Protein AF-0000000084565953 (afdb_homodimer)

Solvent-accessible surface area (backbone atoms only — not comparable to full-atom values): 33520 Å² total; per-residue (Å²): 132,64,92,81,77,61,64,42,55,24,24,31,27,34,35,23,51,33,10,48,59,34,42,50,44,39,52,55,41,39,55,62,68,66,58,49,69,40,73,46,79,38,51,26,22,64,57,8,29,72,72,69,71,29,42,66,27,66,69,36,53,50,42,35,66,72,38,28,27,32,44,33,36,16,58,68,64,60,70,74,53,83,72,78,43,56,66,60,49,51,28,62,75,51,48,20,38,34,32,43,37,50,38,50,44,76,56,90,62,97,42,72,81,45,61,36,35,36,37,19,32,52,69,34,26,60,77,62,42,55,61,48,62,43,60,48,92,93,34,66,64,32,28,17,31,32,32,22,35,31,37,32,65,62,29,32,51,39,37,46,52,52,53,50,48,25,65,77,68,71,46,53,37,39,35,40,42,30,44,23,63,77,39,43,38,36,33,25,43,38,53,53,26,32,53,58,51,46,61,78,38,61,94,66,42,47,74,54,71,42,43,48,28,60,46,44,12,37,53,64,66,49,47,78,81,47,44,26,39,40,27,46,25,61,60,24,51,31,49,52,35,28,51,19,19,52,37,72,22,43,52,56,16,25,27,33,32,36,28,92,72,31,37,39,22,22,30,65,34,75,26,57,66,91,47,36,88,67,48,48,54,63,41,51,8,42,42,49,9,49,28,52,48,31,42,72,74,69,35,48,67,61,20,49,50,50,54,50,29,53,45,40,30,47,67,74,66,60,52,30,28,51,91,72,76,33,78,33,34,32,63,56,44,38,51,48,35,38,56,52,59,74,103,132,64,92,79,80,62,64,42,56,25,23,31,26,34,37,22,52,32,11,48,60,34,40,51,44,40,52,53,40,38,55,63,67,66,59,50,68,41,73,45,78,37,52,26,22,65,57,8,29,74,71,68,71,27,41,64,27,67,69,36,53,51,42,35,66,71,39,28,27,32,43,32,35,14,59,67,65,61,70,74,52,83,71,78,42,54,67,58,49,50,28,62,74,52,48,19,38,33,31,42,37,52,38,50,43,75,57,90,60,97,42,71,81,46,60,35,36,37,37,18,31,52,68,34,26,61,79,62,41,57,62,46,61,44,61,48,91,92,34,69,63,32,27,16,31,31,30,22,35,32,38,31,67,62,29,31,52,40,38,48,51,52,53,52,48,25,65,76,68,71,45,55,36,39,35,39,42,29,44,22,62,76,40,43,38,37,31,26,43,38,52,52,27,31,51,59,51,45,61,78,38,62,96,67,44,48,76,53,70,43,43,48,29,60,46,44,14,37,55,64,66,47,48,80,80,48,44,28,39,39,25,46,25,59,60,23,51,31,50,49,36,26,50,19,19,53,38,73,22,42,52,55,16,26,26,35,32,35,28,92,73,32,37,38,23,22,31,65,33,73,25,57,67,91,49,36,87,67,49,48,56,65,40,51,7,42,41,49,10,49,28,51,49,30,43,72,74,69,36,47,67,62,20,49,50,50,54,49,29,53,46,40,30,48,66,74,67,60,51,30,29,51,90,72,77,33,78,33,34,32,63,54,44,38,51,48,35,38,56,51,58,73,102

Foldseek 3Di:
DPPLQAAQEEEEEQAFAQSVVLSVLLVLLCVLLVHRYDYDYDYAAPRCCVVPNHRQDPVSVVSQVVRLHYFGEAHDDDPPDDDDDPVLVVCQSQVLQWKKKWDAALDDDPAPGDTAIEIEGRNWDQSVKDKDADDDDPRRRPDIDIDTADDLVSLLVSLLVVLVVCQVVVFAEEEEEFACVVVVHRRVSSVVSSVVNVVVCPPRHHYHYDYLVVVLVCCVVPVVVHHYYYYYHVSRVVVSQVSCVSRQGQLQMWMWRHDPRHIYTYRPDHSPNVCGPVQQRRSNRSSLSVLVSCVVVPNVVSSVLLVVLLSCCCPVVVADGVSSVHPHGNVRSSVSSSVSSND/DPPLQAAQEEEEEQAFAQSVVLSVLLVLLCVLLVHRYDYDYDYAAPRCCVVPNHRQDPVSVVSQVVRLHYFGEAHDDDPPDDDDDPVLVSCQSQVLQWKKKWDAALDDDPAPGDTAIEIEGRNWFQSVKDKDAPDDDPRRRPDIDIDTADDLVSLLVSLLVVLVVCQVVVFAEEEEEFACVVVVHRRVSSVVSSVVNVVVCPPRHHYHYDYLVVVLVCCVVPVVVHHYYYYYHVSRVVVSQVSCVSRQGQLQMWMWRHDPRHIYTYRPDHSPNVCGPVQQRRSNRSSLSVLVSCVVVPNVVSSVLLVVLLSCCCPVVVADGVSSVHPHGNVRSSVSSSVSSND

pLDDT: mean 94.72, std 8.71, range [35.91, 98.94]

Organism: Dendroctonus ponderosae (NCBI:txid77166)

Radius of gyration: 26.43 Å; Cα contacts (8 Å, |Δi|>4): 1589; chains: 2; bounding box: 57×95×68 Å

Secondary structure (DSSP, 8-state):
--TTS--EEEEEE--STTHHHHHHHHHHHHHHHT--EEEEE---THHHHHHHSSSS-HHHHHHHHHH-EEEE------SSSSSPPHHHHHHHHTT--EEEEEEE--S--SS-S-EEEEEEE-SSEEEEEEEEEEEETTEEEEEEEEEEEEEHHHHHHHHHHHHHHHHHHT--EEEEEE-TTTSTTTTHHHHHHHHHHHHTTTTTSEEEEEEHHHHHHHHHH-GGG-SEEEE-HHHHHHHHHHHHHHTT-GGG-EEEEE-SS-EEEEE-S---GGGTTTT----HHHHHHHHHHHHHTT-HHHHHHHHHHHHHHHHTS----GGGT----HHHHHHHHHHHHH-/--TTS--EEEEEE--STTHHHHHHHHHHHHHHHT--EEEEE---THHHHHHHSSSS-HHHHHHHHHH-EEEE------SSSSSPPHHHHHHHHTT--EEEEEEE--S--SS-S-EEEEEEE-SSEEEEEEEEEEEETTEEEEEEEEEEEEEHHHHHHHHHHHHHHHHHHT--EEEEEE-TTTSTTTTHHHHHHHHHHHHTTTTTSEEEEEEHHHHHHHHHH-GGG-SEEEE-HHHHHHHHHHHHHHTT-GGG-EEEEE-SS-EEEEE-S---GGGTTTT----HHHHHHHHHHHHHTT-HHHHHHHHHHHHHHHHTS----GGGT----HHHHHHHHHHHHH-

Sequence (686 aa):
MTQQDKKIPATLIPGDGIGPEVVEATVKILDALGQPFEWDVQQAGVAGVEASGDPLPQATLDSIRKNRLALKGPLATPIGGGFRSSNVRLREEFELYANVRPARTLVPGRFEDIDLVLFRENLGGFYVSHEYYIPVGDDPKAVAVSTGMNTREGSKRIARYAFEYAIKNGRKKITIVHKANILKALTGIFLEAAREVAKEYEGRVEVDDMIVDACAMQLVLNPWRFDMLLCTNLFGDILSDQIAGLVGGLGMAPGANIGKDVAIFEAVHGTAPDIAGKGLANPISLLLAAAMMLDHVGLQDKATCLRTAIYDVLNEDNVRTGDLKGSASTKEFTDAIIKRLAVMTQQDKKIPATLIPGDGIGPEVVEATVKILDALGQPFEWDVQQAGVAGVEASGDPLPQATLDSIRKNRLALKGPLATPIGGGFRSSNVRLREEFELYANVRPARTLVPGRFEDIDLVLFRENLGGFYVSHEYYIPVGDDPKAVAVSTGMNTREGSKRIARYAFEYAIKNGRKKITIVHKANILKALTGIFLEAAREVAKEYEGRVEVDDMIVDACAMQLVLNPWRFDMLLCTNLFGDILSDQIAGLVGGLGMAPGANIGKDVAIFEAVHGTAPDIAGKGLANPISLLLAAAMMLDHVGLQDKATCLRTAIYDVLNEDNVRTGDLKGSASTKEFTDAIIKRLAV

Nearest PDB structures (foldseek):
  6m3s-assembly1_B  TM=9.605E-01  e=1.010E-43  Xanthomonas campestris
  2d1c-assembly1_B  TM=9.360E-01  e=2.508E-41  Thermus thermophilus HB8
  8grb-assembly3_K  TM=9.197E-01  e=4.936E-39  Homo sapiens
  8grb-assembly3_I  TM=9.224E-01  e=5.652E-38  Homo sapiens
  6l59-assembly1_A  TM=9.276E-01  e=1.804E-37  Homo sapiens

InterPro domains:
  IPR019818 Isocitrate/isopropylmalate dehydrogenase, conserved site [PS00470] (233-252)
  IPR024084 Isopropylmalate dehydrogenase-like domain [PF00180] (11-337)
  IPR024084 Isopropylmalate dehydrogenase-like domain [SM01329] (7-337)

Structure (mmCIF, N/CA/C/O backbone):
data_AF-0000000084565953-model_v1
#
loop_
_entity.id
_entity.type
_entity.pdbx_description
1 polymer 'isocitrate dehydrogenase (NAD(+))'
#
loop_
_atom_site.group_PDB
_atom_site.id
_atom_site.type_symbol
_atom_site.label_atom_id
_atom_site.label_alt_id
_atom_site.label_comp_id
_atom_site.label_asym_id
_atom_site.label_entity_id
_atom_site.label_seq_id
_atom_site.pdbx_PDB_ins_code
_atom_site.Cartn_x
_atom_site.Cartn_y
_atom_site.Cartn_z
_atom_site.occupancy
_atom_site.B_iso_or_equiv
_atom_site.auth_seq_id
_atom_site.auth_comp_id
_atom_site.auth_asym_id
_atom_site.auth_atom_id
_atom_site.pdbx_PDB_model_num
ATOM 1 N N . MET A 1 1 ? 2.916 47.375 22.797 1 35.91 1 MET A N 1
ATOM 2 C CA . MET A 1 1 ? 2.152 46.125 22.859 1 35.91 1 MET A CA 1
ATOM 3 C C . MET A 1 1 ? 2.973 44.938 22.312 1 35.91 1 MET A C 1
ATOM 5 O O . MET A 1 1 ? 3.33 44.938 21.141 1 35.91 1 MET A O 1
ATOM 9 N N . THR A 1 2 ? 3.85 44.25 22.953 1 39.66 2 THR A N 1
ATOM 10 C CA . THR A 1 2 ? 4.977 43.406 22.562 1 39.66 2 THR A CA 1
ATOM 11 C C . THR A 1 2 ? 4.516 42.312 21.609 1 39.66 2 THR A C 1
ATOM 13 O O . THR A 1 2 ? 3.346 41.938 21.609 1 39.66 2 THR A O 1
ATOM 16 N N . GLN A 1 3 ? 5.152 42.094 20.5 1 45.56 3 GLN A N 1
ATOM 17 C CA . GLN A 1 3 ? 4.863 41.188 19.406 1 45.56 3 GLN A CA 1
ATOM 18 C C . GLN A 1 3 ? 4.258 39.875 19.938 1 45.56 3 GLN A C 1
ATOM 20 O O . GLN A 1 3 ? 3.936 38.969 19.141 1 45.56 3 GLN A O 1
ATOM 25 N N . GLN A 1 4 ? 4.441 39.531 21.172 1 47.91 4 GLN A N 1
ATOM 26 C CA . GLN A 1 4 ? 4.09 38.406 22 1 47.91 4 GLN A CA 1
ATOM 27 C C . GLN A 1 4 ? 2.574 38.219 22.109 1 47.91 4 GLN A C 1
ATOM 29 O O . GLN A 1 4 ? 2.072 37.094 22.203 1 47.91 4 GLN A O 1
ATOM 34 N N . ASP A 1 5 ? 1.777 39.375 22.344 1 58.22 5 ASP A N 1
ATOM 35 C CA . ASP A 1 5 ? 0.41 39.281 22.859 1 58.22 5 ASP A CA 1
ATOM 36 C C . ASP A 1 5 ? -0.59 39.125 21.703 1 58.22 5 ASP A C 1
ATOM 38 O O . ASP A 1 5 ? -1.798 39.281 21.906 1 58.22 5 ASP A O 1
ATOM 42 N N . LYS A 1 6 ? -0.158 39.031 20.391 1 76.88 6 LYS A N 1
ATOM 43 C CA . LYS A 1 6 ? -1.14 39.031 19.312 1 76.88 6 LYS A CA 1
ATOM 44 C C . LYS A 1 6 ? -1.705 37.625 19.078 1 76.88 6 LYS A C 1
ATOM 46 O O . LYS A 1 6 ? -0.953 36.688 18.844 1 76.88 6 LYS A O 1
ATOM 51 N N . LYS A 1 7 ? -2.938 37.531 19.266 1 92.81 7 LYS A N 1
ATOM 52 C CA . LYS A 1 7 ? -3.662 36.281 19.031 1 92.81 7 LYS A CA 1
ATOM 53 C C . LYS A 1 7 ? -3.689 35.938 17.547 1 92.81 7 LYS A C 1
ATOM 55 O O . LYS A 1 7 ? -3.711 36.812 16.688 1 92.81 7 LYS A O 1
ATOM 60 N N . ILE A 1 8 ? -3.467 34.719 17.219 1 97.38 8 ILE A N 1
ATOM 61 C CA . ILE A 1 8 ? -3.533 34.188 15.852 1 97.38 8 ILE A CA 1
ATOM 62 C C . ILE A 1 8 ? -4.895 33.531 15.617 1 97.38 8 ILE A C 1
ATOM 64 O O . ILE A 1 8 ? -5.191 32.5 16.188 1 97.38 8 ILE A O 1
ATOM 68 N N . PRO A 1 9 ? -5.758 34.188 14.805 1 98.19 9 PRO A N 1
ATOM 69 C CA . PRO A 1 9 ? -7.055 33.562 14.531 1 98.19 9 PRO A CA 1
ATOM 70 C C . PRO A 1 9 ? -6.926 32.219 13.836 1 98.19 9 PRO A C 1
ATOM 72 O O . PRO A 1 9 ? -6.09 32.031 12.945 1 98.19 9 PRO A O 1
ATOM 75 N N . ALA A 1 10 ? -7.668 31.234 14.203 1 98.69 10 ALA A N 1
ATOM 76 C CA . ALA A 1 10 ? -7.656 29.891 13.641 1 98.69 10 ALA A CA 1
ATOM 77 C C . ALA A 1 10 ? -9.031 29.234 13.758 1 98.69 10 ALA A C 1
ATOM 79 O O . ALA A 1 10 ? -9.742 29.438 14.742 1 98.69 10 ALA A O 1
ATOM 80 N N . THR A 1 11 ? -9.398 28.5 12.758 1 98.81 11 THR A N 1
ATOM 81 C CA . THR A 1 11 ? -10.641 27.75 12.781 1 98.81 11 THR A CA 1
ATOM 82 C C . THR A 1 11 ? -10.438 26.406 13.477 1 98.81 11 THR A C 1
ATOM 84 O O . THR A 1 11 ? -9.453 25.703 13.219 1 98.81 11 THR A O 1
ATOM 87 N N . LEU A 1 12 ? -11.32 26.094 14.398 1 98.69 12 LEU A N 1
ATOM 88 C CA . LEU A 1 12 ? -11.297 24.812 15.109 1 98.69 12 LEU A CA 1
ATOM 89 C C . LEU A 1 12 ? -12.531 23.984 14.766 1 98.69 12 LEU A C 1
ATOM 91 O O . LEU A 1 12 ? -13.664 24.453 14.906 1 98.69 12 LEU A O 1
ATOM 95 N N . ILE A 1 13 ? -12.305 22.797 14.281 1 98.12 13 ILE A N 1
ATOM 96 C CA . ILE A 1 13 ? -13.391 21.891 13.93 1 98.12 13 ILE A CA 1
ATOM 97 C C . ILE A 1 13 ? -13.297 20.609 14.75 1 98.12 13 ILE A C 1
ATOM 99 O O . ILE A 1 13 ? -12.469 19.734 14.461 1 98.12 13 ILE A O 1
ATOM 103 N N . PRO A 1 14 ? -14.117 20.406 15.664 1 96.94 14 PRO A N 1
ATOM 104 C CA . PRO A 1 14 ? -14.031 19.234 16.531 1 96.94 14 PRO A CA 1
ATOM 105 C C . PRO A 1 14 ? -14.188 17.922 15.766 1 96.94 14 PRO A C 1
ATOM 107 O O . PRO A 1 14 ? -13.453 16.969 16.016 1 96.94 14 PRO A O 1
ATOM 110 N N . GLY A 1 15 ? -15.109 17.906 14.781 1 95.38 15 GLY A N 1
ATOM 111 C CA . GLY A 1 15 ? -15.297 16.719 13.961 1 95.38 15 GLY A CA 1
ATOM 112 C C . GLY A 1 15 ? -16.25 15.703 14.57 1 95.38 15 GLY A C 1
ATOM 113 O O . GLY A 1 15 ? -17.141 16.062 15.336 1 95.38 15 GLY A O 1
ATOM 114 N N . ASP A 1 16 ? -16.156 14.477 14.203 1 95.06 16 ASP A N 1
ATOM 115 C CA . ASP A 1 16 ? -17.125 13.422 14.516 1 95.06 16 ASP A CA 1
ATOM 116 C C . ASP A 1 16 ? -16.5 12.359 15.422 1 95.06 16 ASP A C 1
ATOM 118 O O . ASP A 1 16 ? -15.273 12.258 15.516 1 95.06 16 ASP A O 1
ATOM 122 N N . GLY A 1 17 ? -17.359 11.562 16.094 1 95.44 17 GLY A N 1
ATOM 123 C CA . GLY A 1 17 ? -16.891 10.469 16.922 1 95.44 17 GLY A CA 1
ATOM 124 C C . GLY A 1 17 ? -16.047 10.938 18.094 1 95.44 17 GLY A C 1
ATOM 125 O O . GLY A 1 17 ? -16.5 11.766 18.891 1 95.44 17 GLY A O 1
ATOM 126 N N . ILE A 1 18 ? -14.836 10.445 18.109 1 97.06 18 ILE A N 1
ATOM 127 C CA . ILE A 1 18 ? -13.961 10.812 19.219 1 97.06 18 ILE A CA 1
ATOM 128 C C . ILE A 1 18 ? -13.422 12.227 19 1 97.06 18 ILE A C 1
ATOM 130 O O . ILE A 1 18 ? -12.703 12.758 19.844 1 97.06 18 ILE A O 1
ATOM 134 N N . GLY A 1 19 ? -13.742 12.844 17.891 1 96.88 19 GLY A N 1
ATOM 135 C CA . GLY A 1 19 ? -13.242 14.156 17.516 1 96.88 19 GLY A CA 1
ATOM 136 C C . GLY A 1 19 ? -13.398 15.188 18.609 1 96.88 19 GLY A C 1
ATOM 137 O O . GLY A 1 19 ? -12.406 15.781 19.062 1 96.88 19 GLY A O 1
ATOM 138 N N . PRO A 1 20 ? -14.594 15.398 19.109 1 96.62 20 PRO A N 1
ATOM 139 C CA . PRO A 1 20 ? -14.828 16.375 20.172 1 96.62 20 PRO A CA 1
ATOM 140 C C . PRO A 1 20 ? -13.961 16.141 21.406 1 96.62 20 PRO A C 1
ATOM 142 O O . PRO A 1 20 ? -13.414 17.078 21.969 1 96.62 20 PRO A O 1
ATOM 145 N N . GLU A 1 21 ? -13.75 14.891 21.797 1 97.69 21 GLU A N 1
ATOM 146 C CA . GLU A 1 21 ? -12.961 14.57 22.969 1 97.69 21 GLU A CA 1
ATOM 147 C C . GLU A 1 21 ? -11.484 14.891 22.766 1 97.69 21 GLU A C 1
ATOM 149 O O . GLU A 1 21 ? -10.836 15.484 23.625 1 97.69 21 GLU A O 1
ATOM 154 N N . VAL A 1 22 ? -10.961 14.516 21.609 1 98 22 VAL A N 1
ATOM 155 C CA . VAL A 1 22 ? -9.539 14.719 21.391 1 98 22 VAL A CA 1
ATOM 156 C C . VAL A 1 22 ? -9.258 16.188 21.141 1 98 22 VAL A C 1
ATOM 158 O O . VAL A 1 22 ? -8.188 16.703 21.484 1 98 22 VAL A O 1
ATOM 161 N N . VAL A 1 23 ? -10.188 16.906 20.516 1 98.31 23 VAL A N 1
ATOM 162 C CA . VAL A 1 23 ? -10.023 18.344 20.297 1 98.31 23 VAL A CA 1
ATOM 163 C C . VAL A 1 23 ? -10.062 19.078 21.641 1 98.31 23 VAL A C 1
ATOM 165 O O . VAL A 1 23 ? -9.25 19.984 21.875 1 98.31 23 VAL A O 1
ATOM 168 N N . GLU A 1 24 ? -10.992 18.719 22.469 1 98.12 24 GLU A N 1
ATOM 169 C CA . GLU A 1 24 ? -11.047 19.328 23.797 1 98.12 24 GLU A CA 1
ATOM 170 C C . GLU A 1 24 ? -9.742 19.125 24.562 1 98.12 24 GLU A C 1
ATOM 172 O O . GLU A 1 24 ? -9.203 20.062 25.141 1 98.12 24 GLU A O 1
ATOM 177 N N . ALA A 1 25 ? -9.281 17.906 24.594 1 98.44 25 ALA A N 1
ATOM 178 C CA . ALA A 1 25 ? -8.008 17.594 25.234 1 98.44 25 ALA A CA 1
ATOM 179 C C . ALA A 1 25 ? -6.879 18.438 24.656 1 98.44 25 ALA A C 1
ATOM 181 O O . ALA A 1 25 ? -6.066 19 25.406 1 98.44 25 ALA A O 1
ATOM 182 N N . THR A 1 26 ? -6.824 18.531 23.344 1 98.69 26 THR A N 1
ATOM 183 C CA . THR A 1 26 ? -5.77 19.25 22.641 1 98.69 26 THR A CA 1
ATOM 184 C C . THR A 1 26 ? -5.809 20.734 23 1 98.69 26 THR A C 1
ATOM 186 O O . THR A 1 26 ? -4.773 21.344 23.281 1 98.69 26 THR A O 1
ATOM 189 N N . VAL A 1 27 ? -6.988 21.359 23.016 1 98.38 27 VAL A N 1
ATOM 190 C CA . VAL A 1 27 ? -7.137 22.781 23.312 1 98.38 27 VAL A CA 1
ATOM 191 C C . VAL A 1 27 ? -6.711 23.047 24.75 1 98.38 27 VAL A C 1
ATOM 193 O O . VAL A 1 27 ? -6.016 24.031 25.031 1 98.38 27 VAL A O 1
ATOM 196 N N . LYS A 1 28 ? -7.121 22.156 25.672 1 98.25 28 LYS A N 1
ATOM 197 C CA . LYS A 1 28 ? -6.738 22.312 27.078 1 98.25 28 LYS A CA 1
ATOM 198 C C . LYS A 1 28 ? -5.219 22.297 27.234 1 98.25 28 LYS A C 1
ATOM 200 O O . LYS A 1 28 ? -4.66 23.094 27.984 1 98.25 28 LYS A O 1
ATOM 205 N N . ILE A 1 29 ? -4.605 21.359 26.594 1 98.56 29 ILE A N 1
ATOM 206 C CA . ILE A 1 29 ? -3.154 21.234 26.672 1 98.56 29 ILE A CA 1
ATOM 207 C C . ILE A 1 29 ? -2.486 22.453 26.031 1 98.56 29 ILE A C 1
ATOM 209 O O . ILE A 1 29 ? -1.51 22.969 26.578 1 98.56 29 ILE A O 1
ATOM 213 N N . LEU A 1 30 ? -3.004 22.906 24.875 1 98.19 30 LEU A N 1
ATOM 214 C CA . LEU A 1 30 ? -2.461 24.094 24.219 1 98.19 30 LEU A CA 1
ATOM 215 C C . LEU A 1 30 ? -2.598 25.312 25.109 1 98.19 30 LEU A C 1
ATOM 217 O O . LEU A 1 30 ? -1.719 26.188 25.125 1 98.19 30 LEU A O 1
ATOM 221 N N . ASP A 1 31 ? -3.705 25.391 25.797 1 97.12 31 ASP A N 1
ATOM 222 C CA . ASP A 1 31 ? -3.891 26.5 26.734 1 97.12 31 ASP A CA 1
ATOM 223 C C . ASP A 1 31 ? -2.82 26.484 27.828 1 97.12 31 ASP A C 1
ATOM 225 O O . ASP A 1 31 ? -2.258 27.516 28.172 1 97.12 31 ASP A O 1
ATOM 229 N N . ALA A 1 32 ? -2.594 25.312 28.328 1 97.62 32 ALA A N 1
ATOM 230 C CA . ALA A 1 32 ? -1.561 25.156 29.359 1 97.62 32 ALA A CA 1
ATOM 231 C C . ALA A 1 32 ? -0.189 25.547 28.812 1 97.62 32 ALA A C 1
ATOM 233 O O . ALA A 1 32 ? 0.663 26.047 29.547 1 97.62 32 ALA A O 1
ATOM 234 N N . LEU A 1 33 ? 0.027 25.328 27.578 1 96.81 33 LEU A N 1
ATOM 235 C CA . LEU A 1 33 ? 1.28 25.641 26.891 1 96.81 33 LEU A CA 1
ATOM 236 C C . LEU A 1 33 ? 1.398 27.141 26.641 1 96.81 33 LEU A C 1
ATOM 238 O O . LEU A 1 33 ? 2.479 27.641 26.312 1 96.81 33 LEU A O 1
ATOM 242 N N . GLY A 1 34 ? 0.283 27.953 26.812 1 94 34 GLY A N 1
ATOM 243 C CA . GLY A 1 34 ? 0.264 29.375 26.531 1 94 34 GLY A CA 1
ATOM 244 C C . GLY A 1 34 ? 0.215 29.688 25.047 1 94 34 GLY A C 1
ATOM 245 O O . GLY A 1 34 ? 0.921 30.578 24.562 1 94 34 GLY A O 1
ATOM 246 N N . GLN A 1 35 ? -0.637 28.938 24.375 1 84.75 35 GLN A N 1
ATOM 247 C CA . GLN A 1 35 ? -0.724 29.109 22.922 1 84.75 35 GLN A CA 1
ATOM 248 C C . GLN A 1 35 ? -1.422 30.406 22.562 1 84.75 35 GLN A C 1
ATOM 250 O O . GLN A 1 35 ? -2.232 30.922 23.328 1 84.75 35 GLN A O 1
ATOM 255 N N . PRO A 1 36 ? -1.144 30.938 21.375 1 92.06 36 PRO A N 1
ATOM 256 C CA . PRO A 1 36 ? -1.688 32.25 20.969 1 92.06 36 PRO A CA 1
ATOM 257 C C . PRO A 1 36 ? -2.938 32.125 20.109 1 92.06 36 PRO A C 1
ATOM 259 O O . PRO A 1 36 ? -3.434 33.125 19.578 1 92.06 36 PRO A O 1
ATOM 262 N N . PHE A 1 37 ? -3.502 30.922 19.891 1 97.06 37 PHE A N 1
ATOM 263 C CA . PHE A 1 37 ? -4.57 30.75 18.906 1 97.06 37 PHE A CA 1
ATOM 264 C C . PHE A 1 37 ? -5.891 31.281 19.453 1 97.06 37 PHE A C 1
ATOM 266 O O . PHE A 1 37 ? -6.238 31.031 20.609 1 97.06 37 PHE A O 1
ATOM 273 N N . GLU A 1 38 ? -6.547 32.125 18.719 1 97.88 38 GLU A N 1
ATOM 274 C CA . GLU A 1 38 ? -7.945 32.5 18.922 1 97.88 38 GLU A CA 1
ATOM 275 C C . GLU A 1 38 ? -8.875 31.625 18.078 1 97.88 38 GLU A C 1
ATOM 277 O O . GLU A 1 38 ? -9.016 31.859 16.875 1 97.88 38 GLU A O 1
ATOM 282 N N . TRP A 1 39 ? -9.547 30.766 18.734 1 98.25 39 TRP A N 1
ATOM 283 C CA . TRP A 1 39 ? -10.281 29.719 18.031 1 98.25 39 TRP A CA 1
ATOM 284 C C . TRP A 1 39 ? -11.633 30.234 17.547 1 98.25 39 TRP A C 1
ATOM 286 O O . TRP A 1 39 ? -12.391 30.828 18.312 1 98.25 39 TRP A O 1
ATOM 296 N N . ASP A 1 40 ? -11.898 30.062 16.344 1 98.62 40 ASP A N 1
ATOM 297 C CA . ASP A 1 40 ? -13.242 30.141 15.781 1 98.62 40 ASP A CA 1
ATOM 298 C C . ASP A 1 40 ? -13.828 28.734 15.578 1 98.62 40 ASP A C 1
ATOM 300 O O . ASP A 1 40 ? -13.594 28.109 14.547 1 98.62 40 ASP A O 1
ATOM 304 N N . VAL A 1 41 ? -14.664 28.312 16.5 1 98.31 41 VAL A N 1
ATOM 305 C CA . VAL A 1 41 ? -15.148 26.938 16.5 1 98.31 41 VAL A CA 1
ATOM 306 C C . VAL A 1 41 ? -16.266 26.797 15.453 1 98.31 41 VAL A C 1
ATOM 308 O O . VAL A 1 41 ? -17.25 27.547 15.484 1 98.31 41 VAL A O 1
ATOM 311 N N . GLN A 1 42 ? -16.062 25.922 14.508 1 97.81 42 GLN A N 1
ATOM 312 C CA . GLN A 1 42 ? -17.047 25.641 13.469 1 97.81 42 GLN A CA 1
ATOM 313 C C . GLN A 1 42 ? -17.391 24.141 13.422 1 97.81 42 GLN A C 1
ATOM 315 O O . GLN A 1 42 ? -16.672 23.328 14.016 1 97.81 42 GLN A O 1
ATOM 320 N N . GLN A 1 43 ? -18.469 23.891 12.719 1 95.06 43 GLN A N 1
ATOM 321 C CA . GLN A 1 43 ? -18.953 22.516 12.641 1 95.06 43 GLN A CA 1
ATOM 322 C C . GLN A 1 43 ? -18.734 21.938 11.25 1 95.06 43 GLN A C 1
ATOM 324 O O . GLN A 1 43 ? -18.781 22.656 10.258 1 95.06 43 GLN A O 1
ATOM 329 N N . ALA A 1 44 ? -18.484 20.656 11.203 1 94.81 44 ALA A N 1
ATOM 330 C CA . ALA A 1 44 ? -18.406 19.875 9.977 1 94.81 44 ALA A CA 1
ATOM 331 C C . ALA A 1 44 ? -18.766 18.406 10.234 1 94.81 44 ALA A C 1
ATOM 333 O O . ALA A 1 44 ? -18.984 18.016 11.383 1 94.81 44 ALA A O 1
ATOM 334 N N . GLY A 1 45 ? -18.906 17.641 9.133 1 92.25 45 GLY A N 1
ATOM 335 C CA . GLY A 1 45 ? -19.297 16.25 9.281 1 92.25 45 GLY A CA 1
ATOM 336 C C . GLY A 1 45 ? -20.75 16.078 9.703 1 92.25 45 GLY A C 1
ATOM 337 O O . GLY A 1 45 ? -21.641 16.734 9.156 1 92.25 45 GLY A O 1
ATOM 338 N N . VAL A 1 46 ? -20.938 15.211 10.641 1 88.56 46 VAL A N 1
ATOM 339 C CA . VAL A 1 46 ? -22.281 14.914 11.133 1 88.56 46 VAL A CA 1
ATOM 340 C C . VAL A 1 46 ? -22.875 16.172 11.758 1 88.56 46 VAL A C 1
ATOM 342 O O . VAL A 1 46 ? -24.047 16.484 11.516 1 88.56 46 VAL A O 1
ATOM 345 N N . ALA A 1 47 ? -22.094 16.844 12.531 1 87.5 47 ALA A N 1
ATOM 346 C CA . ALA A 1 47 ? -22.562 18.062 13.172 1 87.5 47 ALA A CA 1
ATOM 347 C C . ALA A 1 47 ? -22.938 19.109 12.125 1 87.5 47 ALA A C 1
ATOM 349 O O . ALA A 1 47 ? -23.859 19.906 12.336 1 87.5 47 ALA A O 1
ATOM 350 N N . GLY A 1 48 ? -22.234 19.234 11 1 89.44 48 GLY A N 1
ATOM 351 C CA . GLY A 1 48 ? -22.578 20.125 9.914 1 89.44 48 GLY A CA 1
ATOM 352 C C . GLY A 1 48 ? -23.906 19.812 9.258 1 89.44 48 GLY A C 1
ATOM 353 O O . GLY A 1 48 ? -24.703 20.703 8.977 1 89.44 48 GLY A O 1
ATOM 354 N N . VAL A 1 49 ? -24.078 18.516 9.055 1 88.56 49 VAL A N 1
ATOM 355 C CA . VAL A 1 49 ? -25.344 18.078 8.469 1 88.56 49 VAL A CA 1
ATOM 356 C C . VAL A 1 49 ? -26.5 18.469 9.375 1 88.56 49 VAL A C 1
ATOM 358 O O . VAL A 1 49 ? -27.547 18.938 8.906 1 88.56 49 VAL A O 1
ATOM 361 N N . GLU A 1 50 ? -26.344 18.219 10.633 1 88.12 50 GLU A N 1
ATOM 362 C CA . GLU A 1 50 ? -27.391 18.531 11.594 1 88.12 50 GLU A CA 1
ATOM 363 C C . GLU A 1 50 ? -27.656 20.031 11.633 1 88.12 50 GLU A C 1
ATOM 365 O O . GLU A 1 50 ? -28.812 20.453 11.75 1 88.12 50 GLU A O 1
ATOM 370 N N . ALA A 1 51 ? -26.609 20.75 11.547 1 87.12 51 ALA A N 1
ATOM 371 C CA . ALA A 1 51 ? -26.719 22.188 11.703 1 87.12 51 ALA A CA 1
ATOM 372 C C . ALA A 1 51 ? -27.266 22.844 10.43 1 87.12 51 ALA A C 1
ATOM 374 O O . ALA A 1 51 ? -28.031 23.797 10.5 1 87.12 51 ALA A O 1
ATOM 375 N N . SER A 1 52 ? -26.875 22.359 9.25 1 90.56 52 SER A N 1
ATOM 376 C CA . SER A 1 52 ? -27.188 23.125 8.047 1 90.56 52 SER A CA 1
ATOM 377 C C . SER A 1 52 ? -27.547 22.203 6.887 1 90.56 52 SER A C 1
ATOM 379 O O . SER A 1 52 ? -27.781 22.656 5.77 1 90.56 52 SER A O 1
ATOM 381 N N . GLY A 1 53 ? -27.516 20.875 7.074 1 88.5 53 GLY A N 1
ATOM 382 C CA . GLY A 1 53 ? -27.812 19.922 6.008 1 88.5 53 GLY A CA 1
ATOM 383 C C . GLY A 1 53 ? -26.625 19.641 5.113 1 88.5 53 GLY A C 1
ATOM 384 O O . GLY A 1 53 ? -26.734 18.875 4.148 1 88.5 53 GLY A O 1
ATOM 385 N N . ASP A 1 54 ? -25.531 20.25 5.406 1 91.25 54 ASP A N 1
ATOM 386 C CA . ASP A 1 54 ? -24.297 20.094 4.648 1 91.25 54 ASP A CA 1
ATOM 387 C C . ASP A 1 54 ? -23.156 19.641 5.559 1 91.25 54 ASP A C 1
ATOM 389 O O . ASP A 1 54 ? -22.891 20.25 6.594 1 91.25 54 ASP A O 1
ATOM 393 N N . PRO A 1 55 ? -22.516 18.594 5.191 1 92.38 55 PRO A N 1
ATOM 394 C CA . PRO A 1 55 ? -21.391 18.125 6.016 1 92.38 55 PRO A CA 1
ATOM 395 C C . PRO A 1 55 ? -20.25 19.141 6.082 1 92.38 55 PRO A C 1
ATOM 397 O O . PRO A 1 55 ? -19.359 19.016 6.934 1 92.38 55 PRO A O 1
ATOM 400 N N . LEU A 1 56 ? -20.281 20.062 5.223 1 94.62 56 LEU A N 1
ATOM 401 C CA . LEU A 1 56 ? -19.312 21.156 5.219 1 94.62 56 LEU A CA 1
ATOM 402 C C . LEU A 1 56 ? -20.016 22.5 5.027 1 94.62 56 LEU A C 1
ATOM 404 O O . LEU A 1 56 ? -19.953 23.094 3.951 1 94.62 56 LEU A O 1
ATOM 408 N N . PRO A 1 57 ? -20.516 23.062 6.098 1 95.75 57 PRO A N 1
ATOM 409 C CA . PRO A 1 57 ? -21.312 24.297 6.02 1 95.75 57 PRO A CA 1
ATOM 410 C C . PRO A 1 57 ? -20.5 25.469 5.465 1 95.75 57 PRO A C 1
ATOM 412 O O . PRO A 1 57 ? -19.297 25.578 5.707 1 95.75 57 PRO A O 1
ATOM 415 N N . GLN A 1 58 ? -21.25 26.375 4.848 1 96.44 58 GLN A N 1
ATOM 416 C CA . GLN A 1 58 ? -20.625 27.578 4.297 1 96.44 58 GLN A CA 1
ATOM 417 C C . GLN A 1 58 ? -19.938 28.391 5.387 1 96.44 58 GLN A C 1
ATOM 419 O O . GLN A 1 58 ? -18.891 28.984 5.152 1 96.44 58 GLN A O 1
ATOM 424 N N . ALA A 1 59 ? -20.547 28.438 6.555 1 97.38 59 ALA A N 1
ATOM 425 C CA . ALA A 1 59 ? -19.953 29.156 7.676 1 97.38 59 ALA A CA 1
ATOM 426 C C . ALA A 1 59 ? -18.547 28.625 7.992 1 97.38 59 ALA A C 1
ATOM 428 O O . ALA A 1 59 ? -17.656 29.406 8.344 1 97.38 59 ALA A O 1
ATOM 429 N N . THR A 1 60 ? -18.422 27.312 7.965 1 97.94 60 THR A N 1
ATOM 430 C CA . THR A 1 60 ? -17.125 26.688 8.211 1 97.94 60 THR A CA 1
ATOM 431 C C . THR A 1 60 ? -16.125 27.078 7.129 1 97.94 60 THR A C 1
ATOM 433 O O . THR A 1 60 ? -14.977 27.438 7.434 1 97.94 60 THR A O 1
ATOM 436 N N . LEU A 1 61 ? -16.547 27.031 5.871 1 98 61 LEU A N 1
ATOM 437 C CA . LEU A 1 61 ? -15.695 27.422 4.758 1 98 61 LEU A CA 1
ATOM 438 C C . LEU A 1 61 ? -15.289 28.891 4.871 1 98 61 LEU A C 1
ATOM 440 O O . LEU A 1 61 ? -14.125 29.234 4.641 1 98 61 LEU A O 1
ATOM 444 N N . ASP A 1 62 ? -16.219 29.734 5.227 1 98.38 62 ASP A N 1
ATOM 445 C CA . ASP A 1 62 ? -15.945 31.156 5.391 1 98.38 62 ASP A CA 1
ATOM 446 C C . ASP A 1 62 ? -14.938 31.391 6.512 1 98.38 62 ASP A C 1
ATOM 448 O O . ASP A 1 62 ? -14.047 32.25 6.391 1 98.38 62 ASP A O 1
ATOM 452 N N . SER A 1 63 ? -15.109 30.672 7.562 1 98.62 63 SER A N 1
ATOM 453 C CA . SER A 1 63 ? -14.188 30.781 8.688 1 98.62 63 SER A CA 1
ATOM 454 C C . SER A 1 63 ? -12.766 30.422 8.273 1 98.62 63 SER A C 1
ATOM 456 O O . SER A 1 63 ? -11.82 31.156 8.594 1 98.62 63 SER A O 1
ATOM 458 N N . ILE A 1 64 ? -12.617 29.297 7.598 1 98.69 64 ILE A N 1
ATOM 459 C CA . ILE A 1 64 ? -11.297 28.844 7.172 1 98.69 64 ILE A CA 1
ATOM 460 C C . ILE A 1 64 ? -10.695 29.844 6.188 1 98.69 64 ILE A C 1
ATOM 462 O O . ILE A 1 64 ? -9.5 30.125 6.23 1 98.69 64 ILE A O 1
ATOM 466 N N . ARG A 1 65 ? -11.562 30.344 5.281 1 98.19 65 ARG A N 1
ATOM 467 C CA . ARG A 1 65 ? -11.102 31.328 4.312 1 98.19 65 ARG A CA 1
ATOM 468 C C . ARG A 1 65 ? -10.562 32.562 5.008 1 98.19 65 ARG A C 1
ATOM 470 O O . ARG A 1 65 ? -9.555 33.125 4.59 1 98.19 65 ARG A O 1
ATOM 477 N N . LYS A 1 66 ? -11.242 33 6.016 1 98.38 66 LYS A N 1
ATOM 478 C CA . LYS A 1 66 ? -10.883 34.188 6.758 1 98.38 66 LYS A CA 1
ATOM 479 C C . LYS A 1 66 ? -9.617 33.969 7.578 1 98.38 66 LYS A C 1
ATOM 481 O O . LYS A 1 66 ? -8.688 34.781 7.516 1 98.38 66 LYS A O 1
ATOM 486 N N . ASN A 1 67 ? -9.531 32.875 8.289 1 98.56 67 ASN A N 1
ATOM 487 C CA . ASN A 1 67 ? -8.469 32.656 9.273 1 98.56 67 ASN A CA 1
ATOM 488 C C . ASN A 1 67 ? -7.234 32.031 8.633 1 98.56 67 ASN A C 1
ATOM 490 O O . ASN A 1 67 ? -6.133 32.156 9.172 1 98.56 67 ASN A O 1
ATOM 494 N N . ARG A 1 68 ? -7.402 31.281 7.551 1 98.62 68 ARG A N 1
ATOM 495 C CA . ARG A 1 68 ? -6.363 30.672 6.727 1 98.62 68 ARG A CA 1
ATOM 496 C C . ARG A 1 68 ? -5.598 29.609 7.508 1 98.62 68 ARG A C 1
ATOM 498 O O . ARG A 1 68 ? -4.531 29.156 7.082 1 98.62 68 ARG A O 1
ATOM 505 N N . LEU A 1 69 ? -5.992 29.328 8.68 1 98.69 69 LEU A N 1
ATOM 506 C CA . LEU A 1 69 ? -5.406 28.359 9.594 1 98.69 69 LEU A CA 1
ATOM 507 C C . LEU A 1 69 ? -6.496 27.562 10.312 1 98.69 69 LEU A C 1
ATOM 509 O O . LEU A 1 69 ? -7.434 28.141 10.859 1 98.69 69 LEU A O 1
ATOM 513 N N . ALA A 1 70 ? -6.367 26.234 10.258 1 98.81 70 ALA A N 1
ATOM 514 C CA . ALA A 1 70 ? -7.402 25.422 10.906 1 98.81 70 ALA A CA 1
ATOM 515 C C . ALA A 1 70 ? -6.809 24.188 11.555 1 98.81 70 ALA A C 1
ATOM 517 O O . ALA A 1 70 ? -5.801 23.641 11.078 1 98.81 70 ALA A O 1
ATOM 518 N N . LEU A 1 71 ? -7.344 23.75 12.641 1 98.75 71 LEU A N 1
ATOM 519 C CA . LEU A 1 71 ? -7.141 22.469 13.312 1 98.75 71 LEU A CA 1
ATOM 520 C C . LEU A 1 71 ? -8.438 21.672 13.375 1 98.75 71 LEU A C 1
ATOM 522 O O . LEU A 1 71 ? -9.469 22.188 13.805 1 98.75 71 LEU A O 1
ATOM 526 N N . LYS A 1 72 ? -8.375 20.484 12.867 1 98 72 LYS A N 1
ATOM 527 C CA . LYS A 1 72 ? -9.656 19.781 12.82 1 98 72 LYS A CA 1
ATOM 528 C C . LYS A 1 72 ? -9.516 18.344 13.305 1 98 72 LYS A C 1
ATOM 530 O O . LYS A 1 72 ? -8.492 17.703 13.07 1 98 72 LYS A O 1
ATOM 535 N N . GLY A 1 73 ? -10.555 17.828 13.969 1 96.88 73 GLY A N 1
ATOM 536 C CA . GLY A 1 73 ? -10.719 16.406 14.281 1 96.88 73 GLY A CA 1
ATOM 537 C C . GLY A 1 73 ? -11.211 15.594 13.102 1 96.88 73 GLY A C 1
ATOM 538 O O . GLY A 1 73 ? -11.344 16.109 11.992 1 96.88 73 GLY A O 1
ATOM 539 N N . PRO A 1 74 ? -11.406 14.32 13.32 1 95.38 74 PRO A N 1
ATOM 540 C CA . PRO A 1 74 ? -11.812 13.438 12.227 1 95.38 74 PRO A CA 1
ATOM 541 C C . PRO A 1 74 ? -13.234 13.703 11.734 1 95.38 74 PRO A C 1
ATOM 543 O O . PRO A 1 74 ? -14.102 14.086 12.531 1 95.38 74 PRO A O 1
ATOM 546 N N . LEU A 1 75 ? -13.453 13.562 10.5 1 92.62 75 LEU A N 1
ATOM 547 C CA . LEU A 1 75 ? -14.766 13.664 9.883 1 92.62 75 LEU A CA 1
ATOM 548 C C . LEU A 1 75 ? -15.188 12.328 9.281 1 92.62 75 LEU A C 1
ATOM 550 O O . LEU A 1 75 ? -14.406 11.68 8.578 1 92.62 75 LEU A O 1
ATOM 554 N N . ALA A 1 76 ? -16.375 11.922 9.516 1 84.44 76 ALA A N 1
ATOM 555 C CA . ALA A 1 76 ? -16.875 10.656 8.992 1 84.44 76 ALA A CA 1
ATOM 556 C C . ALA A 1 76 ? -17.156 10.758 7.492 1 84.44 76 ALA A C 1
ATOM 558 O O . ALA A 1 76 ? -17.578 11.805 7 1 84.44 76 ALA A O 1
ATOM 559 N N . THR A 1 77 ? -16.781 9.688 6.758 1 75.5 77 THR A N 1
ATOM 560 C CA . THR A 1 77 ? -17.109 9.594 5.34 1 75.5 77 THR A CA 1
ATOM 561 C C . THR A 1 77 ? -18.016 8.391 5.066 1 75.5 77 THR A C 1
ATOM 563 O O . THR A 1 77 ? -17.719 7.277 5.52 1 75.5 77 THR A O 1
ATOM 566 N N . PRO A 1 78 ? -19.172 8.648 4.441 1 69.5 78 PRO A N 1
ATOM 567 C CA . PRO A 1 78 ? -20 7.488 4.117 1 69.5 78 PRO A CA 1
ATOM 568 C C . PRO A 1 78 ? -19.391 6.602 3.039 1 69.5 78 PRO A C 1
ATOM 570 O O . PRO A 1 78 ? -18.656 7.094 2.172 1 69.5 78 PRO A O 1
ATOM 573 N N . ILE A 1 79 ? -19.531 5.211 3.115 1 60.97 79 ILE A N 1
ATOM 574 C CA . ILE A 1 79 ? -19.047 4.234 2.143 1 60.97 79 ILE A CA 1
ATOM 575 C C . ILE A 1 79 ? -20.125 3.992 1.079 1 60.97 79 ILE A C 1
ATOM 577 O O . ILE A 1 79 ? -21.281 3.758 1.405 1 60.97 79 ILE A O 1
ATOM 581 N N . GLY A 1 80 ? -19.75 3.805 -0.274 1 55.69 80 GLY A N 1
ATOM 582 C CA . GLY A 1 80 ? -20.562 3.312 -1.369 1 55.69 80 GLY A CA 1
ATOM 583 C C . GLY A 1 80 ? -21.609 4.309 -1.827 1 55.69 80 GLY A C 1
ATOM 584 O O . GLY A 1 80 ? -22.25 4.121 -2.867 1 55.69 80 GLY A O 1
ATOM 585 N N . GLY A 1 81 ? -21.891 5.328 -1.061 1 57.41 81 GLY A N 1
ATOM 586 C CA . GLY A 1 81 ? -22.953 6.23 -1.499 1 57.41 81 GLY A CA 1
ATOM 587 C C . GLY A 1 81 ? -22.969 7.539 -0.727 1 57.41 81 GLY A C 1
ATOM 588 O O . GLY A 1 81 ? -22.125 7.77 0.137 1 57.41 81 GLY A O 1
ATOM 589 N N . GLY A 1 82 ? -23.5 8.578 -1.367 1 57.16 82 GLY A N 1
ATOM 590 C CA . GLY A 1 82 ? -23.812 9.836 -0.708 1 57.16 82 GLY A CA 1
ATOM 591 C C . GLY A 1 82 ? -22.922 10.977 -1.141 1 57.16 82 GLY A C 1
ATOM 592 O O . GLY A 1 82 ? -22.406 10.984 -2.262 1 57.16 82 GLY A O 1
ATOM 593 N N . PHE A 1 83 ? -22.594 11.883 -0.231 1 61.75 83 PHE A N 1
ATOM 594 C CA . PHE A 1 83 ? -21.906 13.133 -0.499 1 61.75 83 PHE A CA 1
ATOM 595 C C . PHE A 1 83 ? -20.391 12.906 -0.595 1 61.75 83 PHE A C 1
ATOM 597 O O . PHE A 1 83 ? -19.875 11.953 -0.018 1 61.75 83 PHE A O 1
ATOM 604 N N . ARG A 1 84 ? -19.797 13.648 -1.486 1 73.12 84 ARG A N 1
ATOM 605 C CA . ARG A 1 84 ? -18.344 13.727 -1.578 1 73.12 84 ARG A CA 1
ATOM 606 C C . ARG A 1 84 ? -17.719 13.961 -0.205 1 73.12 84 ARG A C 1
ATOM 608 O O . ARG A 1 84 ? -18.266 14.688 0.619 1 73.12 84 ARG A O 1
ATOM 615 N N . SER A 1 85 ? -16.672 13.281 0.035 1 84.94 85 SER A N 1
ATOM 616 C CA . SER A 1 85 ? -15.922 13.383 1.287 1 84.94 85 SER A CA 1
ATOM 617 C C . SER A 1 85 ? -15.648 14.844 1.644 1 84.94 85 SER A C 1
ATOM 619 O O . SER A 1 85 ? -15.219 15.625 0.793 1 84.94 85 SER A O 1
ATOM 621 N N . SER A 1 86 ? -15.984 15.234 2.889 1 89.44 86 SER A N 1
ATOM 622 C CA . SER A 1 86 ? -15.703 16.578 3.375 1 89.44 86 SER A CA 1
ATOM 623 C C . SER A 1 86 ? -14.219 16.891 3.293 1 89.44 86 SER A C 1
ATOM 625 O O . SER A 1 86 ? -13.836 18.031 3.01 1 89.44 86 SER A O 1
ATOM 627 N N . ASN A 1 87 ? -13.422 15.875 3.539 1 91.44 87 ASN A N 1
ATOM 628 C CA . ASN A 1 87 ? -11.977 16.078 3.467 1 91.44 87 ASN A CA 1
ATOM 629 C C . ASN A 1 87 ? -11.531 16.422 2.049 1 91.44 87 ASN A C 1
ATOM 631 O O . ASN A 1 87 ? -10.695 17.297 1.854 1 91.44 87 ASN A O 1
ATOM 635 N N . VAL A 1 88 ? -12.109 15.695 1.103 1 89.56 88 VAL A N 1
ATOM 636 C CA . VAL A 1 88 ? -11.766 15.945 -0.294 1 89.56 88 VAL A CA 1
ATOM 637 C C . VAL A 1 88 ? -12.227 17.344 -0.69 1 89.56 88 VAL A C 1
ATOM 639 O O . VAL A 1 88 ? -11.484 18.094 -1.347 1 89.56 88 VAL A O 1
ATOM 642 N N . ARG A 1 89 ? -13.375 17.781 -0.219 1 90.94 89 ARG A N 1
ATOM 643 C CA . ARG A 1 89 ? -13.93 19.094 -0.533 1 90.94 89 ARG A CA 1
ATOM 644 C C . ARG A 1 89 ? -13.047 20.219 0.035 1 90.94 89 ARG A C 1
ATOM 646 O O . ARG A 1 89 ? -12.836 21.234 -0.618 1 90.94 89 ARG A O 1
ATOM 653 N N . LEU A 1 90 ? -12.586 20.031 1.245 1 95.44 90 LEU A N 1
ATOM 654 C CA . LEU A 1 90 ? -11.711 21.016 1.872 1 95.44 90 LEU A CA 1
ATOM 655 C C . LEU A 1 90 ? -10.422 21.188 1.07 1 95.44 90 LEU A C 1
ATOM 657 O O . LEU A 1 90 ? -9.977 22.312 0.845 1 95.44 90 LEU A O 1
ATOM 661 N N . ARG A 1 91 ? -9.859 20.062 0.691 1 95.38 91 ARG A N 1
ATOM 662 C CA . ARG A 1 91 ? -8.617 20.094 -0.069 1 95.38 91 ARG A CA 1
ATOM 663 C C . ARG A 1 91 ? -8.797 20.828 -1.395 1 95.38 91 ARG A C 1
ATOM 665 O O . ARG A 1 91 ? -7.941 21.609 -1.801 1 95.38 91 ARG A O 1
ATOM 672 N N . GLU A 1 92 ? -9.906 20.531 -2.051 1 93.06 92 GLU A N 1
ATOM 673 C CA . GLU A 1 92 ? -10.195 21.172 -3.338 1 93.06 92 GLU A CA 1
ATOM 674 C C . GLU A 1 92 ? -10.508 22.656 -3.17 1 93.06 92 GLU A C 1
ATOM 676 O O . GLU A 1 92 ? -9.977 23.484 -3.9 1 93.06 92 GLU A O 1
ATOM 681 N N . GLU A 1 93 ? -11.383 22.969 -2.188 1 95.5 93 GLU A N 1
ATOM 682 C CA . GLU A 1 93 ? -11.836 24.328 -1.963 1 95.5 93 GLU A CA 1
ATOM 683 C C . GLU A 1 93 ? -10.656 25.266 -1.676 1 95.5 93 GLU A C 1
ATOM 685 O O . GLU A 1 93 ? -10.625 26.391 -2.164 1 95.5 93 GLU A O 1
ATOM 690 N N . PHE A 1 94 ? -9.719 24.781 -0.941 1 97.94 94 PHE A N 1
ATOM 691 C CA . PHE A 1 94 ? -8.648 25.672 -0.491 1 97.94 94 PHE A CA 1
ATOM 692 C C . PHE A 1 94 ? -7.336 25.312 -1.182 1 97.94 94 PHE A C 1
ATOM 694 O O . PHE A 1 94 ? -6.273 25.797 -0.789 1 97.94 94 PHE A O 1
ATOM 701 N N . GLU A 1 95 ? -7.379 24.391 -2.135 1 96.88 95 GLU A N 1
ATOM 702 C CA . GLU A 1 95 ? -6.23 23.984 -2.941 1 96.88 95 GLU A CA 1
ATOM 703 C C . GLU A 1 95 ? -5.062 23.562 -2.062 1 96.88 95 GLU A C 1
ATOM 705 O O . GLU A 1 95 ? -3.949 24.062 -2.205 1 96.88 95 GLU A O 1
ATOM 710 N N . LEU A 1 96 ? -5.398 22.719 -1.144 1 98.31 96 LEU A N 1
ATOM 711 C CA . LEU A 1 96 ? -4.387 22.172 -0.248 1 98.31 96 LEU A CA 1
ATOM 712 C C . LEU A 1 96 ? -3.582 21.078 -0.943 1 98.31 96 LEU A C 1
ATOM 714 O O . LEU A 1 96 ? -3.848 19.891 -0.751 1 98.31 96 LEU A O 1
ATOM 718 N N . TYR A 1 97 ? -2.518 21.406 -1.603 1 98.06 97 TYR A N 1
ATOM 719 C CA . TYR A 1 97 ? -1.868 20.531 -2.57 1 98.06 97 TYR A CA 1
ATOM 720 C C . TYR A 1 97 ? -0.899 19.578 -1.879 1 98.06 97 TYR A C 1
ATOM 722 O O . TYR A 1 97 ? -0.519 18.547 -2.445 1 98.06 97 TYR A O 1
ATOM 730 N N . ALA A 1 98 ? -0.437 19.891 -0.691 1 98.69 98 ALA A N 1
ATOM 731 C CA . ALA A 1 98 ? 0.571 19.078 -0.026 1 98.69 98 ALA A CA 1
ATOM 732 C C . ALA A 1 98 ? 0.03 18.484 1.273 1 98.69 98 ALA A C 1
ATOM 734 O O . ALA A 1 98 ? -0.337 19.219 2.191 1 98.69 98 ALA A O 1
ATOM 735 N N . ASN A 1 99 ? -0.13 17.25 1.314 1 98.62 99 ASN A N 1
ATOM 736 C CA . ASN A 1 99 ? -0.388 16.531 2.564 1 98.62 99 ASN A CA 1
ATOM 737 C C . ASN A 1 99 ? 0.904 16.031 3.197 1 98.62 99 ASN A C 1
ATOM 739 O O . ASN A 1 99 ? 1.626 15.234 2.592 1 98.62 99 ASN A O 1
ATOM 743 N N . VAL A 1 100 ? 1.265 16.547 4.375 1 98.81 100 VAL A N 1
ATOM 744 C CA . VAL A 1 100 ? 2.5 16.203 5.078 1 98.81 100 VAL A CA 1
ATOM 745 C C . VAL A 1 100 ? 2.199 15.242 6.219 1 98.81 100 VAL A C 1
ATOM 747 O O . VAL A 1 100 ? 1.428 15.562 7.129 1 98.81 100 VAL A O 1
ATOM 750 N N . ARG A 1 101 ? 2.82 14.062 6.164 1 98.69 101 ARG A N 1
ATOM 751 C CA . ARG A 1 101 ? 2.555 13 7.129 1 98.69 101 ARG A CA 1
ATOM 752 C C . ARG A 1 101 ? 3.844 12.523 7.793 1 98.69 101 ARG A C 1
ATOM 754 O O . ARG A 1 101 ? 4.43 11.523 7.383 1 98.69 101 ARG A O 1
ATOM 761 N N . PRO A 1 102 ? 4.266 13.188 8.852 1 98.25 102 PRO A N 1
ATOM 762 C CA . PRO A 1 102 ? 5.422 12.672 9.594 1 98.25 102 PRO A CA 1
ATOM 763 C C . PRO A 1 102 ? 5.082 11.453 10.445 1 98.25 102 PRO A C 1
ATOM 765 O O . PRO A 1 102 ? 3.959 11.336 10.938 1 98.25 102 PRO A O 1
ATOM 768 N N . ALA A 1 103 ? 5.965 10.547 10.57 1 97.25 103 ALA A N 1
ATOM 769 C CA . ALA A 1 103 ? 5.832 9.367 11.422 1 97.25 103 ALA A CA 1
ATOM 770 C C . ALA A 1 103 ? 7.113 9.125 12.219 1 97.25 103 ALA A C 1
ATOM 772 O O . ALA A 1 103 ? 8.195 8.992 11.633 1 97.25 103 ALA A O 1
ATOM 773 N N . ARG A 1 104 ? 6.961 9.125 13.438 1 96.44 104 ARG A N 1
ATOM 774 C CA . ARG A 1 104 ? 8.078 8.883 14.352 1 96.44 104 ARG A CA 1
ATOM 775 C C . ARG A 1 104 ? 7.684 7.906 15.453 1 96.44 104 ARG A C 1
ATOM 777 O O . ARG A 1 104 ? 6.574 7.977 15.984 1 96.44 104 ARG A O 1
ATOM 784 N N . THR A 1 105 ? 8.602 7.023 15.75 1 96.31 105 THR A N 1
ATOM 785 C CA . THR A 1 105 ? 8.383 6.121 16.875 1 96.31 105 THR A CA 1
ATOM 786 C C . THR A 1 105 ? 8.422 6.879 18.203 1 96.31 105 THR A C 1
ATOM 788 O O . THR A 1 105 ? 9.422 7.52 18.516 1 96.31 105 THR A O 1
ATOM 791 N N . LEU A 1 106 ? 7.355 6.844 18.922 1 96.19 106 LEU A N 1
ATOM 792 C CA . LEU A 1 106 ? 7.316 7.461 20.234 1 96.19 106 LEU A CA 1
ATOM 793 C C . LEU A 1 106 ? 7.332 6.398 21.328 1 96.19 106 LEU A C 1
ATOM 795 O O . LEU A 1 106 ? 7.828 6.645 22.438 1 96.19 106 LEU A O 1
ATOM 799 N N . VAL A 1 107 ? 6.727 5.297 21.031 1 94.25 107 VAL A N 1
ATOM 800 C CA . VAL A 1 107 ? 6.711 4.168 21.953 1 94.25 107 VAL A CA 1
ATOM 801 C C . VAL A 1 107 ? 7.312 2.939 21.281 1 94.25 107 VAL A C 1
ATOM 803 O O . VAL A 1 107 ? 7.059 2.688 20.094 1 94.25 107 VAL A O 1
ATOM 806 N N . PRO A 1 108 ? 8.117 2.234 22.031 1 87.25 108 PRO A N 1
ATOM 807 C CA . PRO A 1 108 ? 8.734 1.048 21.438 1 87.25 108 PRO A CA 1
ATOM 808 C C . PRO A 1 108 ? 7.703 0.082 20.844 1 87.25 108 PRO A C 1
ATOM 810 O O . PRO A 1 108 ? 6.621 -0.087 21.422 1 87.25 108 PRO A O 1
ATOM 813 N N . GLY A 1 109 ? 8.008 -0.539 19.75 1 89.5 109 GLY A N 1
ATOM 814 C CA . GLY A 1 109 ? 7.184 -1.54 19.094 1 89.5 109 GLY A CA 1
ATOM 815 C C . GLY A 1 109 ? 7.977 -2.482 18.203 1 89.5 109 GLY A C 1
ATOM 816 O O . GLY A 1 109 ? 9.141 -2.768 18.484 1 89.5 109 GLY A O 1
ATOM 817 N N . ARG A 1 110 ? 7.316 -3.07 17.25 1 92.31 110 ARG A N 1
ATOM 818 C CA . ARG A 1 110 ? 7.945 -4.012 16.328 1 92.31 110 ARG A CA 1
ATOM 819 C C . ARG A 1 110 ? 9.047 -3.338 15.523 1 92.31 110 ARG A C 1
ATOM 821 O O . ARG A 1 110 ? 10.047 -3.971 15.18 1 92.31 110 ARG A O 1
ATOM 828 N N . PHE A 1 111 ? 8.812 -2.033 15.242 1 94.56 111 PHE A N 1
ATOM 829 C CA . PHE A 1 111 ? 9.797 -1.223 14.539 1 94.56 111 PHE A CA 1
ATOM 830 C C . PHE A 1 111 ? 10.359 -0.141 15.453 1 94.56 111 PHE A C 1
ATOM 832 O O . PHE A 1 111 ? 9.609 0.602 16.078 1 94.56 111 PHE A O 1
ATOM 839 N N . GLU A 1 112 ? 11.633 -0.066 15.531 1 93.69 112 GLU A N 1
ATOM 840 C CA . GLU A 1 112 ? 12.281 0.939 16.359 1 93.69 112 GLU A CA 1
ATOM 841 C C . GLU A 1 112 ? 12.883 2.059 15.523 1 93.69 112 GLU A C 1
ATOM 843 O O . GLU A 1 112 ? 13.258 1.839 14.367 1 93.69 112 GLU A O 1
ATOM 848 N N . ASP A 1 113 ? 12.852 3.25 16.047 1 96 113 ASP A N 1
ATOM 849 C CA . ASP A 1 113 ? 13.594 4.395 15.531 1 96 113 ASP A CA 1
ATOM 850 C C . ASP A 1 113 ? 13.102 4.789 14.133 1 96 113 ASP A C 1
ATOM 852 O O . ASP A 1 113 ? 13.906 5.113 13.258 1 96 113 ASP A O 1
ATOM 856 N N . ILE A 1 114 ? 11.828 4.637 13.984 1 97.75 114 ILE A N 1
ATOM 857 C CA . ILE A 1 114 ? 11.25 5.148 12.742 1 97.75 114 ILE A CA 1
ATOM 858 C C . ILE A 1 114 ? 11.203 6.676 12.789 1 97.75 114 ILE A C 1
ATOM 860 O O . ILE A 1 114 ? 10.812 7.262 13.797 1 97.75 114 ILE A O 1
ATOM 864 N N . ASP A 1 115 ? 11.68 7.34 11.828 1 97.88 115 ASP A N 1
ATOM 865 C CA . ASP A 1 115 ? 11.594 8.781 11.609 1 97.88 115 ASP A CA 1
ATOM 866 C C . ASP A 1 115 ? 11.555 9.109 10.117 1 97.88 115 ASP A C 1
ATOM 868 O O . ASP A 1 115 ? 12.602 9.305 9.492 1 97.88 115 ASP A O 1
ATOM 872 N N . LEU A 1 116 ? 10.367 9.188 9.57 1 97.75 116 LEU A N 1
ATOM 873 C CA . LEU A 1 116 ? 10.242 9.523 8.156 1 97.75 116 LEU A CA 1
ATOM 874 C C . LEU A 1 116 ? 9.047 10.445 7.922 1 97.75 116 LEU A C 1
ATOM 876 O O . LEU A 1 116 ? 8.18 10.578 8.789 1 97.75 116 LEU A O 1
ATOM 880 N N . VAL A 1 117 ? 9.055 11.156 6.836 1 98.81 117 VAL A N 1
ATOM 881 C CA . VAL A 1 117 ? 7.98 12.07 6.461 1 98.81 117 VAL A CA 1
ATOM 882 C C . VAL A 1 117 ? 7.488 11.734 5.055 1 98.81 117 VAL A C 1
ATOM 884 O O . VAL A 1 117 ? 8.281 11.633 4.121 1 98.81 117 VAL A O 1
ATOM 887 N N . LEU A 1 118 ? 6.246 11.547 4.914 1 98.88 118 LEU A N 1
ATOM 888 C CA . LEU A 1 118 ? 5.664 11.312 3.598 1 98.88 118 LEU A CA 1
ATOM 889 C C . LEU A 1 118 ? 4.914 12.539 3.104 1 98.88 118 LEU A C 1
ATOM 891 O O . LEU A 1 118 ? 4.156 13.156 3.857 1 98.88 118 LEU A O 1
ATOM 895 N N . PHE A 1 119 ? 5.215 12.922 1.888 1 98.94 119 PHE A N 1
ATOM 896 C CA . PHE A 1 119 ? 4.5 13.977 1.182 1 98.94 119 PHE A CA 1
ATOM 897 C C . PHE A 1 119 ? 3.555 13.383 0.14 1 98.94 119 PHE A C 1
ATOM 899 O O . PHE A 1 119 ? 3.996 12.719 -0.8 1 98.94 119 PHE A O 1
ATOM 906 N N . ARG A 1 120 ? 2.316 13.617 0.275 1 98.62 120 ARG A N 1
ATOM 907 C CA . ARG A 1 120 ? 1.256 13.141 -0.605 1 98.62 120 ARG A CA 1
ATOM 908 C C . ARG A 1 120 ? 0.653 14.281 -1.41 1 98.62 120 ARG A C 1
ATOM 910 O O . ARG A 1 120 ? 0.161 15.258 -0.839 1 98.62 120 ARG A O 1
ATOM 917 N N . GLU A 1 121 ? 0.733 14.164 -2.762 1 98.38 121 GLU A N 1
ATOM 918 C CA . GLU A 1 121 ? 0.006 15.109 -3.604 1 98.38 121 GLU A CA 1
ATOM 919 C C . GLU A 1 121 ? -1.501 14.992 -3.391 1 98.38 121 GLU A C 1
ATOM 921 O O . GLU A 1 121 ? -2.043 13.883 -3.344 1 98.38 121 GLU A O 1
ATOM 926 N N . ASN A 1 122 ? -2.197 16.094 -3.289 1 96.19 122 ASN A N 1
ATOM 927 C CA . ASN A 1 122 ? -3.523 16.031 -2.684 1 96.19 122 ASN A CA 1
ATOM 928 C C . ASN A 1 122 ? -4.605 16.469 -3.66 1 96.19 122 ASN A C 1
ATOM 930 O O . ASN A 1 122 ? -5.793 16.438 -3.338 1 96.19 122 ASN A O 1
ATOM 934 N N . LEU A 1 123 ? -4.262 16.906 -4.852 1 95.94 123 LEU A N 1
ATOM 935 C C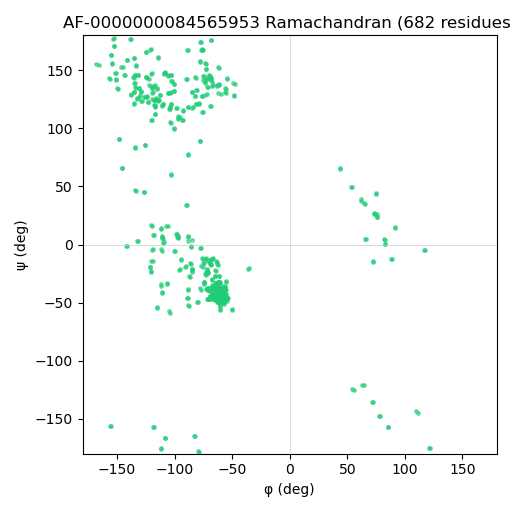A . LEU A 1 123 ? -5.258 17.547 -5.707 1 95.94 123 LEU A CA 1
ATOM 936 C C . LEU A 1 123 ? -5.418 16.781 -7.02 1 95.94 123 LEU A C 1
ATOM 938 O O . LEU A 1 123 ? -6.375 17.016 -7.762 1 95.94 123 LEU A O 1
ATOM 942 N N . GLY A 1 124 ? -4.484 15.891 -7.316 1 95.69 124 GLY A N 1
ATOM 943 C CA . GLY A 1 124 ? -4.512 15.156 -8.562 1 95.69 124 GLY A CA 1
ATOM 944 C C . GLY A 1 124 ? -4.617 13.656 -8.367 1 95.69 124 GLY A C 1
ATOM 945 O O . GLY A 1 124 ? -5.207 13.188 -7.391 1 95.69 124 GLY A O 1
ATOM 946 N N . GLY A 1 125 ? -4.191 12.969 -9.359 1 95.44 125 GLY A N 1
ATOM 947 C CA . GLY A 1 125 ? -4.184 11.516 -9.305 1 95.44 125 GLY A CA 1
ATOM 948 C C . GLY A 1 125 ? -5.551 10.898 -9.531 1 95.44 125 GLY A C 1
ATOM 949 O O . GLY A 1 125 ? -6.355 11.43 -10.305 1 95.44 125 GLY A O 1
ATOM 950 N N . PHE A 1 126 ? -5.77 9.82 -8.906 1 93.81 126 PHE A N 1
ATOM 951 C CA . PHE A 1 126 ? -6.996 9.055 -9.109 1 93.81 126 PHE A CA 1
ATOM 952 C C . PHE A 1 126 ? -8.109 9.57 -8.211 1 93.81 126 PHE A C 1
ATOM 954 O O . PHE A 1 126 ? -9.266 9.141 -8.328 1 93.81 126 PHE A O 1
ATOM 961 N N . TYR A 1 127 ? -7.852 10.57 -7.359 1 89.06 127 TYR A N 1
ATOM 962 C CA . TYR A 1 127 ? -8.875 11.07 -6.445 1 89.06 127 TYR A CA 1
ATOM 963 C C . TYR A 1 127 ? -9.672 12.203 -7.078 1 89.06 127 TYR A C 1
ATOM 965 O O . TYR A 1 127 ? -10.727 12.578 -6.574 1 89.06 127 TYR A O 1
ATOM 973 N N . VAL A 1 128 ? -9.18 12.836 -8.102 1 78.06 128 VAL A N 1
ATOM 974 C CA . VAL A 1 128 ? -9.961 13.812 -8.859 1 78.06 128 VAL A CA 1
ATOM 975 C C . VAL A 1 128 ? -10.703 13.109 -9.992 1 78.06 128 VAL A C 1
ATOM 977 O O . VAL A 1 128 ? -11.227 13.766 -10.898 1 78.06 128 VAL A O 1
ATOM 980 N N . SER A 1 129 ? -11.102 11.969 -9.781 1 68.75 129 SER A N 1
ATOM 981 C CA . SER A 1 129 ? -11.508 11.023 -10.812 1 68.75 129 SER A CA 1
ATOM 982 C C . SER A 1 129 ? -12.938 11.289 -11.266 1 68.75 129 SER A C 1
ATOM 984 O O . SER A 1 129 ? -13.758 11.789 -10.492 1 68.75 129 SER A O 1
ATOM 986 N N . HIS A 1 130 ? -13.078 11.297 -12.516 1 87.69 130 HIS A N 1
ATOM 987 C CA . HIS A 1 130 ? -14.391 11.156 -13.125 1 87.69 130 HIS A CA 1
ATOM 988 C C . HIS A 1 130 ? -14.75 9.695 -13.344 1 87.69 130 HIS A C 1
ATOM 990 O O . HIS A 1 130 ? -14.016 8.953 -14 1 87.69 130 HIS A O 1
ATOM 996 N N . GLU A 1 131 ? -15.797 9.32 -12.688 1 93.88 131 GLU A N 1
ATOM 997 C CA . GLU A 1 131 ? -16.203 7.922 -12.805 1 93.88 131 GLU A CA 1
ATOM 998 C C . GLU A 1 131 ? -17.609 7.801 -13.391 1 93.88 131 GLU A C 1
ATOM 1000 O O . GLU A 1 131 ? -18.438 8.695 -13.219 1 93.88 131 GLU A O 1
ATOM 1005 N N . TYR A 1 132 ? -17.859 6.789 -14.117 1 94.69 132 TYR A N 1
ATOM 1006 C CA . TYR A 1 132 ? -19.188 6.484 -14.633 1 94.69 132 TYR A CA 1
ATOM 1007 C C . TYR A 1 132 ? -19.328 4.996 -14.922 1 94.69 132 TYR A C 1
ATOM 1009 O O . TYR A 1 132 ? -18.344 4.254 -14.898 1 94.69 132 TYR A O 1
ATOM 1017 N N . TYR A 1 133 ? -20.547 4.617 -15.047 1 96.25 133 TYR A N 1
ATOM 1018 C CA . TYR A 1 133 ? -20.859 3.24 -15.406 1 96.25 133 TYR A CA 1
ATOM 1019 C C . TYR A 1 133 ? -21.266 3.137 -16.875 1 96.25 133 TYR A C 1
ATOM 1021 O O . TYR A 1 133 ? -21.844 4.078 -17.438 1 96.25 133 TYR A O 1
ATOM 1029 N N . ILE A 1 134 ? -20.922 2.062 -17.484 1 96.25 134 ILE A N 1
ATOM 1030 C CA . ILE A 1 134 ? -21.406 1.728 -18.828 1 96.25 134 ILE A CA 1
ATOM 1031 C C . ILE A 1 134 ? -22.359 0.535 -18.75 1 96.25 134 ILE A C 1
ATOM 1033 O O . ILE A 1 134 ? -21.969 -0.549 -18.297 1 96.25 134 ILE A O 1
ATOM 1037 N N . PRO A 1 135 ? -23.578 0.746 -19.156 1 95.75 135 PRO A N 1
ATOM 1038 C CA . PRO A 1 135 ? -24.531 -0.373 -19.156 1 95.75 135 PRO A CA 1
ATOM 1039 C C . PRO A 1 135 ? -24.266 -1.366 -20.281 1 95.75 135 PRO A C 1
ATOM 1041 O O . PRO A 1 135 ? -23.844 -0.969 -21.375 1 95.75 135 PRO A O 1
ATOM 1044 N N . VAL A 1 136 ? -24.406 -2.527 -20.031 1 95.06 136 VAL A N 1
ATOM 1045 C CA . VAL A 1 136 ? -24.375 -3.592 -21.031 1 95.06 136 VAL A CA 1
ATOM 1046 C C . VAL A 1 136 ? -25.547 -4.535 -20.828 1 95.06 136 VAL A C 1
ATOM 1048 O O . VAL A 1 136 ? -25.734 -5.086 -19.734 1 95.06 136 VAL A O 1
ATOM 1051 N N . GLY A 1 137 ? -26.328 -4.727 -21.891 1 95.25 137 GLY A N 1
ATOM 1052 C CA . GLY A 1 137 ? -27.547 -5.504 -21.719 1 95.25 137 GLY A CA 1
ATOM 1053 C C . GLY A 1 137 ? -28.469 -4.961 -20.641 1 95.25 137 GLY A C 1
ATOM 1054 O O . GLY A 1 137 ? -28.797 -3.771 -20.641 1 95.25 137 GLY A O 1
ATOM 1055 N N . ASP A 1 138 ? -28.828 -5.816 -19.672 1 94.31 138 ASP A N 1
ATOM 1056 C CA . ASP A 1 138 ? -29.781 -5.426 -18.641 1 94.31 138 ASP A CA 1
ATOM 1057 C C . ASP A 1 138 ? -29.062 -4.977 -17.375 1 94.31 138 ASP A C 1
ATOM 1059 O O . ASP A 1 138 ? -29.719 -4.645 -16.375 1 94.31 138 ASP A O 1
ATOM 1063 N N . ASP A 1 139 ? -27.734 -4.863 -17.438 1 95.12 139 ASP A N 1
ATOM 1064 C CA . ASP A 1 139 ? -26.984 -4.445 -16.25 1 95.12 139 ASP A CA 1
ATOM 1065 C C . ASP A 1 139 ? -26.547 -2.986 -16.375 1 95.12 139 ASP A C 1
ATOM 1067 O O . ASP A 1 139 ? -25.609 -2.674 -17.109 1 95.12 139 ASP A O 1
ATOM 1071 N N . PRO A 1 140 ? -27.172 -2.137 -15.68 1 95.25 140 PRO A N 1
ATOM 1072 C CA . PRO A 1 140 ? -26.844 -0.713 -15.781 1 95.25 140 PRO A CA 1
ATOM 1073 C C . PRO A 1 140 ? -25.469 -0.387 -15.219 1 95.25 140 PRO A C 1
ATOM 1075 O O . PRO A 1 140 ? -24.938 0.702 -15.453 1 95.25 140 PRO A O 1
ATOM 1078 N N . LYS A 1 141 ? -24.812 -1.271 -14.5 1 96.56 141 LYS A N 1
ATOM 1079 C CA . LYS A 1 141 ? -23.5 -1.103 -13.891 1 96.56 141 LYS A CA 1
ATOM 1080 C C . LYS A 1 141 ? -22.562 -2.24 -14.289 1 96.56 141 LYS A C 1
ATOM 1082 O O . LYS A 1 141 ? -21.906 -2.838 -13.43 1 96.56 141 LYS A O 1
ATOM 1087 N N . ALA A 1 142 ? -22.609 -2.527 -15.625 1 97.69 142 ALA A N 1
ATOM 1088 C CA . ALA A 1 142 ? -21.828 -3.654 -16.125 1 97.69 142 ALA A CA 1
ATOM 1089 C C . ALA A 1 142 ? -20.328 -3.344 -16.094 1 97.69 142 ALA A C 1
ATOM 1091 O O . ALA A 1 142 ? -19.516 -4.23 -15.836 1 97.69 142 ALA A O 1
ATOM 1092 N N . VAL A 1 143 ? -20 -2.143 -16.406 1 97.56 143 VAL A N 1
ATOM 1093 C CA . VAL A 1 143 ? -18.609 -1.69 -16.469 1 97.56 143 VAL A CA 1
ATOM 1094 C C . VAL A 1 143 ? -18.453 -0.385 -15.688 1 97.56 143 VAL A C 1
ATOM 1096 O O . VAL A 1 143 ? -19.281 0.527 -15.828 1 97.56 143 VAL A O 1
ATOM 1099 N N . ALA A 1 144 ? -17.531 -0.33 -14.789 1 97.38 144 ALA A N 1
ATOM 1100 C CA . ALA A 1 144 ? -17.172 0.913 -14.117 1 97.38 144 ALA A CA 1
ATOM 1101 C C . ALA A 1 144 ? -15.867 1.485 -14.68 1 97.38 144 ALA A C 1
ATOM 1103 O O . ALA A 1 144 ? -14.883 0.763 -14.844 1 97.38 144 ALA A O 1
ATOM 1104 N N . VAL A 1 145 ? -15.859 2.729 -15.008 1 96.62 145 VAL A N 1
ATOM 1105 C CA . VAL A 1 145 ? -14.711 3.426 -15.578 1 96.62 145 VAL A CA 1
ATOM 1106 C C . VAL A 1 145 ? -14.305 4.574 -14.656 1 96.62 145 VAL A C 1
ATOM 1108 O O . VAL A 1 145 ? -15.156 5.258 -14.086 1 96.62 145 VAL A O 1
ATOM 1111 N N . SER A 1 146 ? -13.078 4.703 -14.414 1 96.06 146 SER A N 1
ATOM 1112 C CA . SER A 1 146 ? -12.539 5.812 -13.641 1 96.06 146 SER A CA 1
ATOM 1113 C C . SER A 1 146 ? -11.359 6.465 -14.344 1 96.06 146 SER A C 1
ATOM 1115 O O . SER A 1 146 ? -10.5 5.773 -14.906 1 96.06 146 SER A O 1
ATOM 1117 N N . THR A 1 147 ? -11.32 7.73 -14.391 1 95.88 147 THR A N 1
ATOM 1118 C CA . THR A 1 147 ? -10.242 8.5 -15 1 95.88 147 THR A CA 1
ATOM 1119 C C . THR A 1 147 ? -9.578 9.406 -13.969 1 95.88 147 THR A C 1
ATOM 1121 O O . THR A 1 147 ? -10.258 10.07 -13.188 1 95.88 147 THR A O 1
ATOM 1124 N N . GLY A 1 148 ? -8.297 9.344 -13.922 1 95.12 148 GLY A N 1
ATOM 1125 C CA . GLY A 1 148 ? -7.504 10.242 -13.094 1 95.12 148 GLY A CA 1
ATOM 1126 C C . GLY A 1 148 ? -6.516 11.078 -13.891 1 95.12 148 GLY A C 1
ATOM 1127 O O . GLY A 1 148 ? -6.312 10.836 -15.078 1 95.12 148 GLY A O 1
ATOM 1128 N N . MET A 1 149 ? -5.949 12.062 -13.242 1 96.5 149 MET A N 1
ATOM 1129 C CA . MET A 1 149 ? -5 12.914 -13.953 1 96.5 149 MET A CA 1
ATOM 1130 C C . MET A 1 149 ? -3.965 13.492 -13 1 96.5 149 MET A C 1
ATOM 1132 O O . MET A 1 149 ? -4.238 13.664 -11.812 1 96.5 149 MET A O 1
ATOM 1136 N N . ASN A 1 150 ? -2.822 13.68 -13.469 1 97.69 150 ASN A N 1
ATOM 1137 C CA . ASN A 1 150 ? -1.778 14.492 -12.852 1 97.69 150 ASN A CA 1
ATOM 1138 C C . ASN A 1 150 ? -1.274 15.57 -13.805 1 97.69 150 ASN A C 1
ATOM 1140 O O . ASN A 1 150 ? -1.222 15.367 -15.016 1 97.69 150 ASN A O 1
ATOM 1144 N N . THR A 1 151 ? -0.944 16.703 -13.305 1 97.69 151 THR A N 1
ATOM 1145 C CA . THR A 1 151 ? -0.355 17.766 -14.109 1 97.69 151 THR A CA 1
ATOM 1146 C C . THR A 1 151 ? 1.12 17.953 -13.773 1 97.69 151 THR A C 1
ATOM 1148 O O . THR A 1 151 ? 1.532 17.734 -12.633 1 97.69 151 THR A O 1
ATOM 1151 N N . ARG A 1 152 ? 1.845 18.328 -14.797 1 98.19 152 ARG A N 1
ATOM 1152 C CA . ARG A 1 152 ? 3.248 18.656 -14.562 1 98.19 152 ARG A CA 1
ATOM 1153 C C . ARG A 1 152 ? 3.389 19.75 -13.516 1 98.19 152 ARG A C 1
ATOM 1155 O O . ARG A 1 152 ? 4.23 19.656 -12.617 1 98.19 152 ARG A O 1
ATOM 1162 N N . GLU A 1 153 ? 2.59 20.766 -13.609 1 97.5 153 GLU A N 1
ATOM 1163 C CA . GLU A 1 153 ? 2.625 21.891 -12.68 1 97.5 153 GLU A CA 1
ATOM 1164 C C . GLU A 1 153 ? 2.344 21.438 -11.25 1 97.5 153 GLU A C 1
ATOM 1166 O O . GLU A 1 153 ? 3.064 21.828 -10.32 1 97.5 153 GLU A O 1
ATOM 1171 N N . GLY A 1 154 ? 1.238 20.719 -11.062 1 97.56 154 GLY A N 1
ATOM 1172 C CA . GLY A 1 154 ? 0.919 20.203 -9.742 1 97.56 154 GLY A CA 1
ATOM 1173 C C . GLY A 1 154 ? 2.002 19.312 -9.164 1 97.56 154 GLY A C 1
ATOM 1174 O O . GLY A 1 154 ? 2.301 19.391 -7.969 1 97.56 154 GLY A O 1
ATOM 1175 N N . SER A 1 155 ? 2.633 18.469 -9.992 1 98.62 155 SER A N 1
ATOM 1176 C CA . SER A 1 155 ? 3.715 17.578 -9.578 1 98.62 155 SER A CA 1
ATOM 1177 C C . SER A 1 155 ? 4.949 18.359 -9.164 1 98.62 155 SER A C 1
ATOM 1179 O O . SER A 1 155 ? 5.586 18.047 -8.156 1 98.62 155 SER A O 1
ATOM 1181 N N . LYS A 1 156 ? 5.273 19.406 -9.914 1 98.62 156 LYS A N 1
ATOM 1182 C CA . LYS A 1 156 ? 6.418 20.25 -9.57 1 98.62 156 LYS A CA 1
ATOM 1183 C C . LYS A 1 156 ? 6.18 21 -8.258 1 98.62 156 LYS A C 1
ATOM 1185 O O . LYS A 1 156 ? 7.098 21.156 -7.453 1 98.62 156 LYS A O 1
ATOM 1190 N N . ARG A 1 157 ? 4.973 21.469 -8.117 1 98.25 157 ARG A N 1
ATOM 1191 C CA . ARG A 1 157 ? 4.621 22.25 -6.934 1 98.25 157 ARG A CA 1
ATOM 1192 C C . ARG A 1 157 ? 4.859 21.453 -5.66 1 98.25 157 ARG A C 1
ATOM 1194 O O . ARG A 1 157 ? 5.5 21.938 -4.723 1 98.25 157 ARG A O 1
ATOM 1201 N N . ILE A 1 158 ? 4.363 20.234 -5.566 1 98.62 158 ILE A N 1
ATOM 1202 C CA . ILE A 1 158 ? 4.523 19.438 -4.355 1 98.62 158 ILE A CA 1
ATOM 1203 C C . ILE A 1 158 ? 5.98 19.016 -4.207 1 98.62 158 ILE A C 1
ATOM 1205 O O . ILE A 1 158 ? 6.484 18.875 -3.092 1 98.62 158 ILE A O 1
ATOM 1209 N N . ALA A 1 159 ? 6.637 18.703 -5.316 1 98.88 159 ALA A N 1
ATOM 1210 C CA . ALA A 1 159 ? 8.055 18.375 -5.246 1 98.88 159 ALA A CA 1
ATOM 1211 C C . ALA A 1 159 ? 8.852 19.516 -4.621 1 98.88 159 ALA A C 1
ATOM 1213 O O . ALA A 1 159 ? 9.664 19.297 -3.715 1 98.88 159 ALA A O 1
ATOM 1214 N N . ARG A 1 160 ? 8.602 20.703 -5.094 1 98.69 160 ARG A N 1
ATOM 1215 C CA . ARG A 1 160 ? 9.312 21.859 -4.562 1 98.69 160 ARG A CA 1
ATOM 1216 C C . ARG A 1 160 ? 9.039 22.031 -3.072 1 98.69 160 ARG A C 1
ATOM 1218 O O . ARG A 1 160 ? 9.945 22.344 -2.301 1 98.69 160 ARG A O 1
ATOM 1225 N N . TYR A 1 161 ? 7.82 21.906 -2.709 1 98.62 161 TYR A N 1
ATOM 12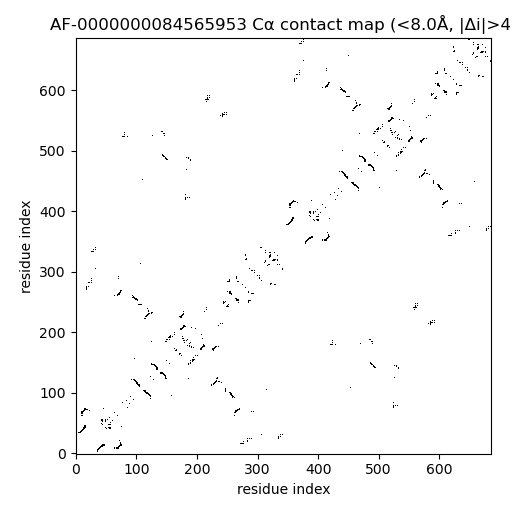26 C CA . TYR A 1 161 ? 7.473 21.984 -1.295 1 98.62 161 TYR A CA 1
ATOM 1227 C C . TYR A 1 161 ? 8.273 20.984 -0.477 1 98.62 161 TYR A C 1
ATOM 1229 O O . TYR A 1 161 ? 8.797 21.312 0.589 1 98.62 161 TYR A O 1
ATOM 1237 N N . ALA A 1 162 ? 8.336 19.688 -0.919 1 98.81 162 ALA A N 1
ATOM 1238 C CA . ALA A 1 162 ? 9.047 18.641 -0.204 1 98.81 162 ALA A CA 1
ATOM 1239 C C . ALA A 1 162 ? 10.539 18.969 -0.09 1 98.81 162 ALA A C 1
ATOM 1241 O O . ALA A 1 162 ? 11.148 18.75 0.961 1 98.81 162 ALA A O 1
ATOM 1242 N N . PHE A 1 163 ? 11.133 19.453 -1.16 1 98.75 163 PHE A N 1
ATOM 1243 C CA . PHE A 1 163 ? 12.555 19.781 -1.14 1 98.75 163 PHE A CA 1
ATOM 1244 C C . PHE A 1 163 ? 12.828 20.953 -0.209 1 98.75 163 PHE A C 1
ATOM 1246 O O . PHE A 1 163 ? 13.828 20.969 0.514 1 98.75 163 PHE A O 1
ATOM 1253 N N . GLU A 1 164 ? 11.969 21.953 -0.259 1 98.31 164 GLU A N 1
ATOM 1254 C CA . GLU A 1 164 ? 12.117 23.078 0.673 1 98.31 164 GLU A CA 1
ATOM 1255 C C . GLU A 1 164 ? 11.984 22.609 2.119 1 98.31 164 GLU A C 1
ATOM 1257 O O . GLU A 1 164 ? 12.711 23.078 3 1 98.31 164 GLU A O 1
ATOM 1262 N N . TYR A 1 165 ? 11.031 21.766 2.357 1 98.12 165 TYR A N 1
ATOM 1263 C CA . TYR A 1 165 ? 10.883 21.172 3.678 1 98.12 165 TYR A CA 1
ATOM 1264 C C . TYR A 1 165 ? 12.164 20.469 4.109 1 98.12 165 TYR A C 1
ATOM 1266 O O . TYR A 1 165 ? 12.578 20.562 5.27 1 98.12 165 TYR A O 1
ATOM 1274 N N . ALA A 1 166 ? 12.773 19.672 3.172 1 98.56 166 ALA A N 1
ATOM 1275 C CA . ALA A 1 166 ? 14.008 18.953 3.467 1 98.56 166 ALA A CA 1
ATOM 1276 C C . ALA A 1 166 ? 15.094 19.906 3.955 1 98.56 166 ALA A C 1
ATOM 1278 O O . ALA A 1 166 ? 15.75 19.641 4.969 1 98.56 166 ALA A O 1
ATOM 1279 N N . ILE A 1 167 ? 15.25 21.016 3.273 1 97.88 167 ILE A N 1
ATOM 1280 C CA . ILE A 1 167 ? 16.266 22 3.617 1 97.88 167 ILE A CA 1
ATOM 1281 C C . ILE A 1 167 ? 15.961 22.609 4.977 1 97.88 167 ILE A C 1
ATOM 1283 O O . ILE A 1 167 ? 16.828 22.688 5.848 1 97.88 167 ILE A O 1
ATOM 1287 N N . LYS A 1 168 ? 14.734 23 5.172 1 96.38 168 LYS A N 1
ATOM 1288 C CA . LYS A 1 168 ? 14.32 23.688 6.387 1 96.38 168 LYS A CA 1
ATOM 1289 C C . LYS A 1 168 ? 14.461 22.797 7.613 1 96.38 168 LYS A C 1
ATOM 1291 O O . LYS A 1 168 ? 14.766 23.266 8.703 1 96.38 168 LYS A O 1
ATOM 1296 N N . ASN A 1 169 ? 14.258 21.516 7.414 1 96.38 169 ASN A N 1
ATOM 1297 C CA . ASN A 1 169 ? 14.18 20.609 8.562 1 96.38 169 ASN A CA 1
ATOM 1298 C C . ASN A 1 169 ? 15.383 19.688 8.633 1 96.38 169 ASN A C 1
ATOM 1300 O O . ASN A 1 169 ? 15.406 18.75 9.43 1 96.38 169 ASN A O 1
ATOM 1304 N N . GLY A 1 170 ? 16.344 19.844 7.797 1 97 170 GLY A N 1
ATOM 1305 C CA . GLY A 1 170 ? 17.594 19.094 7.836 1 97 170 GLY A CA 1
ATOM 1306 C C . GLY A 1 170 ? 17.438 17.641 7.387 1 97 170 GLY A C 1
ATOM 1307 O O . GLY A 1 170 ? 18.125 16.75 7.895 1 97 170 GLY A O 1
ATOM 1308 N N . ARG A 1 171 ? 16.438 17.359 6.543 1 98.31 171 ARG A N 1
ATOM 1309 C CA . ARG A 1 171 ? 16.281 16.047 5.938 1 98.31 171 ARG A CA 1
ATOM 1310 C C . ARG A 1 171 ? 17.25 15.852 4.781 1 98.31 171 ARG A C 1
ATOM 1312 O O . ARG A 1 171 ? 17.672 16.828 4.145 1 98.31 171 ARG A O 1
ATOM 1319 N N . LYS A 1 172 ? 17.547 14.578 4.438 1 97.94 172 LYS A N 1
ATOM 1320 C CA . LYS A 1 172 ? 18.719 14.375 3.582 1 97.94 172 LYS A CA 1
ATOM 1321 C C . LYS A 1 172 ? 18.328 13.664 2.289 1 97.94 172 LYS A C 1
ATOM 1323 O O . LYS A 1 172 ? 19.094 13.688 1.313 1 97.94 172 LYS A O 1
ATOM 1328 N N . LYS A 1 173 ? 17.25 13.039 2.242 1 98.75 173 LYS A N 1
ATOM 1329 C CA . LYS A 1 173 ? 16.969 12.188 1.094 1 98.75 173 LYS A CA 1
ATOM 1330 C C . LYS A 1 173 ? 15.469 12.117 0.816 1 98.75 173 LYS A C 1
ATOM 1332 O O . LYS A 1 173 ? 14.664 12.016 1.744 1 98.75 173 LYS A O 1
ATOM 1337 N N . ILE A 1 174 ? 15.102 12.258 -0.463 1 98.88 174 ILE A N 1
ATOM 1338 C CA . ILE A 1 174 ? 13.727 12.062 -0.912 1 98.88 174 ILE A CA 1
ATOM 1339 C C . ILE A 1 174 ? 13.656 10.875 -1.871 1 98.88 174 ILE A C 1
ATOM 1341 O O . ILE A 1 174 ? 14.43 10.797 -2.826 1 98.88 174 ILE A O 1
ATOM 1345 N N . THR A 1 175 ? 12.844 9.938 -1.628 1 98.94 175 THR A N 1
ATOM 1346 C CA . THR A 1 175 ? 12.508 8.875 -2.568 1 98.94 175 THR A CA 1
ATOM 1347 C C . THR A 1 175 ? 11.188 9.188 -3.277 1 98.94 175 THR A C 1
ATOM 1349 O O . THR A 1 175 ? 10.141 9.281 -2.639 1 98.94 175 THR A O 1
ATOM 1352 N N . ILE A 1 176 ? 11.203 9.352 -4.598 1 98.88 176 ILE A N 1
ATOM 1353 C CA . ILE A 1 176 ? 10.008 9.57 -5.402 1 98.88 176 ILE A CA 1
ATOM 1354 C C . ILE A 1 176 ? 9.32 8.234 -5.691 1 98.88 176 ILE A C 1
ATOM 1356 O O . ILE A 1 176 ? 9.914 7.352 -6.312 1 98.88 176 ILE A O 1
ATOM 1360 N N . VAL A 1 177 ? 8.109 8.102 -5.285 1 98.88 177 VAL A N 1
ATOM 1361 C CA . VAL A 1 177 ? 7.391 6.836 -5.426 1 98.88 177 VAL A CA 1
ATOM 1362 C C . VAL A 1 177 ? 6.449 6.91 -6.625 1 98.88 177 VAL A C 1
ATOM 1364 O O . VAL A 1 177 ? 5.688 7.871 -6.77 1 98.88 177 VAL A O 1
ATOM 1367 N N . HIS A 1 178 ? 6.473 5.895 -7.473 1 97.75 178 HIS A N 1
ATOM 1368 C CA . HIS A 1 178 ? 5.707 5.914 -8.719 1 97.75 178 HIS A CA 1
ATOM 1369 C C . HIS A 1 178 ? 5.352 4.504 -9.164 1 97.75 178 HIS A C 1
ATOM 1371 O O . HIS A 1 178 ? 5.598 3.535 -8.445 1 97.75 178 HIS A O 1
ATOM 1377 N N . LYS A 1 179 ? 4.633 4.371 -10.219 1 96.31 179 LYS A N 1
ATOM 1378 C CA . LYS A 1 179 ? 4.371 3.131 -10.945 1 96.31 179 LYS A CA 1
ATOM 1379 C C . LYS A 1 179 ? 4.527 3.336 -12.453 1 96.31 179 LYS A C 1
ATOM 1381 O O . LYS A 1 179 ? 3.697 2.873 -13.234 1 96.31 179 LYS A O 1
ATOM 1386 N N . ALA A 1 180 ? 5.551 3.953 -12.852 1 94.2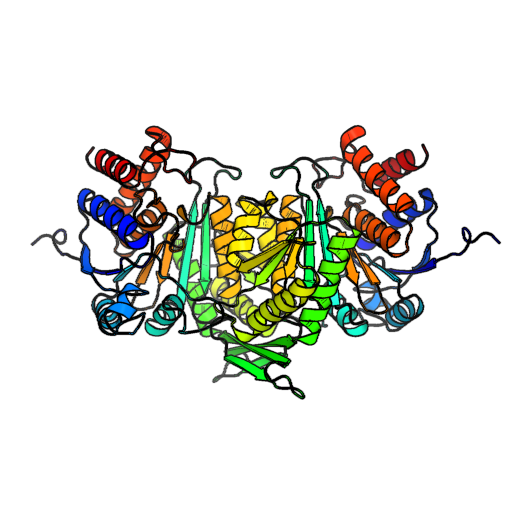5 180 ALA A N 1
ATOM 1387 C CA . ALA A 1 180 ? 5.73 4.414 -14.227 1 94.25 180 ALA A CA 1
ATOM 1388 C C . ALA A 1 180 ? 6.023 3.242 -15.164 1 94.25 180 ALA A C 1
ATOM 1390 O O . ALA A 1 180 ? 5.953 3.385 -16.391 1 94.25 180 ALA A O 1
ATOM 1391 N N . ASN A 1 181 ? 6.328 2.049 -14.633 1 89.06 181 ASN A N 1
ATOM 1392 C CA . ASN A 1 181 ? 6.508 0.88 -15.492 1 89.06 181 ASN A CA 1
ATOM 1393 C C . ASN A 1 181 ? 5.18 0.385 -16.047 1 89.06 181 ASN A C 1
ATOM 1395 O O . ASN A 1 181 ? 5.152 -0.295 -17.078 1 89.06 181 ASN A O 1
ATOM 1399 N N . ILE A 1 182 ? 4.09 0.697 -15.359 1 91.19 182 ILE A N 1
ATOM 1400 C CA . ILE A 1 182 ? 2.764 0.292 -15.82 1 91.19 182 ILE A CA 1
ATOM 1401 C C . ILE A 1 182 ? 1.937 1.528 -16.156 1 91.19 182 ILE A C 1
ATOM 1403 O O . ILE A 1 182 ? 1.366 1.618 -17.25 1 91.19 182 ILE A O 1
ATOM 1407 N N . LEU A 1 183 ? 1.831 2.443 -15.203 1 93.94 183 LEU A N 1
ATOM 1408 C CA . LEU A 1 183 ? 1.159 3.723 -15.414 1 93.94 183 LEU A CA 1
ATOM 1409 C C . LEU A 1 183 ? 2.129 4.766 -15.953 1 93.94 183 LEU A C 1
ATOM 1411 O O . LEU A 1 183 ? 2.486 5.715 -15.258 1 93.94 183 LEU A O 1
ATOM 1415 N N . LYS A 1 184 ? 2.42 4.695 -17.172 1 93.12 184 LYS A N 1
ATOM 1416 C CA . LYS A 1 184 ? 3.545 5.371 -17.812 1 93.12 184 LYS A CA 1
ATOM 1417 C C . LYS A 1 184 ? 3.316 6.879 -17.875 1 93.12 184 LYS A C 1
ATOM 1419 O O . LYS A 1 184 ? 4.25 7.664 -17.672 1 93.12 184 LYS A O 1
ATOM 1424 N N . ALA A 1 185 ? 2.066 7.242 -18.156 1 95.25 185 ALA A N 1
ATOM 1425 C CA . ALA A 1 185 ? 1.788 8.672 -18.266 1 95.25 185 ALA A CA 1
ATOM 1426 C C . ALA A 1 185 ? 1.425 9.273 -16.906 1 95.25 185 ALA A C 1
ATOM 1428 O O . ALA A 1 185 ? 2.082 10.203 -16.438 1 95.25 185 ALA A O 1
ATOM 1429 N N . LEU A 1 186 ? 0.494 8.695 -16.25 1 95.62 186 LEU A N 1
ATOM 1430 C CA . LEU A 1 186 ? -0.081 9.289 -15.047 1 95.62 186 LEU A CA 1
ATOM 1431 C C . LEU A 1 186 ? 0.977 9.445 -13.961 1 95.62 186 LEU A C 1
ATOM 1433 O O . LEU A 1 186 ? 1.083 10.508 -13.344 1 95.62 186 LEU A O 1
ATOM 1437 N N . THR A 1 187 ? 1.688 8.414 -13.711 1 96.69 187 THR A N 1
ATOM 1438 C CA . THR A 1 187 ? 2.703 8.516 -12.672 1 96.69 187 THR A CA 1
ATOM 1439 C C . THR A 1 187 ? 4.066 8.852 -13.273 1 96.69 187 THR A C 1
ATOM 1441 O O . THR A 1 187 ? 4.961 9.32 -12.57 1 96.69 187 THR A O 1
ATOM 1444 N N . GLY A 1 188 ? 4.23 8.562 -14.594 1 96.56 188 GLY A N 1
ATOM 1445 C CA . GLY A 1 188 ? 5.445 8.984 -15.273 1 96.56 188 GLY A CA 1
ATOM 1446 C C . GLY A 1 188 ? 5.664 10.484 -15.227 1 96.56 188 GLY A C 1
ATOM 1447 O O . GLY A 1 188 ? 6.781 10.945 -15 1 96.56 188 GLY A O 1
ATOM 1448 N N . ILE A 1 189 ? 4.621 11.242 -15.43 1 97.88 189 ILE A N 1
ATOM 1449 C CA . ILE A 1 189 ? 4.719 12.695 -15.414 1 97.88 189 ILE A CA 1
ATOM 1450 C C . ILE A 1 189 ? 5.141 13.172 -14.016 1 97.88 189 ILE A C 1
ATOM 1452 O O . ILE A 1 189 ? 5.867 14.156 -13.883 1 97.88 189 ILE A O 1
ATOM 1456 N N . PHE A 1 190 ? 4.637 12.531 -13.008 1 98.5 190 PHE A N 1
ATOM 1457 C CA . PHE A 1 190 ? 4.977 12.852 -11.625 1 98.5 190 PHE A CA 1
ATOM 1458 C C . PHE A 1 190 ? 6.457 12.617 -11.359 1 98.5 190 PHE A C 1
ATOM 1460 O O . PHE A 1 190 ? 7.137 13.469 -10.789 1 98.5 190 PHE A O 1
ATOM 1467 N N . LEU A 1 191 ? 6.945 11.453 -11.75 1 98.44 191 LEU A N 1
ATOM 1468 C CA . LEU A 1 191 ? 8.359 11.094 -11.625 1 98.44 191 LEU A CA 1
ATOM 1469 C C . LEU A 1 191 ? 9.242 12.094 -12.367 1 98.44 191 LEU A C 1
ATOM 1471 O O . LEU A 1 191 ? 10.219 12.602 -11.812 1 98.44 191 LEU A O 1
ATOM 1475 N N . GLU A 1 192 ? 8.898 12.391 -13.609 1 97.88 192 GLU A N 1
ATOM 1476 C CA . GLU A 1 192 ? 9.68 13.297 -14.445 1 97.88 192 GLU A CA 1
ATOM 1477 C C . GLU A 1 192 ? 9.734 14.695 -13.836 1 97.88 192 GLU A C 1
ATOM 1479 O O . GLU A 1 192 ? 10.797 15.305 -13.75 1 97.88 192 GLU A O 1
ATOM 1484 N N . ALA A 1 193 ? 8.586 15.188 -13.461 1 98.44 193 ALA A N 1
ATOM 1485 C CA . ALA A 1 193 ? 8.492 16.531 -12.875 1 98.44 193 ALA A CA 1
ATOM 1486 C C . ALA A 1 193 ? 9.305 16.625 -11.594 1 98.44 193 ALA A C 1
ATOM 1488 O O . ALA A 1 193 ? 10.016 17.609 -11.375 1 98.44 193 ALA A O 1
ATOM 1489 N N . ALA A 1 194 ? 9.172 15.641 -10.695 1 98.69 194 ALA A N 1
ATOM 1490 C CA . ALA A 1 194 ? 9.906 15.641 -9.43 1 98.69 194 ALA A CA 1
ATOM 1491 C C . ALA A 1 194 ? 11.414 15.609 -9.68 1 98.69 194 ALA A C 1
ATOM 1493 O O . ALA A 1 194 ? 12.172 16.281 -8.969 1 98.69 194 ALA A O 1
ATOM 1494 N N . ARG A 1 195 ? 11.836 14.82 -10.648 1 98.38 195 ARG A N 1
ATOM 1495 C CA . ARG A 1 195 ? 13.25 14.75 -11 1 98.38 195 ARG A CA 1
ATOM 1496 C C . ARG A 1 195 ? 13.758 16.109 -11.5 1 98.38 195 ARG A C 1
ATOM 1498 O O . ARG A 1 195 ? 14.891 16.484 -11.219 1 98.38 195 ARG A O 1
ATOM 1505 N N . GLU A 1 196 ? 12.938 16.719 -12.305 1 98.25 196 GLU A N 1
ATOM 1506 C CA . GLU A 1 196 ? 13.297 18.062 -12.789 1 98.25 196 GLU A CA 1
ATOM 1507 C C . GLU A 1 196 ? 13.516 19.016 -11.625 1 98.25 196 GLU A C 1
ATOM 1509 O O . GLU A 1 196 ? 14.5 19.766 -11.602 1 98.25 196 GLU A O 1
ATOM 1514 N N . VAL A 1 197 ? 12.656 19.016 -10.672 1 98.69 197 VAL A N 1
ATOM 1515 C CA . VAL A 1 197 ? 12.773 19.891 -9.508 1 98.69 197 VAL A CA 1
ATOM 1516 C C . VAL A 1 197 ? 14.008 19.5 -8.703 1 98.69 197 VAL A C 1
ATOM 1518 O O . VAL A 1 197 ? 14.711 20.359 -8.164 1 98.69 197 VAL A O 1
ATOM 1521 N N . ALA A 1 198 ? 14.266 18.203 -8.586 1 98.56 198 ALA A N 1
ATOM 1522 C CA . ALA A 1 198 ? 15.391 17.688 -7.816 1 98.56 198 ALA A CA 1
ATOM 1523 C C . ALA A 1 198 ? 16.703 18.297 -8.281 1 98.56 198 ALA A C 1
ATOM 1525 O O . ALA A 1 198 ? 17.625 18.516 -7.477 1 98.56 198 ALA A O 1
ATOM 1526 N N . LYS A 1 199 ? 16.844 18.625 -9.523 1 98.25 199 LYS A N 1
ATOM 1527 C CA . LYS A 1 199 ? 18.047 19.203 -10.08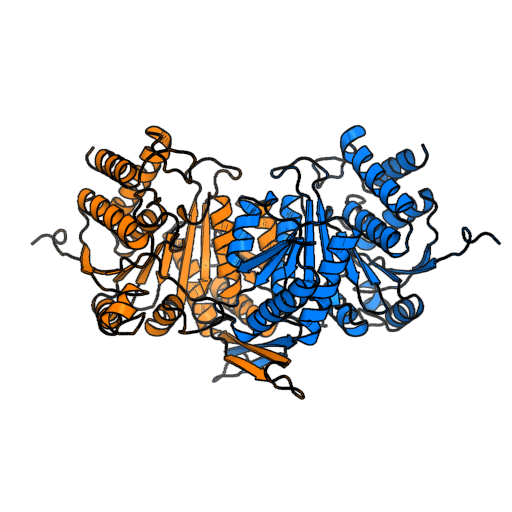6 1 98.25 199 LYS A CA 1
ATOM 1528 C C . LYS A 1 199 ? 18.391 20.531 -9.422 1 98.25 199 LYS A C 1
ATOM 1530 O O . LYS A 1 199 ? 19.562 20.891 -9.281 1 98.25 199 LYS A O 1
ATOM 1535 N N . GLU A 1 200 ? 17.391 21.219 -9.039 1 97.56 200 GLU A N 1
ATOM 1536 C CA . GLU A 1 200 ? 17.578 22.516 -8.398 1 97.56 200 GLU A CA 1
ATOM 1537 C C . GLU A 1 200 ? 18.156 22.359 -6.992 1 97.56 200 GLU A C 1
ATOM 1539 O O . GLU A 1 200 ? 18.656 23.312 -6.41 1 97.56 200 GLU A O 1
ATOM 1544 N N . TYR A 1 201 ? 18.141 21.219 -6.496 1 97.81 201 TYR A N 1
ATOM 1545 C CA . TYR A 1 201 ? 18.562 20.984 -5.125 1 97.81 201 TYR A CA 1
ATOM 1546 C C . TYR A 1 201 ? 19.734 20 -5.082 1 97.81 201 TYR A C 1
ATOM 1548 O O . TYR A 1 201 ? 20.031 19.438 -4.027 1 97.81 201 TYR A O 1
ATOM 1556 N N . GLU A 1 202 ? 20.375 19.797 -6.195 1 96.88 202 GLU A N 1
ATOM 1557 C CA . GLU A 1 202 ? 21.5 18.859 -6.297 1 96.88 202 GLU A CA 1
ATOM 1558 C C . GLU A 1 202 ? 22.594 19.203 -5.289 1 96.88 202 GLU A C 1
ATOM 1560 O O . GLU A 1 202 ? 22.922 20.391 -5.098 1 96.88 202 GLU A O 1
ATOM 1565 N N . GLY A 1 203 ? 23.109 18.188 -4.602 1 97 203 GLY A N 1
ATOM 1566 C CA . GLY A 1 203 ? 24.172 18.391 -3.623 1 97 203 GLY A CA 1
ATOM 1567 C C . GLY A 1 203 ? 23.656 18.688 -2.232 1 97 203 GLY A C 1
ATOM 1568 O O . GLY A 1 203 ? 24.391 18.641 -1.254 1 97 203 GLY A O 1
ATOM 1569 N N . ARG A 1 204 ? 22.406 18.969 -2.121 1 97.44 204 ARG A N 1
ATOM 1570 C CA . ARG A 1 204 ? 21.844 19.328 -0.825 1 97.44 204 ARG A CA 1
ATOM 1571 C C . ARG A 1 204 ? 20.906 18.25 -0.317 1 97.44 204 ARG A C 1
ATOM 1573 O O . ARG A 1 204 ? 20.844 17.984 0.885 1 97.44 204 ARG A O 1
ATOM 1580 N N . VAL A 1 205 ? 20.109 17.688 -1.185 1 98.31 205 VAL A N 1
ATOM 1581 C CA . VAL A 1 205 ? 19.172 16.609 -0.871 1 98.31 205 VAL A CA 1
ATOM 1582 C C . VAL A 1 205 ? 19.359 15.461 -1.859 1 98.31 205 VAL A C 1
ATOM 1584 O O . VAL A 1 205 ? 19.328 15.664 -3.074 1 98.31 205 VAL A O 1
ATOM 1587 N N . GLU A 1 206 ? 19.625 14.312 -1.355 1 98.5 206 GLU A N 1
ATOM 1588 C CA . GLU A 1 206 ? 19.719 13.125 -2.199 1 98.5 206 GLU A CA 1
ATOM 1589 C C . GLU A 1 206 ? 18.344 12.719 -2.727 1 98.5 206 GLU A C 1
ATOM 1591 O O . GLU A 1 206 ? 17.328 12.891 -2.043 1 98.5 206 GLU A O 1
ATOM 1596 N N . VAL A 1 207 ? 18.344 12.18 -3.99 1 98.5 207 VAL A N 1
ATOM 1597 C CA . VAL A 1 207 ? 17.062 11.781 -4.582 1 98.5 207 VAL A CA 1
ATOM 1598 C C . VAL A 1 207 ? 17.203 10.398 -5.211 1 98.5 207 VAL A C 1
ATOM 1600 O O . VAL A 1 207 ? 18.219 10.094 -5.844 1 98.5 207 VAL A O 1
ATOM 1603 N N . ASP A 1 208 ? 16.297 9.516 -5.02 1 98.19 208 ASP A N 1
ATOM 1604 C CA . ASP A 1 208 ? 16.094 8.289 -5.777 1 98.19 208 ASP A CA 1
ATOM 1605 C C . ASP A 1 208 ? 14.617 8.039 -6.043 1 98.19 208 ASP A C 1
ATOM 1607 O O . ASP A 1 208 ? 13.789 8.93 -5.84 1 98.19 208 ASP A O 1
ATOM 1611 N N . ASP A 1 209 ? 14.289 7.016 -6.758 1 98.25 209 ASP A N 1
ATOM 1612 C CA . ASP A 1 209 ? 12.891 6.68 -7.031 1 98.25 209 ASP A CA 1
ATOM 1613 C C . ASP A 1 209 ? 12.641 5.184 -6.852 1 98.25 209 ASP A C 1
ATOM 1615 O O . ASP A 1 209 ? 13.586 4.395 -6.805 1 98.25 209 ASP A O 1
ATOM 1619 N N . MET A 1 210 ? 11.383 4.863 -6.688 1 97.94 210 MET A N 1
ATOM 1620 C CA . MET A 1 210 ? 10.992 3.48 -6.426 1 97.94 210 MET A CA 1
ATOM 1621 C C . MET A 1 210 ? 9.547 3.236 -6.836 1 97.94 210 MET A C 1
ATOM 1623 O O . MET A 1 210 ? 8.688 4.102 -6.645 1 97.94 210 MET A O 1
ATOM 1627 N N . ILE A 1 211 ? 9.258 2.084 -7.367 1 96.5 211 ILE A N 1
ATOM 1628 C CA . ILE A 1 211 ? 7.867 1.764 -7.68 1 96.5 211 ILE A CA 1
ATOM 1629 C C . ILE A 1 211 ? 7.102 1.486 -6.387 1 96.5 211 ILE A C 1
ATOM 1631 O O . ILE A 1 211 ? 7.66 0.95 -5.43 1 96.5 211 ILE A O 1
ATOM 1635 N N . VAL A 1 212 ? 5.859 1.753 -6.379 1 98.5 212 VAL A N 1
ATOM 1636 C CA . VAL A 1 212 ? 5.051 1.83 -5.168 1 98.5 212 VAL A CA 1
ATOM 1637 C C . VAL A 1 212 ? 4.992 0.461 -4.496 1 98.5 212 VAL A C 1
ATOM 1639 O O . VAL A 1 212 ? 5.031 0.363 -3.266 1 98.5 212 VAL A O 1
ATOM 1642 N N . ASP A 1 213 ? 4.848 -0.652 -5.277 1 97.5 213 ASP A N 1
ATOM 1643 C CA . ASP A 1 213 ? 4.773 -1.981 -4.68 1 97.5 213 ASP A CA 1
ATOM 1644 C C . ASP A 1 213 ? 6.082 -2.344 -3.982 1 97.5 213 ASP A C 1
ATOM 1646 O O . ASP A 1 213 ? 6.074 -2.908 -2.887 1 97.5 213 ASP A O 1
ATOM 1650 N N . ALA A 1 214 ? 7.199 -2.014 -4.621 1 97 214 ALA A N 1
ATOM 1651 C CA . ALA A 1 214 ? 8.492 -2.225 -3.982 1 97 214 ALA A CA 1
ATOM 1652 C C . ALA A 1 214 ? 8.633 -1.375 -2.723 1 97 214 ALA A C 1
ATOM 1654 O O . ALA A 1 214 ? 9.219 -1.813 -1.731 1 97 214 ALA A O 1
ATOM 1655 N N . CYS A 1 215 ? 8.164 -0.162 -2.783 1 98.69 215 CYS A N 1
ATOM 1656 C CA . CYS A 1 215 ? 8.211 0.717 -1.62 1 98.69 215 CYS A CA 1
ATOM 1657 C C . CYS A 1 215 ? 7.418 0.128 -0.459 1 98.69 215 CYS A C 1
ATOM 1659 O O . CYS A 1 215 ? 7.883 0.134 0.682 1 98.69 215 CYS A O 1
ATOM 1661 N N . ALA A 1 216 ? 6.215 -0.36 -0.783 1 98.81 216 ALA A N 1
ATOM 1662 C CA . ALA A 1 216 ? 5.387 -0.978 0.252 1 98.81 216 ALA A CA 1
ATOM 1663 C C . ALA A 1 216 ? 6.117 -2.143 0.914 1 98.81 216 ALA A C 1
ATOM 1665 O O . ALA A 1 216 ? 6.039 -2.32 2.133 1 98.81 216 ALA A O 1
ATOM 1666 N N . MET A 1 217 ? 6.793 -2.924 0.184 1 98.12 217 MET A N 1
ATOM 1667 C CA . MET A 1 217 ? 7.57 -4.047 0.704 1 98.12 217 MET A CA 1
ATOM 1668 C C . MET A 1 217 ? 8.727 -3.553 1.566 1 98.12 217 MET A C 1
ATOM 1670 O O . MET A 1 217 ? 8.938 -4.051 2.674 1 98.12 217 MET A O 1
ATOM 1674 N N . GLN A 1 218 ? 9.492 -2.562 1.092 1 98.19 218 GLN A N 1
ATOM 1675 C CA . GLN A 1 218 ? 10.688 -2.08 1.777 1 98.19 218 GLN A CA 1
ATOM 1676 C C . GLN A 1 218 ? 10.328 -1.388 3.09 1 98.19 218 GLN A C 1
ATOM 1678 O O . GLN A 1 218 ? 11.094 -1.425 4.051 1 98.19 218 GLN A O 1
ATOM 1683 N N . LEU A 1 219 ? 9.156 -0.792 3.123 1 98.62 219 LEU A N 1
ATOM 1684 C CA . LEU A 1 219 ? 8.711 -0.156 4.355 1 98.62 219 LEU A CA 1
ATOM 1685 C C . LEU A 1 219 ? 8.586 -1.179 5.48 1 98.62 219 LEU A C 1
ATOM 1687 O O . LEU A 1 219 ? 8.719 -0.835 6.656 1 98.62 219 LEU A O 1
ATOM 1691 N N . VAL A 1 220 ? 8.336 -2.426 5.121 1 97.5 220 VAL A N 1
ATOM 1692 C CA . VAL A 1 220 ? 8.227 -3.488 6.113 1 97.5 220 VAL A CA 1
ATOM 1693 C C . VAL A 1 220 ? 9.609 -4.086 6.383 1 97.5 220 VAL A C 1
ATOM 1695 O O . VAL A 1 220 ? 9.953 -4.383 7.531 1 97.5 220 VAL A O 1
ATOM 1698 N N . LEU A 1 221 ? 10.414 -4.234 5.371 1 96.06 221 LEU A N 1
ATOM 1699 C CA . LEU A 1 221 ? 11.703 -4.914 5.48 1 96.06 221 LEU A CA 1
ATOM 1700 C C . LEU A 1 221 ? 12.758 -3.986 6.074 1 96.06 221 LEU A C 1
ATOM 1702 O O . LEU A 1 221 ? 13.508 -4.383 6.973 1 96.06 221 LEU A O 1
ATOM 1706 N N . ASN A 1 222 ? 12.82 -2.793 5.496 1 96.69 222 ASN A N 1
ATOM 1707 C CA . ASN A 1 222 ? 13.883 -1.858 5.844 1 96.69 222 ASN A CA 1
ATOM 1708 C C . ASN A 1 222 ? 13.391 -0.413 5.805 1 96.69 222 ASN A C 1
ATOM 1710 O O . ASN A 1 222 ? 13.922 0.407 5.055 1 96.69 222 ASN A O 1
ATOM 1714 N N . PRO A 1 223 ? 12.461 -0.097 6.727 1 97.88 223 PRO A N 1
ATOM 1715 C CA . PRO A 1 223 ? 11.914 1.26 6.699 1 97.88 223 PRO A CA 1
ATOM 1716 C C . PRO A 1 223 ? 12.969 2.332 6.957 1 97.88 223 PRO A C 1
ATOM 1718 O O . PRO A 1 223 ? 12.781 3.49 6.578 1 97.88 223 PRO A O 1
ATOM 1721 N N . TRP A 1 224 ? 14.133 2.045 7.504 1 97.88 224 TRP A N 1
ATOM 1722 C CA . TRP A 1 224 ? 15.172 2.986 7.898 1 97.88 224 TRP A CA 1
ATOM 1723 C C . TRP A 1 224 ? 15.906 3.527 6.68 1 97.88 224 TRP A C 1
ATOM 1725 O O . TRP A 1 224 ? 16.625 4.531 6.773 1 97.88 224 TRP A O 1
ATOM 1735 N N . ARG A 1 225 ? 15.734 2.855 5.586 1 97.69 225 ARG A N 1
ATOM 1736 C CA . ARG A 1 225 ? 16.391 3.334 4.367 1 97.69 225 ARG A CA 1
ATOM 1737 C C . ARG A 1 225 ? 15.75 4.633 3.885 1 97.69 225 ARG A C 1
ATOM 1739 O O . ARG A 1 225 ? 16.312 5.336 3.045 1 97.69 225 ARG A O 1
ATOM 1746 N N . PHE A 1 226 ? 14.578 4.941 4.391 1 98.69 226 PHE A N 1
ATOM 1747 C CA . PHE A 1 226 ? 13.836 6.102 3.908 1 98.69 226 PHE A CA 1
ATOM 1748 C C . PHE A 1 226 ? 13.984 7.277 4.859 1 98.69 226 PHE A C 1
ATOM 1750 O O . PHE A 1 226 ? 13.992 7.102 6.082 1 98.69 226 PHE A O 1
ATOM 1757 N N . ASP A 1 227 ? 14.164 8.445 4.336 1 98.75 227 ASP A N 1
ATOM 1758 C CA . ASP A 1 227 ? 14.109 9.711 5.059 1 98.75 227 ASP A CA 1
ATOM 1759 C C . ASP A 1 227 ? 12.812 10.461 4.758 1 98.75 227 ASP A C 1
ATOM 1761 O O . ASP A 1 227 ? 11.961 10.609 5.633 1 98.75 227 ASP A O 1
ATOM 1765 N N . MET A 1 228 ? 12.555 10.75 3.484 1 98.88 228 MET A N 1
ATOM 1766 C CA . MET A 1 228 ? 11.305 11.328 3.012 1 98.88 228 MET A CA 1
ATOM 1767 C C . MET A 1 228 ? 10.773 10.555 1.805 1 98.88 228 MET A C 1
ATOM 1769 O O . MET A 1 228 ? 11.547 10.07 0.983 1 98.88 228 MET A O 1
ATOM 1773 N N . LEU A 1 229 ? 9.484 10.461 1.701 1 98.94 229 LEU A N 1
ATOM 1774 C CA . LEU A 1 229 ? 8.805 9.891 0.538 1 98.94 229 LEU A CA 1
ATOM 1775 C C . LEU A 1 229 ? 7.93 10.938 -0.144 1 98.94 229 LEU A C 1
ATOM 1777 O O . LEU A 1 229 ? 7.273 11.734 0.527 1 98.94 229 LEU A O 1
ATOM 1781 N N . LEU A 1 230 ? 7.957 10.992 -1.434 1 98.94 230 LEU A N 1
ATOM 1782 C CA . LEU A 1 230 ? 7.113 11.859 -2.25 1 98.94 230 LEU A CA 1
ATOM 1783 C C . LEU A 1 230 ? 6.199 11.039 -3.152 1 98.94 230 LEU A C 1
ATOM 1785 O O . LEU A 1 230 ? 6.676 10.258 -3.979 1 98.94 230 LEU A O 1
ATOM 1789 N N . CYS A 1 231 ? 4.887 11.25 -2.959 1 98.81 231 CYS A N 1
ATOM 1790 C CA . CYS A 1 231 ? 3.934 10.336 -3.576 1 98.81 231 CYS A CA 1
ATOM 1791 C C . CYS A 1 231 ? 2.803 11.094 -4.258 1 98.81 231 CYS A C 1
ATOM 1793 O O . CYS A 1 231 ? 2.471 12.211 -3.855 1 98.81 231 CYS A O 1
ATOM 1795 N N . THR A 1 232 ? 2.201 10.43 -5.289 1 98.44 232 THR A N 1
ATOM 1796 C CA . THR A 1 232 ? 0.91 10.875 -5.805 1 98.44 232 THR A CA 1
ATOM 1797 C C . THR A 1 232 ? -0.193 10.641 -4.777 1 98.44 232 THR A C 1
ATOM 1799 O O . THR A 1 232 ? 0.047 10.047 -3.725 1 98.44 232 THR A O 1
ATOM 1802 N N . ASN A 1 233 ? -1.355 11.07 -5.086 1 97.62 233 ASN A N 1
ATOM 1803 C CA . ASN A 1 233 ? -2.457 11.094 -4.129 1 97.62 233 ASN A CA 1
ATOM 1804 C C . ASN A 1 233 ? -2.783 9.695 -3.619 1 97.62 233 ASN A C 1
ATOM 1806 O O . ASN A 1 233 ? -2.688 9.43 -2.42 1 97.62 233 ASN A O 1
ATOM 1810 N N . LEU A 1 234 ? -3.076 8.773 -4.488 1 97.69 234 LEU A N 1
ATOM 1811 C CA . LEU A 1 234 ? -3.486 7.426 -4.094 1 97.69 234 LEU A CA 1
ATOM 1812 C C . LEU A 1 234 ? -2.348 6.691 -3.395 1 97.69 234 LEU A C 1
ATOM 1814 O O . LEU A 1 234 ? -2.557 6.059 -2.357 1 97.69 234 LEU A O 1
ATOM 1818 N N . PHE A 1 235 ? -1.136 6.77 -3.979 1 98.69 235 PHE A N 1
ATOM 1819 C CA . PHE A 1 235 ? 0.01 6.062 -3.418 1 98.69 235 PHE A CA 1
ATOM 1820 C C . PHE A 1 235 ? 0.351 6.594 -2.033 1 98.69 235 PHE A C 1
ATOM 1822 O O . PHE A 1 235 ? 0.628 5.82 -1.114 1 98.69 235 PHE A O 1
ATOM 1829 N N . GLY A 1 236 ? 0.253 7.902 -1.905 1 98.62 236 GLY A N 1
ATOM 1830 C CA . GLY A 1 236 ? 0.503 8.5 -0.603 1 98.62 236 GLY A CA 1
ATOM 1831 C C . GLY A 1 236 ? -0.525 8.109 0.441 1 98.62 236 GLY A C 1
ATOM 1832 O O . GLY A 1 236 ? -0.193 7.949 1.618 1 98.62 236 GLY A O 1
ATOM 1833 N N . ASP A 1 237 ? -1.746 8.016 0.001 1 97.44 237 ASP A N 1
ATOM 1834 C CA . ASP A 1 237 ? -2.822 7.594 0.894 1 97.44 237 ASP A CA 1
ATOM 1835 C C . ASP A 1 237 ? -2.551 6.203 1.462 1 97.44 237 ASP A C 1
ATOM 1837 O O . ASP A 1 237 ? -2.621 5.996 2.676 1 97.44 237 ASP A O 1
ATOM 1841 N N . ILE A 1 238 ? -2.166 5.293 0.639 1 98.69 238 ILE A N 1
ATOM 1842 C CA . ILE A 1 238 ? -1.949 3.9 1.023 1 98.69 238 ILE A CA 1
ATOM 1843 C C . ILE A 1 238 ? -0.693 3.793 1.885 1 98.69 238 ILE A C 1
ATOM 1845 O O . ILE A 1 238 ? -0.728 3.219 2.975 1 98.69 238 ILE A O 1
ATOM 1849 N N . LEU A 1 239 ? 0.4 4.422 1.459 1 98.88 239 LEU A N 1
ATOM 1850 C CA . LEU A 1 239 ? 1.688 4.25 2.123 1 98.88 239 LEU A CA 1
ATOM 1851 C C . LEU A 1 239 ? 1.723 5.004 3.447 1 98.88 239 LEU A C 1
ATOM 1853 O O . LEU A 1 239 ? 2.367 4.566 4.402 1 98.88 239 LEU A O 1
ATOM 1857 N N . SER A 1 240 ? 1.028 6.164 3.504 1 98.56 240 SER A N 1
ATOM 1858 C CA . SER A 1 240 ? 1.033 6.898 4.766 1 98.56 240 SER A CA 1
ATOM 1859 C C . SER A 1 240 ? 0.339 6.105 5.867 1 98.56 240 SER A C 1
ATOM 1861 O O . SER A 1 240 ? 0.77 6.129 7.023 1 98.56 240 SER A O 1
ATOM 1863 N N . ASP A 1 241 ? -0.772 5.414 5.57 1 98.12 241 ASP A N 1
ATOM 1864 C CA . ASP A 1 241 ? -1.419 4.562 6.562 1 98.12 241 ASP A CA 1
ATOM 1865 C C . ASP A 1 241 ? -0.542 3.363 6.914 1 98.12 241 ASP A C 1
ATOM 1867 O O . ASP A 1 241 ? -0.498 2.936 8.07 1 98.12 241 ASP A O 1
ATOM 1871 N N . GLN A 1 242 ? 0.115 2.779 5.883 1 98.75 242 GLN A N 1
ATOM 1872 C CA . GLN A 1 242 ? 1.082 1.726 6.172 1 98.75 242 GLN A CA 1
ATOM 1873 C C . GLN A 1 242 ? 2.148 2.209 7.148 1 98.75 242 GLN A C 1
ATOM 1875 O O . GLN A 1 242 ? 2.461 1.521 8.125 1 98.75 242 GLN A O 1
ATOM 1880 N N . ILE A 1 243 ? 2.715 3.398 6.938 1 98.56 243 ILE A N 1
ATOM 1881 C CA . ILE A 1 243 ? 3.771 3.975 7.758 1 98.56 243 ILE A CA 1
ATOM 1882 C C . ILE A 1 243 ? 3.248 4.227 9.172 1 98.56 243 ILE A C 1
ATOM 1884 O O . ILE A 1 243 ? 3.961 4.008 10.156 1 98.56 243 ILE A O 1
ATOM 1888 N N . ALA A 1 244 ? 1.993 4.711 9.242 1 97.38 244 ALA A N 1
ATOM 1889 C CA . ALA A 1 244 ? 1.383 4.879 10.555 1 97.38 244 ALA A CA 1
ATOM 1890 C C . ALA A 1 244 ? 1.379 3.564 11.328 1 97.38 244 ALA A C 1
ATOM 1892 O O . ALA A 1 244 ? 1.582 3.553 12.547 1 97.38 244 ALA A O 1
ATOM 1893 N N . GLY A 1 245 ? 1.162 2.451 10.641 1 96.81 245 GLY A N 1
ATOM 1894 C CA . GLY A 1 245 ? 1.205 1.141 11.273 1 96.81 245 GLY A CA 1
ATOM 1895 C C . GLY A 1 245 ? 2.562 0.804 11.859 1 96.81 245 GLY A C 1
ATOM 1896 O O . GLY A 1 245 ? 2.654 0.088 12.852 1 96.81 245 GLY A O 1
ATOM 1897 N N . LEU A 1 246 ? 3.641 1.299 11.234 1 97.38 246 LEU A N 1
ATOM 1898 C CA . LEU A 1 246 ? 4.996 1.021 11.695 1 97.38 246 LEU A CA 1
ATOM 1899 C C . LEU A 1 246 ? 5.234 1.635 13.07 1 97.38 246 LEU A C 1
ATOM 1901 O O . LEU A 1 246 ? 6.066 1.143 13.836 1 97.38 246 LEU A O 1
ATOM 1905 N N . VAL A 1 247 ? 4.484 2.746 13.391 1 95.88 247 VAL A N 1
ATOM 1906 C CA . VAL A 1 247 ? 4.809 3.479 14.609 1 95.88 247 VAL A CA 1
ATOM 1907 C C . VAL A 1 247 ? 3.678 3.322 15.625 1 95.88 247 VAL A C 1
ATOM 1909 O O . VAL A 1 247 ? 3.543 4.137 16.547 1 95.88 247 VAL A O 1
ATOM 1912 N N . GLY A 1 248 ? 2.826 2.418 15.398 1 92.31 248 GLY A N 1
ATOM 1913 C CA . GLY A 1 248 ? 1.841 2.109 16.422 1 92.31 248 GLY A CA 1
ATOM 1914 C C . GLY A 1 248 ? 0.417 2.396 15.984 1 92.31 248 GLY A C 1
ATOM 1915 O O . GLY A 1 248 ? -0.524 2.213 16.766 1 92.31 248 GLY A O 1
ATOM 1916 N N . GLY A 1 249 ? 0.249 2.955 14.828 1 92.25 249 GLY A N 1
ATOM 1917 C CA . GLY A 1 249 ? -1.088 3.15 14.289 1 92.25 249 GLY A CA 1
ATOM 1918 C C . GLY A 1 249 ? -1.406 4.605 13.992 1 92.25 249 GLY A C 1
ATOM 1919 O O . GLY A 1 249 ? -0.562 5.48 14.188 1 92.25 249 GLY A O 1
ATOM 1920 N N . LEU A 1 250 ? -2.697 4.812 13.586 1 87.94 250 LEU A N 1
ATOM 1921 C CA . LEU A 1 250 ? -3.129 6.137 13.156 1 87.94 250 LEU A CA 1
ATOM 1922 C C . LEU A 1 250 ? -3.242 7.082 14.344 1 87.94 250 LEU A C 1
ATOM 1924 O O . LEU A 1 250 ? -3.205 8.305 14.18 1 87.94 250 LEU A O 1
ATOM 1928 N N . GLY A 1 251 ? -3.373 6.574 15.523 1 93.12 251 GLY A N 1
ATOM 1929 C CA . GLY A 1 251 ? -3.439 7.395 16.719 1 93.12 251 GLY A CA 1
ATOM 1930 C C . GLY A 1 251 ? -2.137 8.109 17.016 1 93.12 251 GLY A C 1
ATOM 1931 O O . GLY A 1 251 ? -2.111 9.055 17.812 1 93.12 251 GLY A O 1
ATOM 1932 N N . MET A 1 252 ? -1.134 7.699 16.344 1 94.31 252 MET A N 1
ATOM 1933 C CA . MET A 1 252 ? 0.187 8.266 16.594 1 94.31 252 MET A CA 1
ATOM 1934 C C . MET A 1 252 ? 0.643 9.141 15.438 1 94.31 252 MET A C 1
ATOM 1936 O O . MET A 1 252 ? 1.766 9.648 15.445 1 94.31 252 MET A O 1
ATOM 1940 N N . ALA A 1 253 ? -0.163 9.297 14.484 1 94.88 253 ALA A N 1
ATOM 1941 C CA . ALA A 1 253 ? 0.277 9.922 13.234 1 94.88 253 ALA A CA 1
ATOM 1942 C C . ALA A 1 253 ? -0.473 11.227 12.984 1 94.88 253 ALA A C 1
ATOM 1944 O O . ALA A 1 253 ? -1.699 11.227 12.859 1 94.88 253 ALA A O 1
ATOM 1945 N N . PRO A 1 254 ? 0.241 12.344 12.914 1 97.75 254 PRO A N 1
ATOM 1946 C CA . PRO A 1 254 ? -0.381 13.625 12.57 1 97.75 254 PRO A CA 1
ATOM 1947 C C . PRO A 1 254 ? -0.396 13.891 11.062 1 97.75 254 PRO A C 1
ATOM 1949 O O . PRO A 1 254 ? 0.223 13.141 10.297 1 97.75 254 PRO A O 1
ATOM 1952 N N . GLY A 1 255 ? -1.15 14.867 10.648 1 98.06 255 GLY A N 1
ATOM 1953 C CA . GLY A 1 255 ? -1.168 15.297 9.258 1 98.06 255 GLY A CA 1
ATOM 1954 C C . GLY A 1 255 ? -1.367 16.797 9.094 1 98.06 255 GLY A C 1
ATOM 1955 O O . GLY A 1 255 ? -1.894 17.453 9.984 1 98.06 255 GLY A O 1
ATOM 1956 N N . ALA A 1 256 ? -0.902 17.328 8.062 1 98.69 256 ALA A N 1
ATOM 1957 C CA . ALA A 1 256 ? -1.107 18.719 7.656 1 98.69 256 ALA A CA 1
ATOM 1958 C C . ALA A 1 256 ? -1.442 18.812 6.172 1 98.69 256 ALA A C 1
ATOM 1960 O O . ALA A 1 256 ? -0.847 18.109 5.348 1 98.69 256 ALA A O 1
ATOM 1961 N N . ASN A 1 257 ? -2.445 19.516 5.84 1 98.69 257 ASN A N 1
ATOM 1962 C CA . ASN A 1 257 ? -2.773 19.891 4.469 1 98.69 257 ASN A CA 1
ATOM 1963 C C . ASN A 1 257 ? -2.422 21.344 4.184 1 98.69 257 ASN A C 1
ATOM 1965 O O . ASN A 1 257 ? -3.016 22.266 4.762 1 98.69 257 ASN A O 1
ATOM 1969 N N . ILE A 1 258 ? -1.506 21.516 3.281 1 98.69 258 ILE A N 1
ATOM 1970 C CA . ILE A 1 258 ? -0.916 22.828 3.061 1 98.69 258 ILE A CA 1
ATOM 1971 C C . ILE A 1 258 ? -1.281 23.328 1.665 1 98.69 258 ILE A C 1
ATOM 1973 O O . ILE A 1 258 ? -1.106 22.609 0.676 1 98.69 258 ILE A O 1
ATOM 1977 N N . GLY A 1 259 ? -1.878 24.484 1.588 1 98 259 GLY A N 1
ATOM 1978 C CA . GLY A 1 259 ? -2.09 25.219 0.353 1 98 259 GLY A CA 1
ATOM 1979 C C . GLY A 1 259 ? -1.272 26.484 0.275 1 98 259 GLY A C 1
ATOM 1980 O O . GLY A 1 259 ? -0.367 26.703 1.084 1 98 259 GLY A O 1
ATOM 1981 N N . LYS A 1 260 ? -1.496 27.25 -0.783 1 95.5 260 LYS A N 1
ATOM 1982 C CA . LYS A 1 260 ? -0.793 28.516 -0.94 1 95.5 260 LYS A CA 1
ATOM 1983 C C . LYS A 1 260 ? -1.168 29.484 0.171 1 95.5 260 LYS A C 1
ATOM 1985 O O . LYS A 1 260 ? -0.307 30.203 0.7 1 95.5 260 LYS A O 1
ATOM 1990 N N . ASP A 1 261 ? -2.455 29.453 0.543 1 96.12 261 ASP A N 1
ATOM 1991 C CA . ASP A 1 261 ? -2.945 30.5 1.44 1 96.12 261 ASP A CA 1
ATOM 1992 C C . ASP A 1 261 ? -3.488 29.891 2.734 1 96.12 261 ASP A C 1
ATOM 1994 O O . ASP A 1 261 ? -3.643 30.594 3.734 1 96.12 261 ASP A O 1
ATOM 1998 N N . VAL A 1 262 ? -3.855 28.672 2.672 1 98.44 262 VAL A N 1
ATOM 1999 C CA . VAL A 1 262 ? -4.543 28.047 3.795 1 98.44 262 VAL A CA 1
ATOM 2000 C C . VAL A 1 262 ? -3.771 26.797 4.242 1 98.44 262 VAL A C 1
ATOM 2002 O O . VAL A 1 262 ? -3.172 26.109 3.418 1 98.44 262 VAL A O 1
ATOM 2005 N N . ALA A 1 263 ? -3.715 26.531 5.512 1 98.81 263 ALA A N 1
ATOM 2006 C CA . ALA A 1 263 ? -3.164 25.312 6.098 1 98.81 263 ALA A CA 1
ATOM 2007 C C . ALA A 1 263 ? -4.145 24.688 7.082 1 98.81 263 ALA A C 1
ATOM 2009 O O . ALA A 1 263 ? -4.734 25.391 7.91 1 98.81 263 ALA A O 1
ATOM 2010 N N . ILE A 1 264 ? -4.352 23.422 6.93 1 98.81 264 ILE A N 1
ATOM 2011 C CA . ILE A 1 264 ? -5.238 22.688 7.828 1 98.81 264 ILE A CA 1
ATOM 2012 C C . ILE A 1 264 ? -4.484 21.516 8.469 1 98.81 264 ILE A C 1
ATOM 2014 O O . ILE A 1 264 ? -3.926 20.672 7.762 1 98.81 264 ILE A O 1
ATOM 2018 N N . PHE A 1 265 ? -4.457 21.5 9.75 1 98.81 265 PHE A N 1
ATOM 2019 C CA . PHE A 1 265 ? -3.822 20.453 10.523 1 98.81 265 PHE A CA 1
ATOM 2020 C C . PHE A 1 265 ? -4.867 19.5 11.102 1 98.81 265 PHE A C 1
ATOM 2022 O O . PHE A 1 265 ? -5.941 19.938 11.531 1 98.81 265 PHE A O 1
ATOM 2029 N N . GLU A 1 266 ? -4.516 18.203 11.086 1 97.81 266 GLU A N 1
ATOM 2030 C CA . GLU A 1 266 ? -5.578 17.281 11.445 1 97.81 266 GLU A CA 1
ATOM 2031 C C . GLU A 1 266 ? -5.012 15.977 12.016 1 97.81 266 GLU A C 1
ATOM 2033 O O . GLU A 1 266 ? -3.869 15.617 11.727 1 97.81 266 GLU A O 1
ATOM 2038 N N . ALA A 1 267 ? -5.848 15.336 12.812 1 92.81 267 ALA A N 1
ATOM 2039 C CA . ALA A 1 267 ? -5.613 13.93 13.117 1 92.81 267 ALA A CA 1
ATOM 2040 C C . ALA A 1 267 ? -5.883 13.055 11.891 1 92.81 267 ALA A C 1
ATOM 2042 O O . ALA A 1 267 ? -6.832 13.297 11.148 1 92.81 267 ALA A O 1
ATOM 2043 N N . VAL A 1 268 ? -5.098 12 11.672 1 90.12 268 VAL A N 1
ATOM 2044 C CA . VAL A 1 268 ? -5.27 11.188 10.469 1 90.12 268 VAL A CA 1
ATOM 2045 C C . VAL A 1 268 ? -6.184 10 10.773 1 90.12 268 VAL A C 1
ATOM 2047 O O . VAL A 1 268 ? -6.676 9.344 9.852 1 90.12 268 VAL A O 1
ATOM 2050 N N . HIS A 1 269 ? -6.406 9.781 12.062 1 90.38 269 HIS A N 1
ATOM 2051 C CA . HIS A 1 269 ? -7.234 8.633 12.43 1 90.38 269 HIS A CA 1
ATOM 2052 C C . HIS A 1 269 ? -8.711 8.914 12.164 1 90.38 269 HIS A C 1
ATOM 2054 O O . HIS A 1 269 ? -9.094 10.062 11.938 1 90.38 269 HIS A O 1
ATOM 2060 N N . GLY A 1 270 ? -9.523 7.875 12.211 1 89 270 GLY A N 1
ATOM 2061 C CA . GLY A 1 270 ? -10.953 7.988 11.977 1 89 270 GLY A CA 1
ATOM 2062 C C . GLY A 1 270 ? -11.727 8.422 13.211 1 89 270 GLY A C 1
ATOM 2063 O O . GLY A 1 270 ? -11.148 8.953 14.156 1 89 270 GLY A O 1
ATOM 2064 N N . THR A 1 271 ? -13.039 8.219 13.086 1 92.44 271 THR A N 1
ATOM 2065 C CA . THR A 1 271 ? -13.93 8.758 14.102 1 92.44 271 THR A CA 1
ATOM 2066 C C . THR A 1 271 ? -14.07 7.785 15.273 1 92.44 271 THR A C 1
ATOM 2068 O O . THR A 1 271 ? -14.594 8.148 16.328 1 92.44 271 THR A O 1
ATOM 2071 N N . ALA A 1 272 ? -13.68 6.523 15.031 1 91 272 ALA A N 1
ATOM 2072 C CA . ALA A 1 272 ? -13.727 5.504 16.078 1 91 272 ALA A CA 1
ATOM 2073 C C . ALA A 1 272 ? -15.031 5.582 16.859 1 91 272 ALA A C 1
ATOM 2075 O O . ALA A 1 272 ? -15.016 5.766 18.078 1 91 272 ALA A O 1
ATOM 2076 N N . PRO A 1 273 ? -16.141 5.301 16.234 1 90.69 273 PRO A N 1
ATOM 2077 C CA . PRO A 1 273 ? -17.438 5.492 16.891 1 90.69 273 PRO A CA 1
ATOM 2078 C C . PRO A 1 273 ? -17.641 4.578 18.094 1 90.69 273 PRO A C 1
ATOM 2080 O O . PRO A 1 273 ? -18.359 4.934 19.016 1 90.69 273 PRO A O 1
ATOM 2083 N N . ASP A 1 274 ? -16.953 3.51 18.188 1 92.38 274 ASP A N 1
ATOM 2084 C CA . ASP A 1 274 ? -17.141 2.51 19.234 1 92.38 274 ASP A CA 1
ATOM 2085 C C . ASP A 1 274 ? -16.672 3.033 20.578 1 92.38 274 ASP A C 1
ATOM 2087 O O . ASP A 1 274 ? -17.109 2.562 21.625 1 92.38 274 ASP A O 1
ATOM 2091 N N . ILE A 1 275 ? -15.773 3.975 20.547 1 94.69 275 ILE A N 1
ATOM 2092 C CA . ILE A 1 275 ? -15.25 4.449 21.812 1 94.69 275 ILE A CA 1
ATOM 2093 C C . ILE A 1 275 ? -15.578 5.934 21.984 1 94.69 275 ILE A C 1
ATOM 2095 O O . ILE A 1 275 ? -15.109 6.57 22.938 1 94.69 275 ILE A O 1
ATOM 2099 N N . ALA A 1 276 ? -16.375 6.48 21.109 1 95.06 276 ALA A N 1
ATOM 2100 C CA . ALA A 1 276 ? -16.734 7.891 21.188 1 95.06 276 ALA A CA 1
ATOM 2101 C C . ALA A 1 276 ? -17.484 8.195 22.484 1 95.06 276 ALA A C 1
ATOM 2103 O O . ALA A 1 276 ? -18.406 7.48 22.859 1 95.06 276 ALA A O 1
ATOM 2104 N N . GLY A 1 277 ? -17.016 9.242 23.188 1 95.44 277 GLY A N 1
ATOM 2105 C CA . GLY A 1 277 ? -17.703 9.703 24.391 1 95.44 277 GLY A CA 1
ATOM 2106 C C . GLY A 1 277 ? -17.344 8.906 25.625 1 95.44 277 GLY A C 1
ATOM 2107 O O . GLY A 1 277 ? -17.859 9.172 26.719 1 95.44 277 GLY A O 1
ATOM 2108 N N . LYS A 1 278 ? -16.453 7.992 25.516 1 97.06 278 LYS A N 1
ATOM 2109 C CA . LYS A 1 278 ? -16.156 7.098 26.625 1 97.06 278 LYS A CA 1
ATOM 2110 C C . LYS A 1 278 ? -14.898 7.543 27.375 1 97.06 278 LYS A C 1
ATOM 2112 O O . LYS A 1 278 ? -14.547 6.965 28.406 1 97.06 278 LYS A O 1
ATOM 2117 N N . GLY A 1 279 ? -14.258 8.531 26.859 1 97.38 279 GLY A N 1
ATOM 2118 C CA . GLY A 1 279 ? -13.062 9.031 27.516 1 97.38 279 GLY A CA 1
ATOM 2119 C C . GLY A 1 279 ? -11.859 8.125 27.344 1 97.38 279 GLY A C 1
ATOM 2120 O O . GLY A 1 279 ? -10.969 8.094 28.203 1 97.38 279 GLY A O 1
ATOM 2121 N N . LEU A 1 280 ? -11.852 7.363 26.266 1 97.31 280 LEU A N 1
ATOM 2122 C CA . LEU A 1 280 ? -10.805 6.375 26.062 1 97.31 280 LEU A CA 1
ATOM 2123 C C . LEU A 1 280 ? -9.906 6.777 24.891 1 97.31 280 LEU A C 1
ATOM 2125 O O . LEU A 1 280 ? -8.883 6.133 24.641 1 97.31 280 LEU A O 1
ATOM 2129 N N . ALA A 1 281 ? -10.219 7.848 24.203 1 97.19 281 ALA A N 1
ATOM 2130 C CA . ALA A 1 281 ? -9.562 8.211 22.953 1 97.19 281 ALA A CA 1
ATOM 2131 C C . ALA A 1 281 ? -8.133 8.695 23.203 1 97.19 281 ALA A C 1
ATOM 2133 O O . ALA A 1 281 ? -7.875 9.414 24.172 1 97.19 281 ALA A O 1
ATOM 2134 N N . ASN A 1 282 ? -7.191 8.258 22.438 1 97.12 282 ASN A N 1
ATOM 2135 C CA . ASN A 1 282 ? -5.816 8.742 22.375 1 97.12 282 ASN A CA 1
ATOM 2136 C C . ASN A 1 282 ? -5.723 10.07 21.641 1 97.12 282 ASN A C 1
ATOM 2138 O O . ASN A 1 282 ? -5.949 10.133 20.422 1 97.12 282 ASN A O 1
ATOM 2142 N N . PRO A 1 283 ? -5.359 11.156 22.312 1 98.12 283 PRO A N 1
ATOM 2143 C CA . PRO A 1 283 ? -5.367 12.461 21.656 1 98.12 283 PRO A CA 1
ATOM 2144 C C . PRO A 1 283 ? -4.047 12.773 20.953 1 98.12 283 PRO A C 1
ATOM 2146 O O . PRO A 1 283 ? -3.877 13.875 20.406 1 98.12 283 PRO A O 1
ATOM 2149 N N . ILE A 1 284 ? -3.115 11.93 20.844 1 98.31 284 ILE A N 1
ATOM 2150 C CA . ILE A 1 284 ? -1.729 12.195 20.484 1 98.31 284 ILE A CA 1
ATOM 2151 C C . ILE A 1 284 ? -1.662 12.648 19.016 1 98.31 284 ILE A C 1
ATOM 2153 O O . ILE A 1 284 ? -0.925 13.578 18.688 1 98.31 284 ILE A O 1
ATOM 2157 N N . SER A 1 285 ? -2.379 11.953 18.125 1 98.06 285 SER A N 1
ATOM 2158 C CA . SER A 1 285 ? -2.346 12.32 16.719 1 98.06 285 SER A CA 1
ATOM 2159 C C . SER A 1 285 ? -2.693 13.789 16.516 1 98.06 285 SER A C 1
ATOM 2161 O O . SER A 1 285 ? -1.997 14.508 15.797 1 98.06 285 SER A O 1
ATOM 2163 N N . LEU A 1 286 ? -3.732 14.266 17.156 1 98.56 286 LEU A N 1
ATOM 2164 C CA . LEU A 1 286 ? -4.137 15.664 17.016 1 98.56 286 LEU A CA 1
ATOM 2165 C C . LEU A 1 286 ? -3.16 16.594 17.719 1 98.56 286 LEU A C 1
ATOM 2167 O O . LEU A 1 286 ? -2.906 17.703 17.266 1 98.56 286 LEU A O 1
ATOM 2171 N N . LEU A 1 287 ? -2.645 16.188 18.891 1 98.62 287 LEU A N 1
ATOM 2172 C CA . LEU A 1 287 ? -1.637 16.969 19.594 1 98.62 287 LEU A CA 1
ATOM 2173 C C . LEU A 1 287 ? -0.417 17.203 18.703 1 98.62 287 LEU A C 1
ATOM 2175 O O . LEU A 1 287 ? 0.116 18.312 18.656 1 98.62 287 LEU A O 1
ATOM 2179 N N . LEU A 1 288 ? -0.025 16.125 18.078 1 98.62 288 LEU A N 1
ATOM 2180 C CA . LEU A 1 288 ? 1.125 16.234 17.188 1 98.62 288 LEU A CA 1
ATOM 2181 C C . LEU A 1 288 ? 0.795 17.125 15.984 1 98.62 288 LEU A C 1
ATOM 2183 O O . LEU A 1 288 ? 1.657 17.844 15.484 1 98.62 288 LEU A O 1
ATOM 2187 N N . ALA A 1 289 ? -0.439 17.031 15.469 1 98.69 289 ALA A N 1
ATOM 2188 C CA . ALA A 1 289 ? -0.876 17.953 14.414 1 98.69 289 ALA A CA 1
ATOM 2189 C C . ALA A 1 289 ? -0.834 19.391 14.891 1 98.69 289 ALA A C 1
ATOM 2191 O O . ALA A 1 289 ? -0.449 20.297 14.141 1 98.69 289 ALA A O 1
ATOM 2192 N N . ALA A 1 290 ? -1.234 19.609 16.125 1 98.69 290 ALA A N 1
ATOM 2193 C CA . ALA A 1 290 ? -1.163 20.953 16.703 1 98.69 290 ALA A CA 1
ATOM 2194 C C . ALA A 1 290 ? 0.282 21.422 16.797 1 98.69 290 ALA A C 1
ATOM 2196 O O . ALA A 1 290 ? 0.563 22.609 16.625 1 98.69 290 ALA A O 1
ATOM 2197 N N . ALA A 1 291 ? 1.171 20.531 17.156 1 98.44 291 ALA A N 1
ATOM 2198 C CA . ALA A 1 291 ? 2.588 20.875 17.156 1 98.44 291 ALA A CA 1
ATOM 2199 C C . ALA A 1 291 ? 3.051 21.312 15.773 1 98.44 291 ALA A C 1
ATOM 2201 O O . ALA A 1 291 ? 3.818 22.281 15.648 1 98.44 291 ALA A O 1
ATOM 2202 N N . MET A 1 292 ? 2.582 20.609 14.758 1 98.56 292 MET A N 1
ATOM 2203 C CA . MET A 1 292 ? 2.887 21.016 13.391 1 98.56 292 MET A CA 1
ATOM 2204 C C . MET A 1 292 ? 2.344 22.422 13.102 1 98.56 292 MET A C 1
ATOM 2206 O O . MET A 1 292 ? 2.99 23.203 12.414 1 98.56 292 MET A O 1
ATOM 2210 N N . MET A 1 293 ? 1.174 22.672 13.586 1 98.56 293 MET A N 1
ATOM 2211 C CA . MET A 1 293 ? 0.554 23.984 13.422 1 98.56 293 MET A CA 1
ATOM 2212 C C . MET A 1 293 ? 1.4 25.062 14.086 1 98.56 293 MET A C 1
ATOM 2214 O O . MET A 1 293 ? 1.608 26.141 13.508 1 98.56 293 MET A O 1
ATOM 2218 N N . LEU A 1 294 ? 1.9 24.797 15.297 1 98.19 294 LEU A N 1
ATOM 2219 C CA . LEU A 1 294 ? 2.793 25.719 15.992 1 98.19 294 LEU A CA 1
ATOM 2220 C C . LEU A 1 294 ? 4.059 25.969 15.18 1 98.19 294 LEU A C 1
ATOM 2222 O O . LEU A 1 294 ? 4.5 27.109 15.047 1 98.19 294 LEU A O 1
ATOM 2226 N N . ASP A 1 295 ? 4.633 24.891 14.633 1 97.38 295 ASP A N 1
ATOM 2227 C CA . ASP A 1 295 ? 5.789 25.062 13.758 1 97.38 295 ASP A CA 1
ATOM 2228 C C . ASP A 1 295 ? 5.457 25.984 12.586 1 97.38 295 ASP A C 1
ATOM 2230 O O . ASP A 1 295 ? 6.27 26.828 12.203 1 97.38 295 ASP A O 1
ATOM 2234 N N . HIS A 1 296 ? 4.281 25.781 12.047 1 97.31 296 HIS A N 1
ATOM 2235 C CA . HIS A 1 296 ? 3.854 26.5 10.852 1 97.31 296 HIS A CA 1
ATOM 2236 C C . HIS A 1 296 ? 3.783 28.016 11.102 1 97.31 296 HIS A C 1
ATOM 2238 O O . HIS A 1 296 ? 4.086 28.812 10.219 1 97.31 296 HIS A O 1
ATOM 2244 N N . VAL A 1 297 ? 3.432 28.406 12.305 1 96.75 297 VAL A N 1
ATOM 2245 C CA . VAL A 1 297 ? 3.264 29.828 12.586 1 96.75 297 VAL A CA 1
ATOM 2246 C C . VAL A 1 297 ? 4.523 30.375 13.258 1 96.75 297 VAL A C 1
ATOM 2248 O O . VAL A 1 297 ? 4.504 31.453 13.836 1 96.75 297 VAL A O 1
ATOM 2251 N N . GLY A 1 298 ? 5.582 29.578 13.305 1 95.56 298 GLY A N 1
ATOM 2252 C CA . GLY A 1 298 ? 6.883 30.078 13.734 1 95.56 298 GLY A CA 1
ATOM 2253 C C . GLY A 1 298 ? 7.121 29.922 15.219 1 95.56 298 GLY A C 1
ATOM 2254 O O . GLY A 1 298 ? 8 30.578 15.789 1 95.56 298 GLY A O 1
ATOM 2255 N N . LEU A 1 299 ? 6.312 29.141 15.859 1 96.56 299 LEU A N 1
ATOM 2256 C CA . LEU A 1 299 ? 6.465 28.906 17.297 1 96.56 299 LEU A CA 1
ATOM 2257 C C . LEU A 1 299 ? 7.102 27.547 17.562 1 96.56 299 LEU A C 1
ATOM 2259 O O . LEU A 1 299 ? 6.555 26.734 18.297 1 96.56 299 LEU A O 1
ATOM 2263 N N . GLN A 1 300 ? 8.266 27.344 17.094 1 96.69 300 GLN A N 1
ATOM 2264 C CA . GLN A 1 300 ? 8.977 26.078 17.141 1 96.69 300 GLN A CA 1
ATOM 2265 C C . GLN A 1 300 ? 9.289 25.672 18.578 1 96.69 300 GLN A C 1
ATOM 2267 O O . GLN A 1 300 ? 9.281 24.484 18.906 1 96.69 300 GLN A O 1
ATOM 2272 N N . ASP A 1 301 ? 9.555 26.656 19.359 1 96.88 301 ASP A N 1
ATOM 2273 C CA . ASP A 1 301 ? 9.883 26.359 20.75 1 96.88 301 ASP A CA 1
ATOM 2274 C C . ASP A 1 301 ? 8.695 25.719 21.469 1 96.88 301 ASP A C 1
ATOM 2276 O O . ASP A 1 301 ? 8.859 24.734 22.203 1 96.88 301 ASP A O 1
ATOM 2280 N N . LYS A 1 302 ? 7.523 26.328 21.297 1 97 302 LYS A N 1
ATOM 2281 C CA . LYS A 1 302 ? 6.324 25.766 21.891 1 97 302 LYS A CA 1
ATOM 2282 C C . LYS A 1 302 ? 6.027 24.375 21.328 1 97 302 LYS A C 1
ATOM 2284 O O . LYS A 1 302 ? 5.555 23.5 22.062 1 97 302 LYS A O 1
ATOM 2289 N N . ALA A 1 303 ? 6.227 24.219 20.031 1 98.06 303 ALA A N 1
ATOM 2290 C CA . ALA A 1 303 ? 6.027 22.922 19.391 1 98.06 303 ALA A CA 1
ATOM 2291 C C . ALA A 1 303 ? 6.949 21.859 20 1 98.06 303 ALA A C 1
ATOM 2293 O O . ALA A 1 303 ? 6.516 20.734 20.297 1 98.06 303 ALA A O 1
ATOM 2294 N N . THR A 1 304 ? 8.203 22.203 20.172 1 97.88 304 THR A N 1
ATOM 2295 C CA . THR A 1 304 ? 9.188 21.297 20.734 1 97.88 304 THR A CA 1
ATOM 2296 C C . THR A 1 304 ? 8.82 20.938 22.172 1 97.88 304 THR A C 1
ATOM 2298 O O . THR A 1 304 ? 8.945 19.781 22.594 1 97.88 304 THR A O 1
ATOM 2301 N N . CYS A 1 305 ? 8.383 21.938 22.891 1 98.12 305 CYS A N 1
ATOM 2302 C CA . CYS A 1 305 ? 7.949 21.703 24.266 1 98.12 305 CYS A CA 1
ATOM 2303 C C . CYS A 1 305 ? 6.809 20.703 24.312 1 98.12 305 CYS A C 1
ATOM 2305 O O . CYS A 1 305 ? 6.82 19.781 25.141 1 98.12 305 CYS A O 1
ATOM 2307 N N . LEU A 1 306 ? 5.859 20.875 23.469 1 98.38 306 LEU A N 1
ATOM 2308 C CA . LEU A 1 306 ? 4.715 19.969 23.406 1 98.38 306 LEU A CA 1
ATOM 2309 C C . LEU A 1 306 ? 5.156 18.547 23.062 1 98.38 306 LEU A C 1
ATOM 2311 O O . LEU A 1 306 ? 4.75 17.594 23.719 1 98.38 306 LEU A O 1
ATOM 2315 N N . ARG A 1 307 ? 5.969 18.391 22.016 1 98.25 307 ARG A N 1
ATOM 2316 C CA . ARG A 1 307 ? 6.457 17.078 21.609 1 98.25 307 ARG A CA 1
ATOM 2317 C C . ARG A 1 307 ? 7.238 16.406 22.75 1 98.25 307 ARG A C 1
ATOM 2319 O O . ARG A 1 307 ? 7.109 15.203 22.969 1 98.25 307 ARG A O 1
ATOM 2326 N N . THR A 1 308 ? 8.07 17.172 23.406 1 98.25 308 THR A N 1
ATOM 2327 C CA . THR A 1 308 ? 8.852 16.641 24.516 1 98.25 308 THR A CA 1
ATOM 2328 C C . THR A 1 308 ? 7.945 16.172 25.656 1 98.25 308 THR A C 1
ATOM 2330 O O . THR A 1 308 ? 8.172 15.109 26.234 1 98.25 308 THR A O 1
ATOM 2333 N N . ALA A 1 309 ? 6.934 17 25.953 1 98.62 309 ALA A N 1
ATOM 2334 C CA . ALA A 1 309 ? 5.988 16.625 27 1 98.62 309 ALA A CA 1
ATOM 2335 C C . ALA A 1 309 ? 5.277 15.32 26.656 1 98.62 309 ALA A C 1
ATOM 2337 O O . ALA A 1 309 ? 5.102 14.469 27.531 1 98.62 309 ALA A O 1
ATOM 2338 N N . ILE A 1 310 ? 4.84 15.172 25.422 1 98.5 310 ILE A N 1
ATOM 2339 C CA . ILE A 1 310 ? 4.191 13.938 24.984 1 98.5 310 ILE A CA 1
ATOM 2340 C C . ILE A 1 310 ? 5.133 12.758 25.188 1 98.5 310 ILE A C 1
ATOM 2342 O O . ILE A 1 310 ? 4.742 11.727 25.75 1 98.5 310 ILE A O 1
ATOM 2346 N N . TYR A 1 311 ? 6.348 12.945 24.75 1 97.81 311 TYR A N 1
ATOM 2347 C CA . TYR A 1 311 ? 7.348 11.891 24.859 1 97.81 311 TYR A CA 1
ATOM 2348 C C . TYR A 1 311 ? 7.57 11.5 26.312 1 97.81 311 TYR A C 1
ATOM 2350 O O . TYR A 1 311 ? 7.602 10.312 26.656 1 97.81 311 TYR A O 1
ATOM 2358 N N . ASP A 1 312 ? 7.738 12.477 27.156 1 98.19 312 ASP A N 1
ATOM 2359 C CA . ASP A 1 312 ? 8.023 12.234 28.562 1 98.19 312 ASP A CA 1
ATOM 2360 C C . ASP A 1 312 ? 6.859 11.531 29.25 1 98.19 312 ASP A C 1
ATOM 2362 O O . ASP A 1 312 ? 7.059 10.625 30.062 1 98.19 312 ASP A O 1
ATOM 2366 N N . VAL A 1 313 ? 5.672 11.914 28.984 1 98.62 313 VAL A N 1
ATOM 2367 C CA . VAL A 1 313 ? 4.496 11.305 29.594 1 98.62 313 VAL A CA 1
ATOM 2368 C C . VAL A 1 313 ? 4.41 9.836 29.188 1 98.62 313 VAL A C 1
ATOM 2370 O O . VAL A 1 313 ? 4.121 8.969 30.016 1 98.62 313 VAL A O 1
ATOM 2373 N N . LEU A 1 314 ? 4.746 9.57 27.938 1 98.06 314 LEU A N 1
ATOM 2374 C CA . LEU A 1 314 ? 4.652 8.211 27.422 1 98.06 314 LEU A CA 1
ATOM 2375 C C . LEU A 1 314 ? 5.754 7.332 28 1 98.06 314 LEU A C 1
ATOM 2377 O O . LEU A 1 314 ? 5.52 6.164 28.328 1 98.06 314 LEU A O 1
ATOM 2381 N N . ASN A 1 315 ? 6.938 7.883 28.156 1 97 315 ASN A N 1
ATOM 2382 C CA . ASN A 1 315 ? 8.094 7.016 28.344 1 97 315 ASN A CA 1
ATOM 2383 C C . ASN A 1 315 ? 8.656 7.148 29.766 1 97 315 ASN A C 1
ATOM 2385 O O . ASN A 1 315 ? 9.227 6.195 30.297 1 97 315 ASN A O 1
ATOM 2389 N N . GLU A 1 316 ? 8.602 8.336 30.297 1 97.38 316 GLU A N 1
ATOM 2390 C CA . GLU A 1 316 ? 9.102 8.547 31.656 1 97.38 316 GLU A CA 1
ATOM 2391 C C . GLU A 1 316 ? 8.008 8.305 32.688 1 97.38 316 GLU A C 1
ATOM 2393 O O . GLU A 1 316 ? 8.227 7.602 33.688 1 97.38 316 GLU A O 1
ATOM 2398 N N . ASP A 1 317 ? 6.797 8.859 32.438 1 97.62 317 ASP A N 1
ATOM 2399 C CA . ASP A 1 317 ? 5.688 8.727 33.344 1 97.62 317 ASP A CA 1
ATOM 2400 C C . ASP A 1 317 ? 4.922 7.426 33.125 1 97.62 317 ASP A C 1
ATOM 2402 O O . ASP A 1 317 ? 4.16 6.977 33.969 1 97.62 317 ASP A O 1
ATOM 2406 N N . ASN A 1 318 ? 5.023 6.898 32 1 97.25 318 ASN A N 1
ATOM 2407 C CA . ASN A 1 318 ? 4.375 5.656 31.594 1 97.25 318 ASN A CA 1
ATOM 2408 C C . ASN A 1 318 ? 2.854 5.773 31.656 1 97.25 318 ASN A C 1
ATOM 2410 O O . ASN A 1 318 ? 2.176 4.875 32.156 1 97.25 318 ASN A O 1
ATOM 2414 N N . VAL A 1 319 ? 2.322 6.887 31.266 1 98.12 319 VAL A N 1
ATOM 2415 C CA . VAL A 1 319 ? 0.89 7.113 31.125 1 98.12 319 VAL A CA 1
ATOM 2416 C C . VAL A 1 319 ? 0.489 6.918 29.656 1 98.12 319 VAL A C 1
ATOM 2418 O O . VAL A 1 319 ? 0.844 7.727 28.797 1 98.12 319 VAL A O 1
ATOM 2421 N N . ARG A 1 320 ? -0.234 5.859 29.406 1 97.56 320 ARG A N 1
ATOM 2422 C CA . ARG A 1 320 ? -0.614 5.484 28.047 1 97.56 320 ARG A CA 1
ATOM 2423 C C . ARG A 1 320 ? -2.082 5.07 27.984 1 97.56 320 ARG A C 1
ATOM 2425 O O . ARG A 1 320 ? -2.617 4.512 28.938 1 97.56 320 ARG A O 1
ATOM 2432 N N . THR A 1 321 ? -2.676 5.43 26.875 1 97.38 321 THR A N 1
ATOM 2433 C CA . THR A 1 321 ? -4.059 5.012 26.672 1 97.38 321 THR A CA 1
ATOM 2434 C C . THR A 1 321 ? -4.117 3.549 26.234 1 97.38 321 THR A C 1
ATOM 2436 O O . THR A 1 321 ? -3.082 2.914 26.031 1 97.38 321 THR A O 1
ATOM 2439 N N . GLY A 1 322 ? -5.375 3.025 26.141 1 94.81 322 GLY A N 1
ATOM 2440 C CA . GLY A 1 322 ? -5.605 1.61 25.891 1 94.81 322 GLY A CA 1
ATOM 2441 C C . GLY A 1 322 ? -4.98 1.118 24.609 1 94.81 322 GLY A C 1
ATOM 2442 O O . GLY A 1 322 ? -4.469 -0.002 24.547 1 94.81 322 GLY A O 1
ATOM 2443 N N . ASP A 1 323 ? -4.984 1.881 23.562 1 92.44 323 ASP A N 1
ATOM 2444 C CA . ASP A 1 323 ? -4.441 1.488 22.266 1 92.44 323 ASP A CA 1
ATOM 2445 C C . ASP A 1 323 ? -2.924 1.354 22.328 1 92.44 323 ASP A C 1
ATOM 2447 O O . ASP A 1 323 ? -2.316 0.724 21.453 1 92.44 323 ASP A O 1
ATOM 2451 N N . LEU A 1 324 ? -2.322 1.911 23.312 1 94.69 324 LEU A N 1
ATOM 2452 C CA . LEU A 1 324 ? -0.881 1.819 23.531 1 94.69 324 LEU A CA 1
ATOM 2453 C C . LEU A 1 324 ? -0.556 0.879 24.672 1 94.69 324 LEU A C 1
ATOM 2455 O O . LEU A 1 324 ? 0.509 0.984 25.297 1 94.69 324 LEU A O 1
ATOM 2459 N N . LYS A 1 325 ? -1.534 0.069 25.062 1 92.88 325 LYS A N 1
ATOM 2460 C CA . LYS A 1 325 ? -1.396 -0.979 26.078 1 92.88 325 LYS A CA 1
ATOM 2461 C C . LYS A 1 325 ? -1.354 -0.386 27.484 1 92.88 325 LYS A C 1
ATOM 2463 O O . LYS A 1 325 ? -0.697 -0.932 28.375 1 92.88 325 LYS A O 1
ATOM 2468 N N . GLY A 1 326 ? -1.915 0.775 27.578 1 96.25 326 GLY A N 1
ATOM 2469 C CA . GLY A 1 326 ? -2.092 1.377 28.891 1 96.25 326 GLY A CA 1
ATOM 2470 C C . GLY A 1 326 ? -3.537 1.391 29.359 1 96.25 326 GLY A C 1
ATOM 2471 O O . GLY A 1 326 ? -4.371 0.655 28.812 1 96.25 326 GLY A O 1
ATOM 2472 N N . SER A 1 327 ? -3.736 2.158 30.375 1 97.56 327 SER A N 1
ATOM 2473 C CA . SER A 1 327 ? -5.082 2.176 30.938 1 97.56 327 SER A CA 1
ATOM 2474 C C . SER A 1 327 ? -5.566 3.604 31.172 1 97.56 327 SER A C 1
ATOM 2476 O O . SER A 1 327 ? -6.684 3.818 31.641 1 97.56 327 SER A O 1
ATOM 2478 N N . ALA A 1 328 ? -4.785 4.547 30.797 1 98.19 328 ALA A N 1
ATOM 2479 C CA . ALA A 1 328 ? -5.137 5.941 31.047 1 98.19 328 ALA A CA 1
ATOM 2480 C C . ALA A 1 328 ? -6.344 6.367 30.219 1 98.19 328 ALA A C 1
ATOM 2482 O O . ALA A 1 328 ? -6.469 5.98 29.062 1 98.19 328 ALA A O 1
ATOM 2483 N N . SER A 1 329 ? -7.188 7.098 30.766 1 98.38 329 SER A N 1
ATOM 2484 C CA . SER A 1 329 ? -8.258 7.766 30.016 1 98.38 329 SER A CA 1
ATOM 2485 C C . SER A 1 329 ? -7.727 8.977 29.25 1 98.38 329 SER A C 1
ATOM 2487 O O . SER A 1 329 ? -6.59 9.398 29.469 1 98.38 329 SER A O 1
ATOM 2489 N N . THR A 1 330 ? -8.555 9.469 28.375 1 98.44 330 THR A N 1
ATOM 2490 C CA . THR A 1 330 ? -8.195 10.688 27.656 1 98.44 330 THR A CA 1
ATOM 2491 C C . THR A 1 330 ? -7.867 11.805 28.641 1 98.44 330 THR A C 1
ATOM 2493 O O . THR A 1 330 ? -6.887 12.531 28.453 1 98.44 330 THR A O 1
ATOM 2496 N N . LYS A 1 331 ? -8.672 11.93 29.672 1 98.38 331 LYS A N 1
ATOM 2497 C CA . LYS A 1 331 ? -8.5 12.977 30.672 1 98.38 331 LYS A CA 1
ATOM 2498 C C . LYS A 1 331 ? -7.195 12.781 31.453 1 98.38 331 LYS A C 1
ATOM 2500 O O . LYS A 1 331 ? -6.473 13.75 31.703 1 98.38 331 LYS A O 1
ATOM 2505 N N . GLU A 1 332 ? -7.004 11.562 31.859 1 98.62 332 GLU A N 1
ATOM 2506 C CA . GLU A 1 332 ? -5.785 11.273 32.594 1 98.62 332 GLU A CA 1
ATOM 2507 C C . GLU A 1 332 ? -4.543 11.594 31.781 1 98.62 332 GLU A C 1
ATOM 2509 O O . GLU A 1 332 ? -3.57 12.148 32.312 1 98.62 332 GLU A O 1
ATOM 2514 N N . PHE A 1 333 ? -4.566 11.203 30.578 1 98.62 333 PHE A N 1
ATOM 2515 C CA . PHE A 1 333 ? -3.441 11.5 29.703 1 98.62 333 PHE A CA 1
ATOM 2516 C C . PHE A 1 333 ? -3.262 13 29.547 1 98.62 333 PHE A C 1
ATOM 2518 O O . PHE A 1 333 ? -2.141 13.508 29.609 1 98.62 333 PHE A O 1
ATOM 2525 N N . THR A 1 334 ? -4.344 13.711 29.312 1 98.62 334 THR A N 1
ATOM 2526 C CA . THR A 1 334 ? -4.34 15.164 29.156 1 98.62 334 THR A CA 1
ATOM 2527 C C . THR A 1 334 ? -3.74 15.828 30.391 1 98.62 334 THR A C 1
ATOM 2529 O O . THR A 1 334 ? -2.873 16.703 30.281 1 98.62 334 THR A O 1
ATOM 2532 N N . ASP A 1 335 ? -4.184 15.406 31.531 1 98.69 335 ASP A N 1
ATOM 2533 C CA . ASP A 1 335 ? -3.703 15.969 32.781 1 98.69 335 ASP A CA 1
ATOM 2534 C C . ASP A 1 335 ? -2.207 15.719 32.969 1 98.69 335 ASP A C 1
ATOM 2536 O O . ASP A 1 335 ? -1.489 16.578 33.5 1 98.69 335 ASP A O 1
ATOM 2540 N N . ALA A 1 336 ? -1.789 14.547 32.562 1 98.62 336 ALA A N 1
ATOM 2541 C CA . ALA A 1 336 ? -0.373 14.211 32.656 1 98.62 336 ALA A CA 1
ATOM 2542 C C . ALA A 1 336 ? 0.479 15.141 31.797 1 98.62 336 ALA A C 1
ATOM 2544 O O . ALA A 1 336 ? 1.559 15.57 32.219 1 98.62 336 ALA A O 1
ATOM 2545 N N . ILE A 1 337 ? 0.034 15.43 30.625 1 98.75 337 ILE A N 1
ATOM 2546 C CA . ILE A 1 337 ? 0.77 16.328 29.734 1 98.75 337 ILE A CA 1
ATOM 2547 C C . ILE A 1 337 ? 0.817 17.719 30.359 1 98.75 337 ILE A C 1
ATOM 2549 O O . ILE A 1 337 ? 1.872 18.359 30.375 1 98.75 337 ILE A O 1
ATOM 2553 N N . ILE A 1 338 ? -0.316 18.203 30.859 1 98.56 338 ILE A N 1
ATOM 2554 C CA . ILE A 1 338 ? -0.41 19.547 31.438 1 98.56 338 ILE A CA 1
ATOM 2555 C C . ILE A 1 338 ? 0.551 19.656 32.625 1 98.56 338 ILE A C 1
ATOM 2557 O O . ILE A 1 338 ? 1.206 20.688 32.781 1 98.56 338 ILE A O 1
ATOM 2561 N N . LYS A 1 339 ? 0.597 18.625 33.375 1 98 339 LYS A N 1
ATOM 2562 C CA . LYS A 1 339 ? 1.517 18.609 34.531 1 98 339 LYS A CA 1
ATOM 2563 C C . LYS A 1 339 ? 2.959 18.812 34.062 1 98 339 LYS A C 1
ATOM 2565 O O . LYS A 1 339 ? 3.727 19.531 34.688 1 98 339 LYS A O 1
ATOM 2570 N N . ARG A 1 340 ? 3.35 18.156 32.969 1 97.06 340 ARG A N 1
ATOM 2571 C CA . ARG A 1 340 ? 4.703 18.266 32.438 1 97.06 340 ARG A CA 1
ATOM 2572 C C . ARG A 1 340 ? 4.961 19.672 31.891 1 97.06 340 ARG A C 1
ATOM 2574 O O . ARG A 1 340 ? 6.086 20.172 31.953 1 97.06 340 ARG A O 1
ATOM 2581 N N . LEU A 1 341 ? 3.969 20.297 31.328 1 96.62 341 LEU A N 1
ATOM 2582 C CA . LEU A 1 341 ? 4.121 21.625 30.734 1 96.62 341 LEU A CA 1
ATOM 2583 C C . LEU A 1 341 ? 4.258 22.703 31.812 1 96.62 341 LEU A C 1
ATOM 2585 O O . LEU A 1 341 ? 4.777 23.781 31.562 1 96.62 341 LEU A O 1
ATOM 2589 N N . ALA A 1 342 ? 3.73 22.469 33.031 1 89 342 ALA A N 1
ATOM 2590 C CA . ALA A 1 342 ? 3.791 23.406 34.125 1 89 342 ALA A CA 1
ATOM 2591 C C . ALA A 1 342 ? 5.176 23.422 34.781 1 89 342 ALA A C 1
ATOM 2593 O O . ALA A 1 342 ? 5.531 24.359 35.5 1 89 342 ALA A O 1
ATOM 2594 N N . VAL A 1 343 ? 5.996 22.469 34.625 1 73.31 343 VAL A N 1
ATOM 2595 C CA . VAL A 1 343 ? 7.324 22.406 35.219 1 73.31 343 VAL A CA 1
ATOM 2596 C C . VAL A 1 343 ? 8.32 23.156 34.344 1 73.31 343 VAL A C 1
ATOM 2598 O O . VAL A 1 343 ? 8.266 23.078 33.125 1 73.31 343 VAL A O 1
ATOM 2601 N N . MET B 1 1 ? -0.251 -49.625 -19.188 1 36.16 1 MET B N 1
ATOM 2602 C CA . MET B 1 1 ? 0.637 -48.469 -19.031 1 36.16 1 MET B CA 1
ATOM 2603 C C . MET B 1 1 ? 0.153 -47.562 -17.891 1 36.16 1 MET B C 1
ATOM 2605 O O . MET B 1 1 ? -0.933 -46.969 -17.984 1 36.16 1 MET B O 1
ATOM 2609 N N . THR B 1 2 ? 0.353 -47.719 -16.625 1 39.16 2 THR B N 1
ATOM 2610 C CA . THR B 1 2 ? -0.307 -47.25 -15.414 1 39.16 2 THR B CA 1
ATOM 2611 C C . THR B 1 2 ? -0.396 -45.719 -15.398 1 39.16 2 THR B C 1
ATOM 2613 O O . THR B 1 2 ? 0.391 -45.031 -16.062 1 39.16 2 THR B O 1
ATOM 2616 N N . GLN B 1 3 ? -1.494 -45.156 -15.141 1 45.5 3 GLN B N 1
ATOM 2617 C CA . GLN B 1 3 ? -1.863 -43.75 -15.188 1 45.5 3 GLN B CA 1
ATOM 2618 C C . GLN B 1 3 ? -0.696 -42.844 -14.766 1 45.5 3 GLN B C 1
ATOM 2620 O O . GLN B 1 3 ? -0.831 -41.625 -14.711 1 45.5 3 GLN B O 1
ATOM 2625 N N . GLN B 1 4 ? 0.289 -43.344 -14.055 1 47.75 4 GLN B N 1
ATOM 2626 C CA . GLN B 1 4 ? 1.52 -42.875 -13.43 1 47.75 4 GLN B CA 1
ATOM 2627 C C . GLN B 1 4 ? 2.461 -42.25 -14.461 1 47.75 4 GLN B C 1
ATOM 2629 O O . GLN B 1 4 ? 3.172 -41.281 -14.172 1 47.75 4 GLN B O 1
ATOM 2634 N N . ASP B 1 5 ? 2.729 -43 -15.648 1 57.31 5 ASP B N 1
ATOM 2635 C CA . ASP B 1 5 ? 3.898 -42.75 -16.484 1 57.31 5 ASP B CA 1
ATOM 2636 C C . ASP B 1 5 ? 3.625 -41.625 -17.484 1 57.31 5 ASP B C 1
ATOM 2638 O O . ASP B 1 5 ? 4.383 -41.438 -18.438 1 57.31 5 ASP B O 1
ATOM 2642 N N . LYS B 1 6 ? 2.434 -40.938 -17.469 1 77.56 6 LYS B N 1
ATOM 2643 C CA . LYS B 1 6 ? 2.164 -39.969 -18.531 1 77.56 6 LYS B CA 1
ATOM 2644 C C . LYS B 1 6 ? 2.773 -38.625 -18.203 1 77.56 6 LYS B C 1
ATOM 2646 O O . LYS B 1 6 ? 2.496 -38.031 -17.156 1 77.56 6 LYS B O 1
ATOM 2651 N N . LYS B 1 7 ? 3.641 -38.25 -19.016 1 92.75 7 LYS B N 1
ATOM 2652 C CA . LYS B 1 7 ? 4.297 -36.938 -18.891 1 92.75 7 LYS B CA 1
ATOM 2653 C C . LYS B 1 7 ? 3.309 -35.812 -19.125 1 92.75 7 LYS B C 1
ATOM 2655 O O . LYS B 1 7 ? 2.361 -35.938 -19.906 1 92.75 7 LYS B O 1
ATOM 2660 N N . ILE B 1 8 ? 3.342 -34.781 -18.344 1 97.38 8 ILE B N 1
ATOM 2661 C CA . ILE B 1 8 ? 2.525 -33.562 -18.484 1 97.38 8 ILE B CA 1
ATOM 2662 C C . ILE B 1 8 ? 3.318 -32.5 -19.203 1 97.38 8 ILE B C 1
ATOM 2664 O O . ILE B 1 8 ? 4.277 -31.953 -18.656 1 97.38 8 ILE B O 1
ATOM 2668 N N . PRO B 1 9 ? 2.959 -32.188 -20.469 1 98.19 9 PRO B N 1
ATOM 2669 C CA . PRO B 1 9 ? 3.678 -31.125 -21.172 1 98.19 9 PRO B CA 1
ATOM 2670 C C . PRO B 1 9 ? 3.551 -29.781 -20.484 1 98.19 9 PRO B C 1
ATOM 2672 O O . PRO B 1 9 ? 2.471 -29.422 -20 1 98.19 9 PRO B O 1
ATOM 2675 N N . ALA B 1 10 ? 4.574 -29.016 -20.375 1 98.69 10 ALA B N 1
ATOM 2676 C CA . ALA B 1 10 ? 4.602 -27.703 -19.734 1 98.69 10 ALA B CA 1
ATOM 2677 C C . ALA B 1 10 ? 5.672 -26.812 -20.375 1 98.69 10 ALA B C 1
ATOM 2679 O O . ALA B 1 10 ? 6.742 -27.297 -20.75 1 98.69 10 ALA B O 1
ATOM 2680 N N . THR B 1 11 ? 5.367 -25.562 -20.516 1 98.81 11 THR B N 1
ATOM 2681 C CA . THR B 1 11 ? 6.332 -24.594 -21.016 1 98.81 11 THR B CA 1
ATOM 2682 C C . THR B 1 11 ? 7.215 -24.078 -19.875 1 98.81 11 THR B C 1
ATOM 2684 O O . THR B 1 11 ? 6.723 -23.75 -18.797 1 98.81 11 THR B O 1
ATOM 2687 N N . LEU B 1 12 ? 8.5 -24.094 -20.109 1 98.69 12 LEU B N 1
ATOM 2688 C CA . LEU B 1 12 ? 9.469 -23.562 -19.156 1 98.69 12 LEU B CA 1
ATOM 2689 C C . LEU B 1 12 ? 10.172 -22.328 -19.703 1 98.69 12 LEU B C 1
ATOM 2691 O O . LEU B 1 12 ? 10.727 -22.359 -20.797 1 98.69 12 LEU B O 1
ATOM 2695 N N . ILE B 1 13 ? 10.094 -21.25 -18.969 1 98.12 13 ILE B N 1
ATOM 2696 C CA . ILE B 1 13 ? 10.734 -20 -19.375 1 98.12 13 ILE B CA 1
ATOM 2697 C C . ILE B 1 13 ? 11.75 -19.578 -18.312 1 98.12 13 ILE B C 1
ATOM 2699 O O . ILE B 1 13 ? 11.383 -19.047 -17.266 1 98.12 13 ILE B O 1
ATOM 2703 N N . PRO B 1 14 ? 12.969 -19.688 -18.562 1 96.94 14 PRO B N 1
ATOM 2704 C CA . PRO B 1 14 ? 13.992 -19.359 -17.562 1 96.94 14 PRO B CA 1
ATOM 2705 C C . PRO B 1 14 ? 13.945 -17.891 -17.141 1 96.94 14 PRO B C 1
ATOM 2707 O O . PRO B 1 14 ? 14.086 -17.578 -15.953 1 96.94 14 PRO B O 1
ATOM 2710 N N . GLY B 1 15 ? 13.703 -16.984 -18.125 1 95.38 15 GLY B N 1
ATOM 2711 C CA . GLY B 1 15 ? 13.586 -15.57 -17.812 1 95.38 15 GLY B CA 1
ATOM 2712 C C . GLY B 1 15 ? 14.922 -14.852 -17.766 1 95.38 15 GLY B C 1
ATOM 2713 O O . GLY B 1 15 ? 15.867 -15.25 -18.453 1 95.38 15 GLY B O 1
ATOM 2714 N N . ASP B 1 16 ? 15.016 -13.758 -17.078 1 95.06 16 ASP B N 1
ATOM 2715 C CA . ASP B 1 16 ? 16.141 -12.836 -17.109 1 95.06 16 ASP B CA 1
ATOM 2716 C C . ASP B 1 16 ? 16.859 -12.789 -15.766 1 95.06 16 ASP B C 1
ATOM 2718 O O . ASP B 1 16 ? 16.297 -13.195 -14.742 1 95.06 16 ASP B O 1
ATOM 2722 N N . GLY B 1 17 ? 18.125 -12.305 -15.773 1 95.5 17 GLY B N 1
ATOM 2723 C CA . GLY B 1 17 ? 18.875 -12.148 -14.531 1 95.5 17 GLY B CA 1
ATOM 2724 C C . GLY B 1 17 ? 19.156 -13.469 -13.828 1 95.5 17 GLY B C 1
ATOM 2725 O O . GLY B 1 17 ? 19.703 -14.391 -14.43 1 95.5 17 GLY B O 1
ATOM 2726 N N . ILE B 1 18 ? 18.656 -13.523 -12.625 1 97.06 18 ILE B N 1
ATOM 2727 C CA . ILE B 1 18 ? 18.891 -14.742 -11.859 1 97.06 18 ILE B CA 1
ATOM 2728 C C . ILE B 1 18 ? 17.938 -15.844 -12.328 1 97.06 18 ILE B C 1
ATOM 2730 O O . ILE B 1 18 ? 18 -16.969 -11.844 1 97.06 18 ILE B O 1
ATOM 2734 N N . GLY B 1 19 ? 17.062 -15.539 -13.25 1 96.94 19 GLY B N 1
ATOM 2735 C CA . GLY B 1 19 ? 16.047 -16.469 -13.742 1 96.94 19 GLY B CA 1
ATOM 2736 C C . GLY B 1 19 ? 16.609 -17.812 -14.141 1 96.94 19 GLY B C 1
ATOM 2737 O O . GLY B 1 19 ? 16.203 -18.844 -13.602 1 96.94 19 GLY B O 1
ATOM 2738 N N . PRO B 1 20 ? 17.578 -17.844 -15.039 1 96.56 20 PRO B N 1
ATOM 2739 C CA . PRO B 1 20 ? 18.172 -19.109 -15.484 1 96.56 20 PRO B CA 1
ATOM 2740 C C . PRO B 1 20 ? 18.719 -19.938 -14.328 1 96.56 20 PRO B C 1
ATOM 2742 O O . PRO B 1 20 ? 18.516 -21.156 -14.297 1 96.56 20 PRO B O 1
ATOM 2745 N N . GLU B 1 21 ? 19.328 -19.328 -13.344 1 97.62 21 GLU B N 1
ATOM 2746 C CA . GLU B 1 21 ? 19.906 -20.047 -12.219 1 97.62 21 GLU B CA 1
ATOM 2747 C C . GLU B 1 21 ? 18.828 -20.672 -11.336 1 97.62 21 GLU B C 1
ATOM 2749 O O . GLU B 1 21 ? 18.922 -21.828 -10.953 1 97.62 21 GLU B O 1
ATOM 2754 N N . VAL B 1 22 ? 17.797 -19.906 -11.055 1 98 22 VAL B N 1
ATOM 2755 C CA . VAL B 1 22 ? 16.781 -20.406 -10.141 1 98 22 VAL B CA 1
ATOM 2756 C C . VAL B 1 22 ? 15.914 -21.453 -10.859 1 98 22 VAL B C 1
ATOM 2758 O O . VAL B 1 22 ? 15.422 -22.391 -10.242 1 98 22 VAL B O 1
ATOM 2761 N N . VAL B 1 23 ? 15.719 -21.297 -12.164 1 98.31 23 VAL B N 1
ATOM 2762 C CA . VAL B 1 23 ? 14.961 -2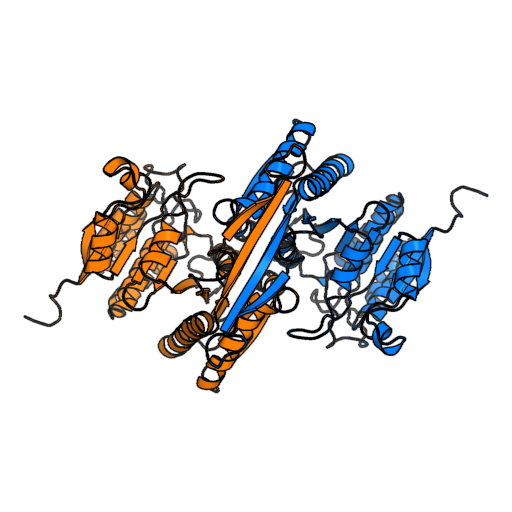2.266 -12.938 1 98.31 23 VAL B CA 1
ATOM 2763 C C . VAL B 1 23 ? 15.734 -23.578 -13.016 1 98.31 23 VAL B C 1
ATOM 2765 O O . VAL B 1 23 ? 15.164 -24.656 -12.852 1 98.31 23 VAL B O 1
ATOM 2768 N N . GLU B 1 24 ? 17.016 -23.484 -13.273 1 98.12 24 GLU B N 1
ATOM 2769 C CA . GLU B 1 24 ? 17.844 -24.688 -13.297 1 98.12 24 GLU B CA 1
ATOM 2770 C C . GLU B 1 24 ? 17.781 -25.422 -11.961 1 98.12 24 GLU B C 1
ATOM 2772 O O . GLU B 1 24 ? 17.609 -26.641 -11.938 1 98.12 24 GLU B O 1
ATOM 2777 N N . ALA B 1 25 ? 17.969 -24.703 -10.891 1 98.44 25 ALA B N 1
ATOM 2778 C CA . ALA B 1 25 ? 17.859 -25.297 -9.555 1 98.44 25 ALA B CA 1
ATOM 2779 C C . ALA B 1 25 ? 16.516 -25.969 -9.359 1 98.44 25 ALA B C 1
ATOM 2781 O O . ALA B 1 25 ? 16.438 -27.094 -8.852 1 98.44 25 ALA B O 1
ATOM 2782 N N . THR B 1 26 ? 15.453 -25.281 -9.734 1 98.69 26 THR B N 1
ATOM 2783 C CA . THR B 1 26 ? 14.094 -25.781 -9.547 1 98.69 26 THR B CA 1
ATOM 2784 C C . THR B 1 26 ? 13.867 -27.062 -10.344 1 98.69 26 THR B C 1
ATOM 2786 O O . THR B 1 26 ? 13.305 -28.031 -9.828 1 98.69 26 THR B O 1
ATOM 2789 N N . VAL B 1 27 ? 14.312 -27.109 -11.594 1 98.38 27 VAL B N 1
ATOM 2790 C CA . VAL B 1 27 ? 14.133 -28.281 -12.453 1 98.38 27 VAL B CA 1
ATOM 2791 C C . VAL B 1 27 ? 14.898 -29.469 -11.875 1 98.38 27 VAL B C 1
ATOM 2793 O O . VAL B 1 27 ? 14.391 -30.594 -11.844 1 98.38 27 VAL B O 1
ATOM 2796 N N . LYS B 1 28 ? 16.141 -29.219 -11.422 1 98.25 28 LYS B N 1
ATOM 2797 C CA . LYS B 1 28 ? 16.938 -30.266 -10.812 1 98.25 28 LYS B CA 1
ATOM 2798 C C . LYS B 1 28 ? 16.234 -30.875 -9.602 1 98.25 28 LYS B C 1
ATOM 2800 O O . LYS B 1 28 ? 16.219 -32.094 -9.43 1 98.25 28 LYS B O 1
ATOM 2805 N N . ILE B 1 29 ? 15.727 -30.031 -8.781 1 98.56 29 ILE B N 1
ATOM 2806 C CA . ILE B 1 29 ? 15.039 -30.484 -7.57 1 98.56 29 ILE B CA 1
ATOM 2807 C C . ILE B 1 29 ? 13.766 -31.234 -7.953 1 98.56 29 ILE B C 1
ATOM 2809 O O . ILE B 1 29 ? 13.461 -32.281 -7.363 1 98.56 29 ILE B O 1
ATOM 2813 N N . LEU B 1 30 ? 13.008 -30.719 -8.938 1 98.19 30 LEU B N 1
ATOM 2814 C CA . LEU B 1 30 ? 11.797 -31.391 -9.398 1 98.19 30 LEU B CA 1
ATOM 2815 C C . LEU B 1 30 ? 12.125 -32.781 -9.969 1 98.19 30 LEU B C 1
ATOM 2817 O O . LEU B 1 30 ? 11.352 -33.719 -9.797 1 98.19 30 LEU B O 1
ATOM 2821 N N . ASP B 1 31 ? 13.242 -32.844 -10.664 1 97.12 31 ASP B N 1
ATOM 2822 C CA . ASP B 1 31 ? 13.68 -34.125 -11.18 1 97.12 31 ASP B CA 1
ATOM 2823 C C . ASP B 1 31 ? 13.922 -35.125 -10.039 1 97.12 31 ASP B C 1
ATOM 2825 O O . ASP B 1 31 ? 13.516 -36.281 -10.125 1 97.12 31 ASP B O 1
ATOM 2829 N N . ALA B 1 32 ? 14.586 -34.656 -9.047 1 97.69 32 ALA B N 1
ATOM 2830 C CA . ALA B 1 32 ? 14.844 -35.5 -7.883 1 97.69 32 ALA B CA 1
ATOM 2831 C C . ALA B 1 32 ? 13.539 -35.938 -7.219 1 97.69 32 ALA B C 1
ATOM 2833 O O . ALA B 1 32 ? 13.461 -37.031 -6.652 1 97.69 32 ALA B O 1
ATOM 2834 N N . LEU B 1 33 ? 12.562 -35.125 -7.273 1 96.81 33 LEU B N 1
ATOM 2835 C CA . LEU B 1 33 ? 11.25 -35.406 -6.695 1 96.81 33 LEU B CA 1
ATOM 2836 C C . LEU B 1 33 ? 10.469 -36.375 -7.547 1 96.81 33 LEU B C 1
ATOM 2838 O O . LEU B 1 33 ? 9.461 -36.938 -7.098 1 96.81 33 LEU B O 1
ATOM 2842 N N . GLY B 1 34 ? 10.922 -36.688 -8.82 1 93.94 34 GLY B N 1
ATOM 2843 C CA . GLY B 1 34 ? 10.227 -37.562 -9.742 1 93.94 34 GLY B CA 1
ATOM 2844 C C . GLY B 1 34 ? 9.008 -36.906 -10.383 1 93.94 34 GLY B C 1
ATOM 2845 O O . GLY B 1 34 ? 7.949 -37.531 -10.484 1 93.94 34 GLY B O 1
ATOM 2846 N N . GLN B 1 35 ? 9.227 -35.688 -10.797 1 84.56 35 GLN B N 1
ATOM 2847 C CA . GLN B 1 35 ? 8.117 -34.938 -11.367 1 84.56 35 GLN B CA 1
ATOM 2848 C C . GLN B 1 35 ? 7.77 -35.438 -12.766 1 84.56 35 GLN B C 1
ATOM 2850 O O . GLN B 1 35 ? 8.625 -36 -13.461 1 84.56 35 GLN B O 1
ATOM 2855 N N . PRO B 1 36 ? 6.539 -35.219 -13.203 1 91.94 36 PRO B N 1
ATOM 2856 C CA . PRO B 1 36 ? 6.082 -35.75 -14.492 1 91.94 36 PRO B CA 1
ATOM 2857 C C . PRO B 1 36 ? 6.152 -34.719 -15.617 1 91.94 36 PRO B C 1
ATOM 2859 O O . PRO B 1 36 ? 5.676 -34.969 -16.719 1 91.94 36 PRO B O 1
ATOM 2862 N N . PHE B 1 37 ? 6.707 -33.531 -15.414 1 97 37 PHE B N 1
ATOM 2863 C CA . PHE B 1 37 ? 6.613 -32.469 -16.406 1 97 37 PHE B CA 1
ATOM 2864 C C . PHE B 1 37 ? 7.566 -32.719 -17.562 1 97 37 PHE B C 1
ATOM 2866 O O . PHE B 1 37 ? 8.727 -33.094 -17.359 1 97 37 PHE B O 1
ATOM 2873 N N . GLU B 1 38 ? 7.07 -32.688 -18.766 1 97.88 38 GLU B N 1
ATOM 2874 C CA . GLU B 1 38 ? 7.871 -32.594 -19.984 1 97.88 38 GLU B CA 1
ATOM 2875 C C . GLU B 1 38 ? 8.047 -31.156 -20.422 1 97.88 38 GLU B C 1
ATOM 2877 O O . GLU B 1 38 ? 7.133 -30.562 -21.016 1 97.88 38 GLU B O 1
ATOM 2882 N N . TRP B 1 39 ? 9.211 -30.656 -20.25 1 98.25 39 TRP B N 1
ATOM 2883 C CA . TRP B 1 39 ? 9.438 -29.234 -20.406 1 98.25 39 TRP B CA 1
ATOM 2884 C C . TRP B 1 39 ? 9.633 -28.859 -21.859 1 98.25 39 TRP B C 1
ATOM 2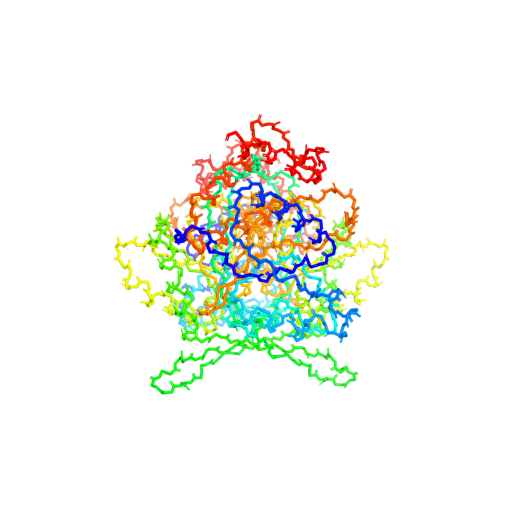886 O O . TRP B 1 39 ? 10.43 -29.484 -22.578 1 98.25 39 TRP B O 1
ATOM 2896 N N . ASP B 1 40 ? 8.93 -27.938 -22.312 1 98.62 40 ASP B N 1
ATOM 2897 C CA . ASP B 1 40 ? 9.219 -27.203 -23.531 1 98.62 40 ASP B CA 1
ATOM 2898 C C . ASP B 1 40 ? 9.859 -25.859 -23.219 1 98.62 40 ASP B C 1
ATOM 2900 O O . ASP B 1 40 ? 9.156 -24.875 -22.969 1 98.62 40 ASP B O 1
ATOM 2904 N N . VAL B 1 41 ? 11.164 -25.797 -23.344 1 98.31 41 VAL B N 1
ATOM 2905 C CA . VAL B 1 41 ? 11.898 -24.594 -22.922 1 98.31 41 VAL B CA 1
ATOM 2906 C C . VAL B 1 41 ? 11.773 -23.516 -23.984 1 98.31 41 VAL B C 1
ATOM 2908 O O . VAL B 1 41 ? 12.078 -23.734 -25.156 1 98.31 41 VAL B O 1
ATOM 2911 N N . GLN B 1 42 ? 11.25 -22.375 -23.594 1 97.81 42 GLN B N 1
ATOM 2912 C CA . GLN B 1 42 ? 11.094 -21.219 -24.469 1 97.81 42 GLN B CA 1
ATOM 2913 C C . GLN B 1 42 ? 11.766 -19.984 -23.875 1 97.81 42 GLN B C 1
ATOM 2915 O O . GLN B 1 42 ? 12.109 -19.969 -22.703 1 97.81 42 GLN B O 1
ATOM 2920 N N . GLN B 1 43 ? 11.906 -19.031 -24.75 1 95.06 43 GLN B N 1
ATOM 2921 C CA . GLN B 1 43 ? 12.586 -17.797 -24.344 1 95.06 43 GLN B CA 1
ATOM 2922 C C . GLN B 1 43 ? 11.609 -16.641 -24.234 1 95.06 43 GLN B C 1
ATOM 2924 O O . GLN B 1 43 ? 10.617 -16.578 -24.969 1 95.06 43 GLN B O 1
ATOM 2929 N N . ALA B 1 44 ? 11.867 -15.758 -23.312 1 94.88 44 ALA B N 1
ATOM 2930 C CA . ALA B 1 44 ? 11.164 -14.484 -23.156 1 94.88 44 ALA B CA 1
ATOM 2931 C C . ALA B 1 44 ? 12.062 -13.445 -22.5 1 94.88 44 ALA B C 1
ATOM 2933 O O . ALA B 1 44 ? 13.188 -13.75 -22.094 1 94.88 44 ALA B O 1
ATOM 2934 N N . GLY B 1 45 ? 11.57 -12.188 -22.484 1 92.25 45 GLY B N 1
ATOM 2935 C CA . GLY B 1 45 ? 12.383 -11.117 -21.922 1 92.25 45 GLY B CA 1
ATOM 2936 C C . GLY B 1 45 ? 13.555 -10.734 -22.797 1 92.25 45 GLY B C 1
ATOM 2937 O O . GLY B 1 45 ? 13.406 -10.594 -24.016 1 92.25 45 GLY B O 1
ATOM 2938 N N . VAL B 1 46 ? 14.672 -10.57 -22.172 1 88.62 46 VAL B N 1
ATOM 2939 C CA . VAL B 1 46 ? 15.883 -10.172 -22.891 1 88.62 46 VAL B CA 1
ATOM 2940 C C . VAL B 1 46 ? 16.266 -11.25 -23.891 1 88.62 46 VAL B C 1
ATOM 2942 O O . VAL B 1 46 ? 16.609 -10.938 -25.047 1 88.62 46 VAL B O 1
ATOM 2945 N N . ALA B 1 47 ? 16.188 -12.469 -23.469 1 87.5 47 ALA B N 1
ATOM 2946 C CA . ALA B 1 47 ? 16.5 -13.586 -24.359 1 87.5 47 ALA B CA 1
ATOM 2947 C C . ALA B 1 47 ? 15.555 -13.617 -25.547 1 87.5 47 ALA B C 1
ATOM 2949 O O . ALA B 1 47 ? 15.953 -13.992 -26.656 1 87.5 47 ALA B O 1
ATOM 2950 N N . GLY B 1 48 ? 14.273 -13.289 -25.406 1 89.44 48 GLY B N 1
ATOM 2951 C CA . GLY B 1 48 ? 13.32 -13.195 -26.484 1 89.44 48 GLY B CA 1
ATOM 2952 C C . GLY B 1 48 ? 13.664 -12.117 -27.5 1 89.44 48 GLY B C 1
ATOM 2953 O O . GLY B 1 48 ? 13.57 -12.336 -28.703 1 89.44 48 GLY B O 1
ATOM 2954 N N . VAL B 1 49 ? 14.047 -10.992 -26.953 1 88.69 49 VAL B N 1
ATOM 2955 C CA . VAL B 1 49 ? 14.445 -9.891 -27.812 1 88.69 49 VAL B CA 1
ATOM 2956 C C . VAL B 1 49 ? 15.633 -10.305 -28.672 1 88.69 49 VAL B C 1
ATOM 2958 O O . VAL B 1 49 ? 15.68 -10.023 -29.875 1 88.69 49 VAL B O 1
ATOM 2961 N N . GLU B 1 50 ? 16.594 -10.914 -28.047 1 88.12 50 GLU B N 1
ATOM 2962 C CA . GLU B 1 50 ? 17.781 -11.359 -28.75 1 88.12 50 GLU B CA 1
ATOM 2963 C C . GLU B 1 50 ? 17.438 -12.383 -29.828 1 88.12 50 GLU B C 1
ATOM 2965 O O . GLU B 1 50 ? 18.016 -12.367 -30.922 1 88.12 50 GLU B O 1
ATOM 2970 N N . ALA B 1 51 ? 16.547 -13.203 -29.453 1 87.06 51 ALA B N 1
ATOM 2971 C CA . ALA B 1 51 ? 16.219 -14.32 -30.344 1 87.06 51 ALA B CA 1
ATOM 2972 C C . ALA B 1 51 ? 15.336 -13.859 -31.5 1 87.06 51 ALA B C 1
ATOM 2974 O O . ALA B 1 51 ? 15.469 -14.352 -32.625 1 87.06 51 ALA B O 1
ATOM 2975 N N . SER B 1 52 ? 14.398 -12.969 -31.25 1 90.5 52 SER B N 1
ATOM 2976 C CA . SER B 1 52 ? 13.398 -12.719 -32.281 1 90.5 52 SER B CA 1
ATOM 2977 C C . SER B 1 52 ? 13.039 -11.234 -32.344 1 90.5 52 SER B C 1
ATOM 2979 O O . SER B 1 52 ? 12.156 -10.836 -33.125 1 90.5 52 SER B O 1
ATOM 2981 N N . GLY B 1 53 ? 13.617 -10.383 -31.5 1 88.56 53 GLY B N 1
ATOM 2982 C CA . GLY B 1 53 ? 13.305 -8.961 -31.469 1 88.56 53 GLY B CA 1
ATOM 2983 C C . GLY B 1 53 ? 12.07 -8.633 -30.656 1 88.56 53 GLY B C 1
ATOM 2984 O O . GLY B 1 53 ? 11.664 -7.477 -30.562 1 88.56 53 GLY B O 1
ATOM 2985 N N . ASP B 1 54 ? 11.461 -9.641 -30.094 1 91.25 54 ASP B N 1
ATOM 2986 C CA . ASP B 1 54 ? 10.266 -9.5 -29.266 1 91.25 54 ASP B CA 1
ATOM 2987 C C . ASP B 1 54 ? 10.492 -10.102 -27.891 1 91.25 54 ASP B C 1
ATOM 2989 O O . ASP B 1 54 ? 10.922 -11.242 -27.766 1 91.25 54 ASP B O 1
ATOM 2993 N N . PRO B 1 55 ? 10.219 -9.344 -26.906 1 92.44 55 PRO B N 1
ATOM 2994 C CA . PRO B 1 55 ? 10.398 -9.867 -25.547 1 92.44 55 PRO B CA 1
ATOM 2995 C C . PRO B 1 55 ? 9.469 -11.039 -25.234 1 92.44 55 PRO B C 1
ATOM 2997 O O . PRO B 1 55 ? 9.68 -11.758 -24.25 1 92.44 55 PRO B O 1
ATOM 3000 N N . LEU B 1 56 ? 8.516 -11.211 -26.047 1 94.62 56 LEU B N 1
ATOM 3001 C CA . LEU B 1 56 ? 7.602 -12.352 -25.953 1 94.62 56 LEU B CA 1
ATOM 3002 C C . LEU B 1 56 ? 7.379 -12.984 -27.312 1 94.62 56 LEU B C 1
ATOM 3004 O O . LEU B 1 56 ? 6.32 -12.812 -27.922 1 94.62 56 LEU B O 1
ATOM 3008 N N . PRO B 1 57 ? 8.273 -13.844 -27.734 1 95.75 57 PRO B N 1
ATOM 3009 C CA . PRO B 1 57 ? 8.227 -14.438 -29.078 1 95.75 57 PRO B CA 1
ATOM 3010 C C . PRO B 1 57 ? 6.953 -15.258 -29.312 1 95.75 57 PRO B C 1
ATOM 3012 O O . PRO B 1 57 ? 6.441 -15.883 -28.375 1 95.75 57 PRO B O 1
ATOM 3015 N N . GLN B 1 58 ? 6.582 -15.312 -30.562 1 96.44 58 GLN B N 1
ATOM 3016 C CA . GLN B 1 58 ? 5.41 -16.094 -30.953 1 96.44 58 GLN B CA 1
ATOM 3017 C C . GLN B 1 58 ? 5.578 -17.562 -30.594 1 96.44 58 GLN B C 1
ATOM 3019 O O . GLN B 1 58 ? 4.617 -18.219 -30.203 1 96.44 58 GLN B O 1
ATOM 3024 N N . ALA B 1 59 ? 6.789 -18.062 -30.734 1 97.38 59 ALA B N 1
ATOM 3025 C CA . ALA B 1 59 ? 7.066 -19.453 -30.391 1 97.38 59 ALA B CA 1
ATOM 3026 C C . ALA B 1 59 ? 6.727 -19.734 -28.922 1 97.38 59 ALA B C 1
ATOM 3028 O O . ALA B 1 59 ? 6.23 -20.812 -28.594 1 97.38 59 ALA B O 1
ATOM 3029 N N . THR B 1 60 ? 7.082 -18.797 -28.062 1 97.94 60 THR B N 1
ATOM 3030 C CA . THR B 1 60 ? 6.777 -18.922 -26.656 1 97.94 60 THR B CA 1
ATOM 3031 C C . THR B 1 60 ? 5.266 -18.922 -26.422 1 97.94 60 THR B C 1
ATOM 3033 O O . THR B 1 60 ? 4.75 -19.75 -25.672 1 97.94 60 THR B O 1
ATOM 3036 N N . LEU B 1 61 ? 4.562 -18.016 -27.078 1 98 61 LEU B N 1
ATOM 3037 C CA . LEU B 1 61 ? 3.109 -17.938 -26.969 1 98 61 LEU B CA 1
ATOM 3038 C C . LEU B 1 61 ? 2.465 -19.234 -27.469 1 98 61 LEU B C 1
ATOM 3040 O O . LEU B 1 61 ? 1.533 -19.75 -26.844 1 98 61 LEU B O 1
ATOM 3044 N N . ASP B 1 62 ? 2.953 -19.734 -28.578 1 98.38 62 ASP B N 1
ATOM 3045 C CA . ASP B 1 62 ? 2.432 -20.969 -29.141 1 98.38 62 ASP B CA 1
ATOM 3046 C C . ASP B 1 62 ? 2.652 -22.141 -28.203 1 98.38 62 ASP B C 1
ATOM 3048 O O . ASP B 1 62 ? 1.781 -23 -28.047 1 98.38 62 ASP B O 1
ATOM 3052 N N . SER B 1 63 ? 3.805 -22.172 -27.609 1 98.62 63 SER B N 1
ATOM 3053 C CA . SER B 1 63 ? 4.117 -23.219 -26.641 1 98.62 63 SER B CA 1
ATOM 3054 C C . SER B 1 63 ? 3.143 -23.203 -25.469 1 98.62 63 SER B C 1
ATOM 3056 O O . SER B 1 63 ? 2.613 -24.25 -25.094 1 98.62 63 SER B O 1
ATOM 3058 N N . ILE B 1 64 ? 2.928 -22.031 -24.891 1 98.75 64 ILE B N 1
ATOM 3059 C CA . ILE B 1 64 ? 2.037 -21.906 -23.75 1 98.75 64 ILE B CA 1
ATOM 3060 C C . ILE B 1 64 ? 0.611 -22.281 -24.156 1 98.75 64 ILE B C 1
ATOM 3062 O O . ILE B 1 64 ? -0.112 -22.922 -23.406 1 98.75 64 ILE B O 1
ATOM 3066 N N . ARG B 1 65 ? 0.23 -21.812 -25.375 1 98.19 65 ARG B N 1
ATOM 3067 C CA . ARG B 1 65 ? -1.104 -22.141 -25.875 1 98.19 65 ARG B CA 1
ATOM 3068 C C . ARG B 1 65 ? -1.299 -23.641 -25.984 1 98.19 65 ARG B C 1
ATOM 3070 O O . ARG B 1 65 ? -2.369 -24.156 -25.672 1 98.19 65 ARG B O 1
ATOM 3077 N N . LYS B 1 66 ? -0.301 -24.297 -26.453 1 98.38 66 LYS B N 1
ATOM 3078 C CA . LYS B 1 66 ? -0.351 -25.734 -26.672 1 98.38 66 LYS B CA 1
ATOM 3079 C C . LYS B 1 66 ? -0.349 -26.5 -25.344 1 98.38 66 LYS B C 1
ATOM 3081 O O . LYS B 1 66 ? -1.187 -27.375 -25.125 1 98.38 66 LYS B O 1
ATOM 3086 N N . ASN B 1 67 ? 0.52 -26.156 -24.453 1 98.56 67 ASN B N 1
ATOM 3087 C CA . ASN B 1 67 ? 0.757 -26.922 -23.234 1 98.56 67 ASN B CA 1
ATOM 3088 C C . ASN B 1 67 ? -0.193 -26.516 -22.109 1 98.56 67 ASN B C 1
ATOM 3090 O O . ASN B 1 67 ? -0.427 -27.281 -21.188 1 98.56 67 ASN B O 1
ATOM 3094 N N . ARG B 1 68 ? -0.653 -25.266 -22.109 1 98.62 68 ARG B N 1
ATOM 3095 C CA . ARG B 1 68 ? -1.637 -24.688 -21.203 1 98.62 68 ARG B CA 1
ATOM 3096 C C . ARG B 1 68 ? -1.096 -24.625 -19.766 1 98.62 68 ARG B C 1
ATOM 3098 O O . ARG B 1 68 ? -1.854 -24.422 -18.828 1 98.62 68 ARG B O 1
ATOM 3105 N N . LEU B 1 69 ? 0.107 -24.969 -19.578 1 98.69 69 LEU B N 1
ATOM 3106 C CA . LEU B 1 69 ? 0.82 -24.984 -18.297 1 98.69 69 LEU B CA 1
ATOM 3107 C C . LEU B 1 69 ? 2.234 -24.438 -18.469 1 98.69 69 LEU B C 1
ATOM 3109 O O . LEU B 1 69 ? 2.969 -24.859 -19.359 1 98.69 69 LEU B O 1
ATOM 3113 N N . ALA B 1 70 ? 2.586 -23.469 -17.594 1 98.81 70 ALA B N 1
ATOM 3114 C CA . ALA B 1 70 ? 3.924 -22.906 -17.734 1 98.81 70 ALA B CA 1
ATOM 3115 C C . ALA B 1 70 ? 4.523 -22.578 -16.375 1 98.81 70 ALA B C 1
ATOM 3117 O O . ALA B 1 70 ? 3.795 -22.234 -15.438 1 98.81 70 ALA B O 1
ATOM 3118 N N . LEU B 1 71 ? 5.797 -22.719 -16.219 1 98.75 71 LEU B N 1
ATOM 3119 C CA . LEU B 1 71 ? 6.637 -22.234 -15.125 1 98.75 71 LEU B CA 1
ATOM 3120 C C . LEU B 1 71 ? 7.668 -21.234 -15.633 1 98.75 71 LEU B C 1
ATOM 3122 O O . LEU B 1 71 ? 8.383 -21.5 -16.594 1 98.75 71 LEU B O 1
ATOM 3126 N N . LYS B 1 72 ? 7.656 -20.078 -15.039 1 98.06 72 LYS B N 1
ATOM 3127 C CA . LYS B 1 72 ? 8.562 -19.094 -15.617 1 98.06 72 LYS B CA 1
ATOM 3128 C C . LYS B 1 72 ? 9.352 -18.359 -14.531 1 98.06 72 LYS B C 1
ATOM 3130 O O . LYS B 1 72 ? 8.836 -18.109 -13.445 1 98.06 72 LYS B O 1
ATOM 3135 N N . GLY B 1 73 ? 10.602 -18 -14.836 1 96.88 73 GLY B N 1
ATOM 3136 C CA . GLY B 1 73 ? 11.414 -17.094 -14.047 1 96.88 73 GLY B CA 1
ATOM 3137 C C . GLY B 1 73 ? 11.078 -15.633 -14.281 1 96.88 73 GLY B C 1
ATOM 3138 O O . GLY B 1 73 ? 10.133 -15.32 -15.008 1 96.88 73 GLY B O 1
ATOM 3139 N N . PRO B 1 74 ? 11.797 -14.766 -13.633 1 95.38 74 PRO B N 1
ATOM 3140 C CA . PRO B 1 74 ? 11.5 -13.336 -13.734 1 95.38 74 PRO B CA 1
ATOM 3141 C C . PRO B 1 74 ? 11.812 -12.758 -15.109 1 95.38 74 PRO B C 1
ATOM 3143 O O . PRO B 1 74 ? 12.758 -13.203 -15.766 1 95.38 74 PRO B O 1
ATOM 3146 N N . LEU B 1 75 ? 11.031 -11.852 -15.539 1 92.62 75 LEU B N 1
ATOM 3147 C CA . LEU B 1 75 ? 11.242 -11.109 -16.781 1 92.62 75 LEU B CA 1
ATOM 3148 C C . LEU B 1 75 ? 11.477 -9.625 -16.484 1 92.62 75 LEU B C 1
ATOM 3150 O O . LEU B 1 75 ? 10.742 -9.016 -15.711 1 92.62 75 LEU B O 1
ATOM 3154 N N . ALA B 1 76 ? 12.438 -9.07 -17.094 1 84.31 76 ALA B N 1
ATOM 3155 C CA . ALA B 1 76 ? 12.758 -7.656 -16.891 1 84.31 76 ALA B CA 1
ATOM 3156 C C . ALA B 1 76 ? 11.734 -6.762 -17.578 1 84.31 76 ALA B C 1
ATOM 3158 O O . ALA B 1 76 ? 11.227 -7.102 -18.656 1 84.31 76 ALA B O 1
ATOM 3159 N N . THR B 1 77 ? 11.359 -5.664 -16.891 1 75.75 77 THR B N 1
ATOM 3160 C CA . THR 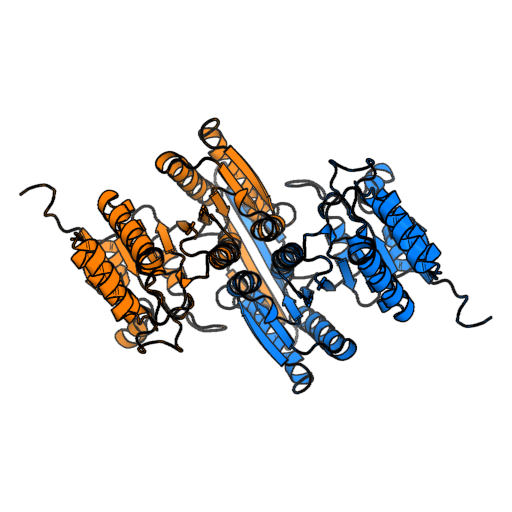B 1 77 ? 10.492 -4.652 -17.5 1 75.75 77 THR B CA 1
ATOM 3161 C C . THR B 1 77 ? 11.195 -3.301 -17.547 1 75.75 77 THR B C 1
ATOM 3163 O O . THR B 1 77 ? 11.758 -2.848 -16.547 1 75.75 77 THR B O 1
ATOM 3166 N N . PRO B 1 78 ? 11.273 -2.732 -18.75 1 69.56 78 PRO B N 1
ATOM 3167 C CA . PRO B 1 78 ? 11.891 -1.405 -18.812 1 69.56 78 PRO B CA 1
ATOM 3168 C C . PRO B 1 78 ? 11.039 -0.332 -18.125 1 69.56 78 PRO B C 1
ATOM 3170 O O . PRO B 1 78 ? 9.812 -0.432 -18.125 1 69.56 78 PRO B O 1
ATOM 3173 N N . ILE B 1 79 ? 11.664 0.695 -17.422 1 61.19 79 ILE B N 1
ATOM 3174 C CA . ILE B 1 79 ? 10.992 1.817 -16.766 1 61.19 79 ILE B CA 1
ATOM 3175 C C . ILE B 1 79 ? 10.852 2.977 -17.75 1 61.19 79 ILE B C 1
ATOM 3177 O O . ILE B 1 79 ? 11.82 3.357 -18.406 1 61.19 79 ILE B O 1
ATOM 3181 N N . GLY B 1 80 ? 9.688 3.773 -17.75 1 55.94 80 GLY B N 1
ATOM 3182 C CA . GLY B 1 80 ? 9.477 5.055 -18.406 1 55.94 80 GLY B CA 1
ATOM 3183 C C . GLY B 1 80 ? 9.352 4.945 -19.906 1 55.94 80 GLY B C 1
ATOM 3184 O O . GLY B 1 80 ? 8.977 5.906 -20.578 1 55.94 80 GLY B O 1
ATOM 3185 N N . GLY B 1 81 ? 9.711 3.832 -20.5 1 57.59 81 GLY B N 1
ATOM 3186 C CA . GLY B 1 81 ? 9.633 3.785 -21.953 1 57.59 81 GLY B CA 1
ATOM 3187 C C . GLY B 1 81 ? 9.805 2.387 -22.516 1 57.59 81 GLY B C 1
ATOM 3188 O O . GLY B 1 81 ? 9.938 1.421 -21.75 1 57.59 81 GLY B O 1
ATOM 3189 N N . GLY B 1 82 ? 9.242 2.188 -23.719 1 57.06 82 GLY B N 1
ATOM 3190 C CA . GLY B 1 82 ? 9.484 0.992 -24.5 1 57.06 82 GLY B CA 1
ATOM 3191 C C . GLY B 1 82 ? 8.281 0.08 -24.594 1 57.06 82 GLY B C 1
ATOM 3192 O O . GLY B 1 82 ? 7.141 0.546 -24.562 1 57.06 82 GLY B O 1
ATOM 3193 N N . PHE B 1 83 ? 8.508 -1.215 -24.578 1 61.75 83 PHE B N 1
ATOM 3194 C CA . PHE B 1 83 ? 7.5 -2.234 -24.844 1 61.75 83 PHE B CA 1
ATOM 3195 C C . PHE B 1 83 ? 6.668 -2.508 -23.609 1 61.75 83 PHE B C 1
ATOM 3197 O O . PHE B 1 83 ? 7.141 -2.312 -22.484 1 61.75 83 PHE B O 1
ATOM 3204 N N . ARG B 1 84 ? 5.402 -2.754 -23.859 1 73.25 84 ARG B N 1
ATOM 3205 C CA . ARG B 1 84 ? 4.504 -3.248 -22.812 1 73.25 84 ARG B CA 1
ATOM 3206 C C . ARG B 1 84 ? 5.117 -4.434 -22.078 1 73.25 84 ARG B C 1
ATOM 3208 O O . ARG B 1 84 ? 5.797 -5.266 -22.688 1 73.25 84 ARG B O 1
ATOM 3215 N N . SER B 1 85 ? 4.949 -4.441 -20.812 1 85 85 SER B N 1
ATOM 3216 C CA . SER B 1 85 ? 5.445 -5.508 -19.938 1 85 85 SER B CA 1
ATOM 3217 C C . SER B 1 85 ? 5.062 -6.883 -20.484 1 85 85 SER B C 1
ATOM 3219 O O . SER B 1 85 ? 3.908 -7.109 -20.859 1 85 85 SER B O 1
ATOM 3221 N N . SER B 1 86 ? 6.066 -7.773 -20.625 1 89.5 86 SER B N 1
ATOM 3222 C CA . SER B 1 86 ? 5.816 -9.148 -21.047 1 89.5 86 SER B CA 1
ATOM 3223 C C . SER B 1 86 ? 4.824 -9.844 -20.125 1 89.5 86 SER B C 1
ATOM 3225 O O . SER B 1 86 ? 4 -10.641 -20.578 1 89.5 86 SER B O 1
ATOM 3227 N N . ASN B 1 87 ? 4.918 -9.516 -18.859 1 91.56 87 ASN B N 1
ATOM 3228 C CA . ASN B 1 87 ? 4 -10.117 -17.906 1 91.56 87 ASN B CA 1
ATOM 3229 C C . ASN B 1 87 ? 2.559 -9.695 -18.172 1 91.56 87 ASN B C 1
ATOM 3231 O O . ASN B 1 87 ? 1.644 -10.523 -18.094 1 91.56 87 ASN B O 1
ATOM 3235 N N . VAL B 1 88 ? 2.412 -8.414 -18.438 1 89.62 88 VAL B N 1
ATOM 3236 C CA . VAL B 1 88 ? 1.076 -7.902 -18.734 1 89.62 88 VAL B CA 1
ATOM 3237 C C . VAL B 1 88 ? 0.54 -8.547 -20 1 89.62 88 VAL B C 1
ATOM 3239 O O . VAL B 1 88 ? -0.621 -8.953 -20.062 1 89.62 88 VAL B O 1
ATOM 3242 N N . ARG B 1 89 ? 1.377 -8.742 -21.016 1 91 89 ARG B N 1
ATOM 3243 C CA . ARG B 1 89 ? 0.984 -9.336 -22.281 1 91 89 ARG B CA 1
ATOM 3244 C C . ARG B 1 89 ? 0.549 -10.781 -22.094 1 91 89 ARG B C 1
ATOM 3246 O O . ARG B 1 89 ? -0.422 -11.227 -22.719 1 91 89 ARG B O 1
ATOM 3253 N N . LEU B 1 90 ? 1.279 -11.516 -21.297 1 95.5 90 LEU B N 1
ATOM 3254 C CA . LEU B 1 90 ? 0.934 -12.906 -21.031 1 95.5 90 LEU B CA 1
ATOM 3255 C C . LEU B 1 90 ? -0.441 -13.008 -20.375 1 95.5 90 LEU B C 1
ATOM 3257 O O . LEU B 1 90 ? -1.249 -13.859 -20.75 1 95.5 90 LEU B O 1
ATOM 3261 N N . ARG B 1 91 ? -0.654 -12.164 -19.406 1 95.38 91 ARG B N 1
ATOM 3262 C CA . ARG B 1 91 ? -1.928 -12.172 -18.688 1 95.38 91 ARG B CA 1
ATOM 3263 C C . ARG B 1 91 ? -3.086 -11.867 -19.641 1 95.38 91 ARG B C 1
ATOM 3265 O O . ARG B 1 91 ? -4.137 -12.508 -19.562 1 95.38 91 ARG B O 1
ATOM 3272 N N . GLU B 1 92 ? -2.881 -10.891 -20.5 1 93.06 92 GLU B N 1
ATOM 3273 C CA . GLU B 1 92 ? -3.916 -10.5 -21.453 1 93.06 92 GLU B CA 1
ATOM 3274 C C . GLU B 1 92 ? -4.129 -11.586 -22.5 1 93.06 92 GLU B C 1
ATOM 3276 O O . GLU B 1 92 ? -5.27 -11.953 -22.797 1 93.06 92 GLU B O 1
ATOM 3281 N N . GLU B 1 93 ? -3.01 -12.086 -23.062 1 95.5 93 GLU B N 1
ATOM 3282 C CA . GLU B 1 93 ? -3.062 -13.07 -24.141 1 95.5 93 GLU B CA 1
ATOM 3283 C C . GLU B 1 93 ? -3.811 -14.32 -23.703 1 95.5 93 GLU B C 1
ATOM 3285 O O . GLU B 1 93 ? -4.594 -14.883 -24.484 1 95.5 93 GLU B O 1
ATOM 3290 N N . PHE B 1 94 ? -3.602 -14.727 -22.5 1 97.94 94 PHE B N 1
ATOM 3291 C CA . PHE B 1 94 ? -4.152 -16.016 -22.078 1 97.94 94 PHE B CA 1
ATOM 3292 C C . PHE B 1 94 ? -5.277 -15.805 -21.062 1 97.94 94 PHE B C 1
ATOM 3294 O O . PHE B 1 94 ? -5.73 -16.766 -20.438 1 97.94 94 PHE B O 1
ATOM 3301 N N . GLU B 1 95 ? -5.664 -14.562 -20.844 1 96.88 95 GLU B N 1
ATOM 3302 C CA . GLU B 1 95 ? -6.766 -14.188 -19.953 1 96.88 95 GLU B CA 1
ATOM 3303 C C . GLU B 1 95 ? -6.59 -14.789 -18.562 1 96.88 95 GLU B C 1
ATOM 3305 O O . GLU B 1 95 ? -7.484 -15.469 -18.062 1 96.88 95 GLU B O 1
ATOM 3310 N N . LEU B 1 96 ? -5.418 -14.594 -18.062 1 98.31 96 LEU B N 1
ATOM 3311 C CA . LEU B 1 96 ? -5.102 -15.062 -16.719 1 98.31 96 LEU B CA 1
ATOM 3312 C C . LEU B 1 96 ? -5.691 -14.133 -15.672 1 98.31 96 LEU B C 1
ATOM 3314 O O . LEU B 1 96 ? -4.988 -13.273 -15.125 1 98.31 96 LEU B O 1
ATOM 3318 N N . TYR B 1 97 ? -6.887 -14.352 -15.25 1 98.06 97 TYR B N 1
ATOM 3319 C CA . TYR B 1 97 ? -7.672 -13.367 -14.523 1 98.06 97 TYR B CA 1
ATOM 3320 C C . TYR B 1 97 ? -7.348 -13.406 -13.031 1 98.06 97 TYR B C 1
ATOM 3322 O O . TYR B 1 97 ? -7.633 -12.453 -12.305 1 98.06 97 TYR B O 1
ATOM 3330 N N . ALA B 1 98 ? -6.809 -14.492 -12.516 1 98.69 98 ALA B N 1
ATOM 3331 C CA . ALA B 1 98 ? -6.574 -14.625 -11.086 1 98.69 98 ALA B CA 1
ATOM 3332 C C . ALA B 1 98 ? -5.086 -14.766 -10.781 1 98.69 98 ALA B C 1
ATOM 3334 O O . ALA B 1 98 ? -4.445 -15.719 -11.219 1 98.69 98 ALA B O 1
ATOM 3335 N N . ASN B 1 99 ? -4.535 -13.812 -10.164 1 98.62 99 ASN B N 1
ATOM 3336 C CA . ASN B 1 99 ? -3.197 -13.93 -9.594 1 98.62 99 ASN B CA 1
ATOM 3337 C C . ASN B 1 99 ? -3.248 -14.375 -8.133 1 98.62 99 ASN B C 1
ATOM 3339 O O . ASN B 1 99 ? -3.836 -13.688 -7.297 1 98.62 99 ASN B O 1
ATOM 3343 N N . VAL B 1 100 ? -2.721 -15.555 -7.82 1 98.81 100 VAL B N 1
ATOM 3344 C CA . VAL B 1 100 ? -2.75 -16.141 -6.488 1 98.81 100 VAL B CA 1
ATOM 3345 C C . VAL B 1 100 ? -1.382 -15.992 -5.824 1 98.81 100 VAL B C 1
ATOM 3347 O O . VAL B 1 100 ? -0.378 -16.5 -6.34 1 98.81 100 VAL B O 1
ATOM 3350 N N . ARG B 1 101 ? -1.366 -15.32 -4.684 1 98.69 101 ARG B N 1
ATOM 3351 C CA . ARG B 1 101 ? -0.121 -15.008 -3.992 1 98.69 101 ARG B CA 1
ATOM 3352 C C . ARG B 1 101 ? -0.162 -15.492 -2.547 1 98.69 101 ARG B C 1
ATOM 3354 O O . ARG B 1 101 ? -0.445 -14.711 -1.633 1 98.69 101 ARG B O 1
ATOM 3361 N N . PRO B 1 102 ? 0.185 -16.734 -2.303 1 98.25 102 PRO B N 1
ATOM 3362 C CA . PRO B 1 102 ? 0.288 -17.188 -0.914 1 98.25 102 PRO B CA 1
ATOM 3363 C C . PRO B 1 102 ? 1.543 -16.672 -0.215 1 98.25 102 PRO B C 1
ATOM 3365 O O . PRO B 1 102 ? 2.578 -16.484 -0.858 1 98.25 102 PRO B O 1
ATOM 3368 N N . ALA B 1 103 ? 1.472 -16.391 1.014 1 97.19 103 ALA B N 1
ATOM 3369 C CA . ALA B 1 103 ? 2.6 -15.977 1.844 1 97.19 103 ALA B CA 1
ATOM 3370 C C . ALA B 1 103 ? 2.586 -16.703 3.188 1 97.19 103 ALA B C 1
ATOM 3372 O O . ALA B 1 103 ? 1.595 -16.641 3.92 1 97.19 103 ALA B O 1
ATOM 3373 N N . ARG B 1 104 ? 3.604 -17.359 3.434 1 96.38 104 ARG B N 1
ATOM 3374 C CA . ARG B 1 104 ? 3.77 -18.094 4.684 1 96.38 104 ARG B CA 1
ATOM 3375 C C . ARG B 1 104 ? 5.16 -17.875 5.266 1 96.38 104 ARG B C 1
ATOM 3377 O O . ARG B 1 104 ? 6.152 -17.844 4.531 1 96.38 104 ARG B O 1
ATOM 3384 N N . THR B 1 105 ? 5.191 -17.719 6.562 1 96.19 105 THR B N 1
ATOM 3385 C CA . THR B 1 105 ? 6.477 -17.625 7.242 1 96.19 105 THR B CA 1
ATOM 3386 C C . THR B 1 105 ? 7.207 -18.969 7.203 1 96.19 105 THR B C 1
ATOM 3388 O O . THR B 1 105 ? 6.688 -19.984 7.691 1 96.19 105 THR B O 1
ATOM 3391 N N . LEU B 1 106 ? 8.344 -19 6.609 1 96.06 106 LEU B N 1
ATOM 3392 C CA . LEU B 1 106 ? 9.164 -20.203 6.602 1 96.06 106 LEU B CA 1
ATOM 3393 C C . LEU B 1 106 ? 10.359 -20.047 7.535 1 96.06 106 LEU B C 1
ATOM 3395 O O . LEU B 1 106 ? 10.852 -21.047 8.086 1 96.06 106 LEU B O 1
ATOM 3399 N N . VAL B 1 107 ? 10.852 -18.859 7.617 1 94.06 107 VAL B N 1
ATOM 3400 C CA . VAL B 1 107 ? 11.961 -18.547 8.516 1 94.06 107 VAL B CA 1
ATOM 3401 C C . VAL B 1 107 ? 11.531 -17.469 9.5 1 94.06 107 VAL B C 1
ATOM 3403 O O . VAL B 1 107 ? 10.867 -16.5 9.117 1 94.06 107 VAL B O 1
ATOM 3406 N N . PRO B 1 108 ? 11.898 -17.672 10.742 1 87.12 108 PRO B N 1
ATOM 3407 C CA . PRO B 1 108 ? 11.516 -16.656 11.734 1 87.12 108 PRO B CA 1
ATOM 3408 C C . PRO B 1 108 ? 11.977 -15.25 11.352 1 87.12 108 PRO B C 1
ATOM 3410 O O . PRO B 1 108 ? 13.07 -15.086 10.805 1 87.12 108 PRO B O 1
ATOM 3413 N N . GLY B 1 109 ? 11.18 -14.258 11.625 1 89.44 109 GLY B N 1
ATOM 3414 C CA . GLY B 1 109 ? 11.484 -12.859 11.398 1 89.44 109 GLY B CA 1
ATOM 3415 C C . GLY B 1 109 ? 10.703 -11.922 12.305 1 89.44 109 GLY B C 1
ATOM 3416 O O . GLY B 1 109 ? 10.383 -12.281 13.445 1 89.44 109 GLY B O 1
ATOM 3417 N N . ARG B 1 110 ? 10.531 -10.711 11.875 1 92.19 110 ARG B N 1
ATOM 3418 C CA . ARG B 1 110 ? 9.812 -9.695 12.648 1 92.19 110 ARG B CA 1
ATOM 3419 C C . ARG B 1 110 ? 8.359 -10.109 12.859 1 92.19 110 ARG B C 1
ATOM 3421 O O . ARG B 1 110 ? 7.766 -9.789 13.898 1 92.19 110 ARG B O 1
ATOM 3428 N N . PHE B 1 111 ? 7.824 -10.828 11.836 1 94.5 111 PHE B N 1
ATOM 3429 C CA . PHE B 1 111 ? 6.469 -11.359 11.914 1 94.5 111 PHE B CA 1
ATOM 3430 C C . PHE B 1 111 ? 6.484 -12.883 11.977 1 94.5 111 PHE B C 1
ATOM 3432 O O . PHE B 1 111 ? 7.125 -13.531 11.148 1 94.5 111 PHE B O 1
ATOM 3439 N N . GLU B 1 112 ? 5.809 -13.414 12.922 1 93.5 112 GLU B N 1
ATOM 3440 C CA . GLU B 1 112 ? 5.742 -14.859 13.078 1 93.5 112 GLU B CA 1
ATOM 3441 C C . GLU B 1 112 ? 4.383 -15.398 12.641 1 93.5 112 GLU B C 1
ATOM 3443 O O . GLU B 1 112 ? 3.375 -14.695 12.719 1 93.5 112 GLU B O 1
ATOM 3448 N N . ASP B 1 113 ? 4.387 -16.578 12.062 1 95.88 113 ASP B N 1
ATOM 3449 C CA . ASP B 1 113 ? 3.195 -17.375 11.812 1 95.88 113 ASP B CA 1
ATOM 3450 C C . ASP B 1 113 ? 2.268 -16.688 10.812 1 95.88 113 ASP B C 1
ATOM 3452 O O . ASP B 1 113 ? 1.047 -16.688 10.984 1 95.88 113 ASP B O 1
ATOM 3456 N N . ILE B 1 114 ? 2.898 -16.031 9.898 1 97.69 114 ILE B N 1
ATOM 3457 C CA . ILE B 1 114 ? 2.096 -15.492 8.805 1 97.69 114 ILE B CA 1
ATOM 3458 C C . ILE B 1 114 ? 1.622 -16.625 7.902 1 97.69 114 ILE B C 1
ATOM 3460 O O . ILE B 1 114 ? 2.4 -17.516 7.555 1 97.69 114 ILE B O 1
ATOM 3464 N N . ASP B 1 115 ? 0.402 -16.719 7.594 1 97.81 115 ASP B N 1
ATOM 3465 C CA . ASP B 1 115 ? -0.22 -17.625 6.633 1 97.81 115 ASP B CA 1
ATOM 3466 C C . ASP B 1 115 ? -1.445 -16.984 5.984 1 97.81 115 ASP B C 1
ATOM 3468 O O . ASP B 1 115 ? -2.562 -17.125 6.484 1 97.81 115 ASP B O 1
ATOM 3472 N N . LEU B 1 116 ? -1.244 -16.312 4.887 1 97.81 116 LEU B N 1
ATOM 3473 C CA . LEU B 1 116 ? -2.369 -15.695 4.191 1 97.81 116 LEU B CA 1
ATOM 3474 C C . LEU B 1 116 ? -2.205 -15.82 2.68 1 97.81 116 LEU B C 1
ATOM 3476 O O . LEU B 1 116 ? -1.116 -16.125 2.193 1 97.81 116 LEU B O 1
ATOM 3480 N N . VAL B 1 117 ? -3.275 -15.711 1.953 1 98.81 117 VAL B N 1
ATOM 3481 C CA . VAL B 1 117 ? -3.281 -15.797 0.496 1 98.81 117 VAL B CA 1
ATOM 3482 C C . VAL B 1 117 ? -3.967 -14.562 -0.087 1 98.81 117 VAL B C 1
ATOM 3484 O O . VAL B 1 117 ? -5.074 -14.211 0.322 1 98.81 117 VAL B O 1
ATOM 3487 N N . LEU B 1 118 ? -3.326 -13.914 -0.963 1 98.88 118 LEU B N 1
ATOM 3488 C CA . LEU B 1 118 ? -3.928 -12.773 -1.642 1 98.88 118 LEU B CA 1
ATOM 3489 C C . LEU B 1 118 ? -4.316 -13.133 -3.072 1 98.88 118 LEU B C 1
ATOM 3491 O O . LEU B 1 118 ? -3.535 -13.758 -3.793 1 98.88 118 LEU B O 1
ATOM 3495 N N . PHE B 1 119 ? -5.535 -12.805 -3.42 1 98.94 119 PHE B N 1
ATOM 3496 C CA . PHE B 1 119 ? -6.047 -12.922 -4.781 1 98.94 119 PHE B CA 1
ATOM 3497 C C . PHE B 1 119 ? -6.113 -11.562 -5.453 1 98.94 119 PHE B C 1
ATOM 3499 O O . PHE B 1 119 ? -6.848 -10.68 -5.004 1 98.94 119 PHE B O 1
ATOM 3506 N N . ARG B 1 120 ? -5.41 -11.383 -6.488 1 98.62 120 ARG B N 1
ATOM 3507 C CA . ARG B 1 120 ? -5.336 -10.148 -7.266 1 98.62 120 ARG B CA 1
ATOM 3508 C C . ARG B 1 120 ? -6.012 -10.312 -8.625 1 98.62 120 ARG B C 1
ATOM 3510 O O . ARG B 1 120 ? -5.637 -11.195 -9.406 1 98.62 120 ARG B O 1
ATOM 3517 N N . GLU B 1 121 ? -7.039 -9.477 -8.883 1 98.38 121 GLU B N 1
ATOM 3518 C CA . GLU B 1 121 ? -7.605 -9.43 -10.227 1 98.38 121 GLU B CA 1
ATOM 3519 C C . GLU B 1 121 ? -6.574 -8.945 -11.242 1 98.38 121 GLU B C 1
ATOM 3521 O O . GLU B 1 121 ? -5.859 -7.973 -10.992 1 98.38 121 GLU B O 1
ATOM 3526 N N . ASN B 1 122 ? -6.496 -9.555 -12.383 1 96.19 122 ASN B N 1
ATOM 3527 C CA . ASN B 1 122 ? -5.289 -9.398 -13.18 1 96.19 122 ASN B CA 1
ATOM 3528 C C . ASN B 1 122 ? -5.598 -8.773 -14.539 1 96.19 122 ASN B C 1
ATOM 3530 O O . ASN B 1 122 ? -4.684 -8.484 -15.32 1 96.19 122 ASN B O 1
ATOM 3534 N N . LEU B 1 123 ? -6.84 -8.547 -14.883 1 95.94 123 LEU B N 1
ATOM 3535 C CA . LEU B 1 123 ? -7.16 -8.164 -16.25 1 95.94 123 LEU B CA 1
ATOM 3536 C C . LEU B 1 123 ? -7.809 -6.785 -16.297 1 95.94 123 LEU B C 1
ATOM 3538 O O . LEU B 1 123 ? -7.922 -6.184 -17.359 1 95.94 123 LEU B O 1
ATOM 3542 N N . GLY B 1 124 ? -8.25 -6.289 -15.141 1 95.75 124 GLY B N 1
ATOM 3543 C CA . GLY B 1 124 ? -8.93 -5.008 -15.086 1 95.75 124 GLY B CA 1
ATOM 3544 C C . GLY B 1 124 ? -8.195 -3.98 -14.242 1 95.75 124 GLY B C 1
ATOM 3545 O O . GLY B 1 124 ? -6.969 -4.008 -14.148 1 95.75 124 GLY B O 1
ATOM 3546 N N . GLY B 1 125 ? -8.945 -3.045 -13.797 1 95.44 125 GLY B N 1
ATOM 3547 C CA . GLY B 1 125 ? -8.398 -2.014 -12.93 1 95.44 125 GLY B CA 1
ATOM 3548 C C . GLY B 1 125 ? -7.613 -0.957 -13.68 1 95.44 125 GLY B C 1
ATOM 3549 O O . GLY B 1 125 ? -7.949 -0.617 -14.82 1 95.44 125 GLY B O 1
ATOM 3550 N N . PHE B 1 126 ? -6.641 -0.444 -13.047 1 93.88 126 PHE B N 1
ATOM 3551 C CA . PHE B 1 126 ? -5.863 0.66 -13.594 1 93.88 126 PHE B CA 1
ATOM 3552 C C . PHE B 1 126 ? -4.742 0.14 -14.484 1 93.88 126 PHE B C 1
ATOM 3554 O O . PHE B 1 126 ? -4.062 0.921 -15.156 1 93.88 126 PHE B O 1
ATOM 3561 N N . TYR B 1 127 ? -4.586 -1.186 -14.633 1 89.19 127 TYR B N 1
ATOM 3562 C CA . TYR B 1 127 ? -3.5 -1.732 -15.438 1 89.19 127 TYR B CA 1
ATOM 3563 C C . TYR B 1 127 ? -3.936 -1.921 -16.891 1 89.19 127 TYR B C 1
ATOM 3565 O O . TYR B 1 127 ? -3.102 -2.127 -17.766 1 89.19 127 TYR B O 1
ATOM 3573 N N . VAL B 1 128 ? -5.207 -1.962 -17.156 1 78.44 128 VAL B N 1
ATOM 3574 C CA . VAL B 1 128 ? -5.695 -1.965 -18.531 1 78.44 128 VAL B CA 1
ATOM 3575 C C . VAL B 1 128 ? -5.895 -0.529 -19.016 1 78.44 128 VAL B C 1
ATOM 3577 O O . VAL B 1 128 ? -6.508 -0.297 -20.062 1 78.44 128 VAL B O 1
ATOM 3580 N N . SER B 1 129 ? -5.105 0.323 -18.594 1 68.69 129 SER B N 1
ATOM 3581 C CA . SER B 1 129 ? -5.328 1.765 -18.656 1 68.69 129 SER B CA 1
ATOM 3582 C C . SER B 1 129 ? -4.996 2.324 -20.031 1 68.69 129 SER B C 1
ATOM 3584 O O . SER B 1 129 ? -4.148 1.779 -20.734 1 68.69 129 SER B O 1
ATOM 3586 N N . HIS B 1 130 ? -5.867 3.092 -20.484 1 87.81 130 HIS B N 1
ATOM 3587 C CA . HIS B 1 130 ? -5.57 4.004 -21.594 1 87.81 130 HIS B CA 1
ATOM 3588 C C . HIS B 1 130 ? -5.023 5.328 -21.062 1 87.81 130 HIS B C 1
ATOM 3590 O O . HIS B 1 130 ? -5.668 5.996 -20.25 1 87.81 130 HIS B O 1
ATOM 3596 N N . GLU B 1 131 ? -3.828 5.578 -21.469 1 93.94 131 GLU B N 1
ATOM 3597 C CA . GLU B 1 131 ? -3.205 6.809 -21 1 93.94 131 GLU B CA 1
ATOM 3598 C C . GLU B 1 131 ? -2.834 7.727 -22.156 1 93.94 131 GLU B C 1
ATOM 3600 O O . GLU B 1 131 ? -2.551 7.254 -23.266 1 93.94 131 GLU B O 1
ATOM 3605 N N . TYR B 1 132 ? -2.895 8.977 -21.969 1 94.62 132 TYR B N 1
ATOM 3606 C CA . TYR B 1 132 ? -2.455 9.961 -22.938 1 94.62 132 TYR B CA 1
ATOM 3607 C C . TYR B 1 132 ? -2.08 11.281 -22.266 1 94.62 132 TYR B C 1
ATOM 3609 O O . TYR B 1 132 ? -2.348 11.469 -21.078 1 94.62 132 TYR B O 1
ATOM 3617 N N . TYR B 1 133 ? -1.379 12.047 -23 1 96.31 133 TYR B N 1
ATOM 3618 C CA . TYR B 1 133 ? -1.001 13.375 -22.547 1 96.31 133 TYR B CA 1
ATOM 3619 C C . TYR B 1 133 ? -1.852 14.445 -23.219 1 96.31 133 TYR B C 1
ATOM 3621 O O . TYR B 1 133 ? -2.283 14.273 -24.359 1 96.31 133 TYR B O 1
ATOM 3629 N N . ILE B 1 134 ? -2.145 15.484 -22.516 1 96.25 134 ILE B N 1
ATOM 3630 C CA . ILE B 1 134 ? -2.779 16.672 -23.078 1 96.25 134 ILE B CA 1
ATOM 3631 C C . ILE B 1 134 ? -1.786 17.828 -23.078 1 96.25 134 ILE B C 1
ATOM 3633 O O . ILE B 1 134 ? -1.287 18.234 -22.016 1 96.25 134 ILE B O 1
ATOM 3637 N N . PRO B 1 135 ? -1.506 18.344 -24.234 1 95.81 135 PRO B N 1
ATOM 3638 C CA . PRO B 1 135 ? -0.604 19.484 -24.297 1 95.81 135 PRO B CA 1
ATOM 3639 C C . PRO B 1 135 ? -1.268 20.797 -23.844 1 95.81 135 PRO B C 1
ATOM 3641 O O . PRO B 1 135 ? -2.463 20.984 -24.078 1 95.81 135 PRO B O 1
ATOM 3644 N N . VAL B 1 136 ? -0.596 21.547 -23.203 1 95.12 136 VAL B N 1
ATOM 3645 C CA . VAL B 1 136 ? -1.012 22.906 -22.844 1 95.12 136 VAL B CA 1
ATOM 3646 C C . VAL B 1 136 ? 0.117 23.891 -23.141 1 95.12 136 VAL B C 1
ATOM 3648 O O . VAL B 1 136 ? 1.236 23.719 -22.641 1 95.12 136 VAL B O 1
ATOM 3651 N N . GLY B 1 137 ? -0.203 24.922 -23.922 1 95.25 137 GLY B N 1
ATOM 3652 C CA . GLY B 1 137 ? 0.856 25.812 -24.359 1 95.25 137 GLY B CA 1
ATOM 3653 C C . GLY B 1 137 ? 1.999 25.109 -25.047 1 95.25 137 GLY B C 1
ATOM 3654 O O . GLY B 1 137 ? 1.776 24.328 -25.984 1 95.25 137 GLY B O 1
ATOM 3655 N N . ASP B 1 138 ? 3.23 25.297 -24.547 1 94.31 138 ASP B N 1
ATOM 3656 C CA . ASP B 1 138 ? 4.41 24.75 -25.203 1 94.31 138 ASP B CA 1
ATOM 3657 C C . ASP B 1 138 ? 4.828 23.422 -24.562 1 94.31 138 ASP B C 1
ATOM 3659 O O . ASP B 1 138 ? 5.824 22.812 -24.969 1 94.31 138 ASP B O 1
ATOM 3663 N N . ASP B 1 139 ? 4.016 22.906 -23.625 1 95.12 139 ASP B N 1
ATOM 3664 C CA . ASP B 1 139 ? 4.355 21.656 -22.969 1 95.12 139 ASP B CA 1
ATOM 3665 C C . ASP B 1 139 ? 3.52 20.5 -23.516 1 95.12 139 ASP B C 1
ATOM 3667 O O . ASP B 1 139 ? 2.334 20.391 -23.203 1 95.12 139 ASP B O 1
ATOM 3671 N N . PRO B 1 140 ? 4.09 19.703 -24.297 1 95.25 140 PRO B N 1
ATOM 3672 C CA . PRO B 1 140 ? 3.342 18.594 -24.906 1 95.25 140 PRO B CA 1
ATOM 3673 C C . PRO B 1 140 ? 2.902 17.547 -23.891 1 95.25 140 PRO B C 1
ATOM 3675 O O . PRO B 1 140 ? 2.057 16.703 -24.188 1 95.25 140 PRO B O 1
ATOM 3678 N N . LYS B 1 141 ? 3.396 17.547 -22.672 1 96.56 141 LYS B N 1
ATOM 3679 C CA . LYS B 1 141 ? 3.08 16.625 -21.594 1 96.56 141 LYS B CA 1
ATOM 3680 C C . LYS B 1 141 ? 2.658 17.359 -20.328 1 96.56 141 LYS B C 1
ATOM 3682 O O . LYS B 1 141 ? 3.16 17.078 -19.234 1 96.56 141 LYS B O 1
ATOM 3687 N N . ALA B 1 142 ? 1.768 18.359 -20.578 1 97.69 142 ALA B N 1
ATOM 3688 C CA . ALA B 1 142 ? 1.347 19.219 -19.469 1 97.69 142 ALA B CA 1
ATOM 3689 C C . ALA B 1 142 ? 0.441 18.453 -18.5 1 97.69 142 ALA B C 1
ATOM 3691 O O . ALA B 1 142 ? 0.494 18.672 -17.297 1 97.69 142 ALA B O 1
ATOM 3692 N N . VAL B 1 143 ? -0.401 17.641 -19.047 1 97.62 143 VAL B N 1
ATOM 3693 C CA . VAL B 1 143 ? -1.36 16.859 -18.266 1 97.62 143 VAL B CA 1
ATOM 3694 C C . VAL B 1 143 ? -1.3 15.391 -18.688 1 97.62 143 VAL B C 1
ATOM 3696 O O . VAL B 1 143 ? -1.271 15.086 -19.875 1 97.62 143 VAL B O 1
ATOM 3699 N N . ALA B 1 144 ? -1.154 14.508 -17.766 1 97.38 144 ALA B N 1
ATOM 3700 C CA . ALA B 1 144 ? -1.264 13.078 -18.016 1 97.38 144 ALA B CA 1
ATOM 3701 C C . ALA B 1 144 ? -2.602 12.531 -17.516 1 97.38 144 ALA B C 1
ATOM 3703 O O . ALA B 1 144 ? -3.023 12.82 -16.406 1 97.38 144 ALA B O 1
ATOM 3704 N N . VAL B 1 145 ? -3.279 11.805 -18.328 1 96.62 145 VAL B N 1
ATOM 3705 C CA . VAL B 1 145 ? -4.582 11.219 -18.031 1 96.62 145 VAL B CA 1
ATOM 3706 C C . VAL B 1 145 ? -4.504 9.703 -18.125 1 96.62 145 VAL B C 1
ATOM 3708 O O . VAL B 1 145 ? -3.832 9.156 -19 1 96.62 145 VAL B O 1
ATOM 3711 N N . SER B 1 146 ? -5.047 9.039 -17.188 1 96.06 146 SER B N 1
ATOM 3712 C CA . SER B 1 146 ? -5.133 7.582 -17.203 1 96.06 146 SER B CA 1
ATOM 3713 C C . SER B 1 146 ? -6.547 7.109 -16.891 1 96.06 146 SER B C 1
ATOM 3715 O O . SER B 1 146 ? -7.203 7.648 -16 1 96.06 146 SER B O 1
ATOM 3717 N N . THR B 1 147 ? -7.031 6.195 -17.625 1 95.88 147 THR B N 1
ATOM 3718 C CA . THR B 1 147 ? -8.352 5.613 -17.422 1 95.88 147 THR B CA 1
ATOM 3719 C C . THR B 1 147 ? -8.25 4.117 -17.141 1 95.88 147 THR B C 1
ATOM 3721 O O . THR B 1 147 ? -7.504 3.404 -17.812 1 95.88 147 THR B O 1
ATOM 3724 N N . GLY B 1 148 ? -8.914 3.695 -16.125 1 95.12 148 GLY B N 1
ATOM 3725 C CA . GLY B 1 148 ? -9.023 2.281 -15.797 1 95.12 148 GLY B CA 1
ATOM 3726 C C . GLY B 1 148 ? -10.453 1.789 -15.758 1 95.12 148 GLY B C 1
ATOM 3727 O O . GLY B 1 148 ? -11.391 2.588 -15.797 1 95.12 148 GLY B O 1
ATOM 3728 N N . MET B 1 149 ? -10.609 0.49 -15.719 1 96.5 149 MET B N 1
ATOM 3729 C CA . MET B 1 149 ? -11.969 -0.045 -15.703 1 96.5 149 MET B CA 1
ATOM 3730 C C . MET B 1 149 ? -12.008 -1.387 -14.977 1 96.5 149 MET B C 1
ATOM 3732 O O . MET B 1 149 ? -11.016 -2.115 -14.945 1 96.5 149 MET B O 1
ATOM 3736 N N . ASN B 1 150 ? -13.062 -1.647 -14.352 1 97.75 150 ASN B N 1
ATOM 3737 C CA . ASN B 1 150 ? -13.445 -2.963 -13.859 1 97.75 150 ASN B CA 1
ATOM 3738 C C . ASN B 1 150 ? -14.82 -3.377 -14.375 1 97.75 150 ASN B C 1
ATOM 3740 O O . ASN B 1 150 ? -15.703 -2.533 -14.562 1 97.75 150 ASN B O 1
ATOM 3744 N N . THR B 1 151 ? -15.016 -4.613 -14.648 1 97.69 151 THR B N 1
ATOM 3745 C CA . THR B 1 151 ? -16.328 -5.125 -15.047 1 97.69 151 THR B CA 1
ATOM 3746 C C . THR B 1 151 ? -16.938 -5.965 -13.93 1 97.69 151 THR B C 1
ATOM 3748 O O . THR B 1 151 ? -16.219 -6.605 -13.164 1 97.69 151 THR B O 1
ATOM 3751 N N . ARG B 1 152 ? -18.25 -5.898 -13.891 1 98.19 152 ARG B N 1
ATOM 3752 C CA . ARG B 1 152 ? -18.953 -6.754 -12.945 1 98.19 152 ARG B CA 1
ATOM 3753 C C . ARG B 1 152 ? -18.609 -8.219 -13.18 1 98.19 152 ARG B C 1
ATOM 3755 O O . ARG B 1 152 ? -18.359 -8.969 -12.234 1 98.19 152 ARG B O 1
ATOM 3762 N N . GLU B 1 153 ? -18.594 -8.633 -14.398 1 97.5 153 GLU B N 1
ATOM 3763 C CA . GLU B 1 153 ? -18.297 -10.016 -14.766 1 97.5 153 GLU B CA 1
ATOM 3764 C C . GLU B 1 153 ? -16.906 -10.43 -14.312 1 97.5 153 GLU B C 1
ATOM 3766 O O . GLU B 1 153 ? -16.719 -11.492 -13.719 1 97.5 153 GLU B O 1
ATOM 3771 N N . GLY B 1 154 ? -15.906 -9.617 -14.68 1 97.56 154 GLY B N 1
ATOM 3772 C CA . GLY B 1 154 ? -14.547 -9.906 -14.258 1 97.56 154 GLY B CA 1
ATOM 3773 C C . GLY B 1 154 ? -14.391 -9.961 -12.742 1 97.56 154 GLY B C 1
ATOM 3774 O O . GLY B 1 154 ? -13.672 -10.805 -12.219 1 97.56 154 GLY B O 1
ATOM 3775 N N . SER B 1 155 ? -15.07 -9.07 -12 1 98.62 155 SER B N 1
ATOM 3776 C CA . SER B 1 155 ? -15.047 -9.031 -10.539 1 98.62 155 SER B CA 1
ATOM 3777 C C . SER B 1 155 ? -15.68 -10.281 -9.938 1 98.62 155 SER B C 1
ATOM 3779 O O . SER B 1 155 ? -15.148 -10.852 -8.984 1 98.62 155 SER B O 1
ATOM 3781 N N . LYS B 1 156 ? -16.781 -10.719 -10.516 1 98.62 156 LYS B N 1
ATOM 3782 C CA . LYS B 1 156 ? -17.438 -11.93 -10.031 1 98.62 156 LYS B CA 1
ATOM 3783 C C . LYS B 1 156 ? -16.578 -13.164 -10.273 1 98.62 156 LYS B C 1
ATOM 3785 O O . LYS B 1 156 ? -16.516 -14.062 -9.438 1 98.62 156 LYS B O 1
ATOM 3790 N N . ARG B 1 157 ? -15.977 -13.18 -11.43 1 98.25 157 ARG B N 1
ATOM 3791 C CA . ARG B 1 157 ? -15.148 -14.32 -11.82 1 98.25 157 ARG B CA 1
ATOM 3792 C C . ARG B 1 157 ? -14.031 -14.555 -10.805 1 98.25 157 ARG B C 1
ATOM 3794 O O . ARG B 1 157 ? -13.844 -15.68 -10.336 1 98.25 157 ARG B O 1
ATOM 3801 N N . ILE B 1 158 ? -13.273 -13.547 -10.453 1 98.62 158 ILE B N 1
ATOM 3802 C CA . ILE B 1 158 ? -12.164 -13.719 -9.523 1 98.62 158 ILE B CA 1
ATOM 3803 C C . ILE B 1 158 ? -12.703 -13.992 -8.125 1 98.62 158 ILE B C 1
ATOM 3805 O O . ILE B 1 158 ? -12.078 -14.719 -7.34 1 98.62 158 ILE B O 1
ATOM 3809 N N . ALA B 1 159 ? -13.797 -13.352 -7.758 1 98.88 159 ALA B N 1
ATOM 3810 C CA . ALA B 1 159 ? -14.406 -13.641 -6.461 1 98.88 159 ALA B CA 1
ATOM 3811 C C . ALA B 1 159 ? -14.766 -15.117 -6.344 1 98.88 159 ALA B C 1
ATOM 3813 O O . ALA B 1 159 ? -14.445 -15.766 -5.344 1 98.88 159 ALA B O 1
ATOM 3814 N N . ARG B 1 160 ? -15.398 -15.625 -7.363 1 98.69 160 ARG B N 1
ATOM 3815 C CA . ARG B 1 160 ? -15.781 -17.031 -7.348 1 98.69 160 ARG B CA 1
ATOM 3816 C C . ARG B 1 160 ? -14.555 -17.938 -7.23 1 98.69 160 ARG B C 1
ATOM 3818 O O . ARG B 1 160 ? -14.578 -18.922 -6.496 1 98.69 160 ARG B O 1
ATOM 3825 N N . TYR B 1 161 ? -13.562 -17.625 -7.973 1 98.62 161 TYR B N 1
ATOM 3826 C CA . TYR B 1 161 ? -12.328 -18.391 -7.883 1 98.62 161 TYR B CA 1
ATOM 3827 C C . TYR B 1 161 ? -11.797 -18.406 -6.453 1 98.62 161 TYR B C 1
ATOM 3829 O O . TYR B 1 161 ? -11.391 -19.453 -5.941 1 98.62 161 TYR B O 1
ATOM 3837 N N . ALA B 1 162 ? -11.727 -17.219 -5.781 1 98.81 162 ALA B N 1
ATOM 3838 C CA . ALA B 1 162 ? -11.211 -17.109 -4.422 1 98.81 162 ALA B CA 1
ATOM 3839 C C . ALA B 1 162 ? -12.047 -17.922 -3.445 1 98.81 162 ALA B C 1
ATOM 3841 O O . ALA B 1 162 ? -11.508 -18.594 -2.561 1 98.81 162 ALA B O 1
ATOM 3842 N N . PHE B 1 163 ? -13.367 -17.875 -3.582 1 98.75 163 PHE B N 1
ATOM 3843 C CA . PHE B 1 163 ? -14.242 -18.625 -2.682 1 98.75 163 PHE B CA 1
ATOM 3844 C C . PHE B 1 163 ? -14.094 -20.125 -2.893 1 98.75 163 PHE B C 1
ATOM 3846 O O . PHE B 1 163 ? -14.102 -20.891 -1.931 1 98.75 163 PHE B O 1
ATOM 3853 N N . GLU B 1 164 ? -14.008 -20.531 -4.148 1 98.31 164 GLU B N 1
ATOM 3854 C CA . GLU B 1 164 ? -13.766 -21.938 -4.418 1 98.31 164 GLU B CA 1
ATOM 3855 C C . GLU B 1 164 ? -12.43 -22.391 -3.832 1 98.31 164 GLU B C 1
ATOM 3857 O O . GLU B 1 164 ? -12.32 -23.5 -3.305 1 98.31 164 GLU B O 1
ATOM 3862 N N . TYR B 1 165 ? -11.438 -21.594 -4.004 1 98.12 165 TYR B N 1
ATOM 3863 C CA . TYR B 1 165 ? -10.148 -21.875 -3.393 1 98.12 165 TYR B CA 1
ATOM 3864 C C . TYR B 1 165 ? -10.281 -22.062 -1.885 1 98.12 165 TYR B C 1
ATOM 3866 O O . TYR B 1 165 ? -9.656 -22.938 -1.301 1 98.12 165 TYR B O 1
ATOM 3874 N N . ALA B 1 166 ? -11.047 -21.125 -1.222 1 98.56 166 ALA B N 1
ATOM 3875 C CA . ALA B 1 166 ? -11.258 -21.188 0.222 1 98.56 166 ALA B CA 1
ATOM 3876 C C . ALA B 1 166 ? -11.812 -22.547 0.632 1 98.56 166 ALA B C 1
ATOM 3878 O O . ALA B 1 166 ? -11.305 -23.172 1.567 1 98.56 166 ALA B O 1
ATOM 3879 N N . ILE B 1 167 ? -12.797 -23.031 -0.089 1 97.88 167 ILE B N 1
ATOM 3880 C CA . ILE B 1 167 ? -13.43 -24.297 0.218 1 97.88 167 ILE B CA 1
ATOM 3881 C C . ILE B 1 167 ? -12.438 -25.438 0.006 1 97.88 167 ILE B C 1
ATOM 3883 O O . ILE B 1 167 ? -12.281 -26.297 0.873 1 97.88 167 ILE B O 1
ATOM 3887 N N . LYS B 1 168 ? -11.758 -25.422 -1.092 1 96.38 168 LYS B N 1
ATOM 3888 C CA . LYS B 1 168 ? -10.844 -26.5 -1.467 1 96.38 168 LYS B CA 1
ATOM 3889 C C . LYS B 1 168 ? -9.68 -26.594 -0.49 1 96.38 168 LYS B C 1
ATOM 3891 O O . LYS B 1 168 ? -9.18 -27.688 -0.217 1 96.38 168 LYS B O 1
ATOM 3896 N N . ASN B 1 169 ? -9.273 -25.469 0.042 1 96.38 169 ASN B N 1
ATOM 3897 C CA . ASN B 1 169 ? -8.047 -25.453 0.832 1 96.38 169 ASN B CA 1
ATOM 3898 C C . ASN B 1 169 ? -8.336 -25.219 2.312 1 96.38 169 ASN B C 1
ATOM 3900 O O . ASN B 1 169 ? -7.422 -25 3.104 1 96.38 169 ASN B O 1
ATOM 3904 N N . GLY B 1 170 ? -9.562 -25.172 2.717 1 97 170 GLY B N 1
ATOM 3905 C CA . GLY B 1 170 ? -9.961 -25.062 4.113 1 97 170 GLY B CA 1
ATOM 3906 C C . GLY B 1 170 ? -9.711 -23.688 4.703 1 97 170 GLY B C 1
ATOM 3907 O O . GLY B 1 170 ? -9.391 -23.562 5.887 1 97 170 GLY B O 1
ATOM 3908 N N . ARG B 1 171 ? -9.711 -22.656 3.871 1 98.31 171 ARG B N 1
ATOM 3909 C CA . ARG B 1 171 ? -9.625 -21.281 4.344 1 98.31 171 ARG B CA 1
ATOM 3910 C C . ARG B 1 171 ? -10.969 -20.797 4.867 1 98.31 171 ARG B C 1
ATOM 3912 O O . ARG B 1 171 ? -12.016 -21.281 4.441 1 98.31 171 ARG B O 1
ATOM 3919 N N . LYS B 1 172 ? -10.953 -19.766 5.738 1 97.94 172 LYS B N 1
ATOM 3920 C CA . LYS B 1 172 ? -12.18 -19.516 6.5 1 97.94 172 LYS B CA 1
ATOM 3921 C C . LYS B 1 172 ? -12.703 -18.109 6.254 1 97.94 172 LYS B C 1
ATOM 3923 O O . LYS B 1 172 ? -13.867 -17.812 6.535 1 97.94 172 LYS B O 1
ATOM 3928 N N . LYS B 1 173 ? -11.922 -17.25 5.789 1 98.75 173 LYS B N 1
ATOM 3929 C CA . LYS B 1 173 ? -12.344 -15.852 5.742 1 98.75 173 LYS B CA 1
ATOM 3930 C C . LYS B 1 173 ? -11.711 -15.125 4.562 1 98.75 173 LYS B C 1
ATOM 3932 O O . LYS B 1 173 ? -10.523 -15.32 4.273 1 98.75 173 LYS B O 1
ATOM 3937 N N . ILE B 1 174 ? -12.531 -14.352 3.826 1 98.88 174 ILE B N 1
ATOM 3938 C CA . ILE B 1 174 ? -12.047 -13.477 2.764 1 98.88 174 ILE B CA 1
ATOM 3939 C C . ILE B 1 174 ? -12.336 -12.016 3.127 1 98.88 174 ILE B C 1
ATOM 3941 O O . ILE B 1 174 ? -13.461 -11.672 3.488 1 98.88 174 ILE B O 1
ATOM 3945 N N . THR B 1 175 ? -11.375 -11.188 3.133 1 98.94 175 THR B N 1
ATOM 3946 C CA . THR B 1 175 ? -11.539 -9.734 3.221 1 98.94 175 THR B CA 1
ATOM 3947 C C . THR B 1 175 ? -11.461 -9.102 1.838 1 98.94 175 THR B C 1
ATOM 3949 O O . THR B 1 175 ? -10.43 -9.18 1.166 1 98.94 175 THR B O 1
ATOM 3952 N N . ILE B 1 176 ? -12.531 -8.461 1.37 1 98.88 176 ILE B N 1
ATOM 3953 C CA . ILE B 1 176 ? -12.562 -7.742 0.102 1 98.88 176 ILE B CA 1
ATOM 3954 C C . ILE B 1 176 ? -11.938 -6.359 0.279 1 98.88 176 ILE B C 1
ATOM 3956 O O . ILE B 1 176 ? -12.43 -5.551 1.068 1 98.88 176 ILE B O 1
ATOM 3960 N N . VAL B 1 177 ? -10.922 -6.078 -0.449 1 98.88 177 VAL B N 1
ATOM 3961 C CA . VAL B 1 177 ? -10.195 -4.82 -0.3 1 98.88 177 VAL B CA 1
ATOM 3962 C C . VAL B 1 177 ? -10.617 -3.846 -1.399 1 98.88 177 VAL B C 1
ATOM 3964 O O . VAL B 1 177 ? -10.633 -4.203 -2.58 1 98.88 177 VAL B O 1
ATOM 3967 N N . HIS B 1 178 ? -10.922 -2.609 -1.036 1 97.81 178 HIS B N 1
ATOM 3968 C CA . HIS B 1 178 ? -11.453 -1.636 -1.983 1 97.81 178 HIS B CA 1
ATOM 3969 C C . HIS B 1 178 ? -11.117 -0.211 -1.556 1 97.81 178 HIS B C 1
ATOM 3971 O O . HIS B 1 178 ? -10.367 -0.007 -0.597 1 97.81 178 HIS B O 1
ATOM 3977 N N . LYS B 1 179 ? -11.469 0.745 -2.326 1 96.31 179 LYS B N 1
ATOM 3978 C CA . LYS B 1 179 ? -11.453 2.172 -2.012 1 96.31 179 LYS B CA 1
ATOM 3979 C C . LYS B 1 179 ? -12.758 2.844 -2.439 1 96.31 179 LYS B C 1
ATOM 3981 O O . LYS B 1 179 ? -12.734 3.93 -3.023 1 96.31 179 LYS B O 1
ATOM 3986 N N . ALA B 1 180 ? -13.836 2.27 -2.146 1 94.25 180 ALA B N 1
ATOM 3987 C CA . ALA B 1 180 ? -15.141 2.67 -2.666 1 94.25 180 ALA B CA 1
ATOM 3988 C C . ALA B 1 180 ? -15.609 3.973 -2.023 1 94.25 180 ALA B C 1
ATOM 3990 O O . ALA B 1 180 ? -16.547 4.609 -2.508 1 94.25 180 ALA B O 1
ATOM 3991 N N . ASN B 1 181 ? -14.961 4.445 -0.956 1 89.06 181 ASN B N 1
ATOM 3992 C CA . ASN B 1 181 ? -15.305 5.738 -0.377 1 89.06 181 ASN B CA 1
ATOM 3993 C C . ASN B 1 181 ? -14.836 6.891 -1.262 1 89.06 181 ASN B C 1
ATOM 3995 O O . ASN B 1 181 ? -15.367 7.996 -1.181 1 89.06 181 ASN B O 1
ATOM 3999 N N . ILE B 1 182 ? -13.82 6.621 -2.076 1 91.25 182 ILE B N 1
ATOM 4000 C CA . ILE B 1 182 ? -13.297 7.641 -2.98 1 91.25 182 ILE B CA 1
ATOM 4001 C C . ILE B 1 182 ? -13.531 7.215 -4.43 1 91.25 182 ILE B C 1
ATOM 4003 O O . ILE B 1 182 ? -14.078 7.98 -5.227 1 91.25 182 ILE B O 1
ATOM 4007 N N . LEU B 1 183 ? -13.062 6.02 -4.762 1 94 183 LEU B N 1
ATOM 4008 C CA . LEU B 1 183 ? -13.289 5.43 -6.078 1 94 183 LEU B CA 1
ATOM 4009 C C . LEU B 1 183 ? -14.602 4.645 -6.098 1 94 183 LEU B C 1
ATOM 4011 O O . LEU B 1 183 ? -14.586 3.414 -6.176 1 94 183 LEU B O 1
ATOM 4015 N N . LYS B 1 184 ? -15.656 5.309 -6.18 1 93.19 184 LYS B N 1
ATOM 4016 C CA . LYS B 1 184 ? -17 4.793 -5.898 1 93.19 184 LYS B CA 1
ATOM 4017 C C . LYS B 1 184 ? -17.438 3.797 -6.969 1 93.19 184 LYS B C 1
ATOM 4019 O O . LYS B 1 184 ? -18.062 2.783 -6.66 1 93.19 184 LYS B O 1
ATOM 4024 N N . ALA B 1 185 ? -17.094 4.133 -8.211 1 95.31 185 ALA B N 1
ATOM 4025 C CA . ALA B 1 185 ? -17.516 3.244 -9.289 1 95.31 185 ALA B CA 1
ATOM 4026 C C . ALA B 1 185 ? -16.5 2.141 -9.531 1 95.31 185 ALA B C 1
ATOM 4028 O O . ALA B 1 185 ? -16.812 0.954 -9.438 1 95.31 185 ALA B O 1
ATOM 4029 N N . LEU B 1 186 ? -15.289 2.5 -9.727 1 95.75 186 LEU B N 1
ATOM 4030 C CA . LEU B 1 186 ? -14.258 1.562 -10.172 1 95.75 186 LEU B CA 1
ATOM 4031 C C . LEU B 1 186 ? -14.062 0.447 -9.148 1 95.75 186 LEU B C 1
ATOM 4033 O O . LEU B 1 186 ? -14.016 -0.73 -9.508 1 95.75 186 LEU B O 1
ATOM 4037 N N . THR B 1 187 ? -13.914 0.812 -7.93 1 96.75 187 THR B N 1
ATOM 4038 C CA . THR B 1 187 ? -13.711 -0.222 -6.922 1 96.75 187 THR B CA 1
ATOM 4039 C C . THR B 1 187 ? -15.031 -0.589 -6.25 1 96.75 187 THR B C 1
ATOM 4041 O O . THR B 1 187 ? -15.148 -1.656 -5.645 1 96.75 187 THR B O 1
ATOM 4044 N N . GLY B 1 188 ? -16.016 0.338 -6.324 1 96.62 188 GLY B N 1
ATOM 4045 C CA . GLY B 1 188 ? -17.344 0.002 -5.836 1 96.62 188 GLY B CA 1
ATOM 4046 C C . GLY B 1 188 ? -17.953 -1.2 -6.531 1 96.62 188 GLY B C 1
ATOM 4047 O O . GLY B 1 188 ? -18.562 -2.061 -5.887 1 96.62 188 GLY B O 1
ATOM 4048 N N . ILE B 1 189 ? -17.797 -1.277 -7.832 1 97.88 189 ILE B N 1
ATOM 4049 C CA . ILE B 1 189 ? -18.344 -2.393 -8.594 1 97.88 189 ILE B CA 1
ATOM 4050 C C . ILE B 1 189 ? -17.672 -3.693 -8.156 1 97.88 189 ILE B C 1
ATOM 4052 O O . ILE B 1 189 ? -18.312 -4.75 -8.133 1 97.88 189 ILE B O 1
ATOM 4056 N N . PHE B 1 190 ? -16.422 -3.645 -7.887 1 98.5 190 PHE B N 1
ATOM 4057 C CA . PHE B 1 190 ? -15.664 -4.801 -7.422 1 98.5 190 PHE B CA 1
ATOM 4058 C C . PHE B 1 190 ? -16.188 -5.293 -6.082 1 98.5 190 PHE B C 1
ATOM 4060 O O . PHE B 1 190 ? -16.422 -6.492 -5.902 1 98.5 190 PHE B O 1
ATOM 4067 N N . LEU B 1 191 ? -16.359 -4.375 -5.137 1 98.44 191 LEU B N 1
ATOM 4068 C CA . LEU B 1 191 ? -16.906 -4.676 -3.822 1 98.44 191 LEU B CA 1
ATOM 4069 C C . LEU B 1 191 ? -18.297 -5.277 -3.941 1 98.44 191 LEU B C 1
ATOM 4071 O O . LEU B 1 191 ? -18.594 -6.309 -3.332 1 98.44 191 LEU B O 1
ATOM 4075 N N . GLU B 1 192 ? -19.172 -4.652 -4.719 1 97.94 192 GLU B N 1
ATOM 4076 C CA . GLU B 1 192 ? -20.547 -5.109 -4.887 1 97.94 192 GLU B CA 1
ATOM 4077 C C . GLU B 1 192 ? -20.594 -6.508 -5.496 1 97.94 192 GLU B C 1
ATOM 4079 O O . GLU B 1 192 ? -21.328 -7.375 -5.012 1 97.94 192 GLU B O 1
ATOM 4084 N N . ALA B 1 193 ? -19.844 -6.691 -6.547 1 98.44 193 ALA B N 1
ATOM 4085 C CA . ALA B 1 193 ? -19.812 -7.977 -7.234 1 98.44 193 ALA B CA 1
ATOM 4086 C C . ALA B 1 193 ? -19.312 -9.086 -6.309 1 98.44 193 ALA B C 1
ATOM 4088 O O . ALA B 1 193 ? -19.875 -10.18 -6.277 1 98.44 193 ALA B O 1
ATOM 4089 N N . ALA B 1 194 ? -18.219 -8.844 -5.582 1 98.75 194 ALA B N 1
ATOM 4090 C CA . ALA B 1 194 ? -17.656 -9.828 -4.664 1 98.75 194 ALA B CA 1
ATOM 4091 C C . ALA B 1 194 ? -18.656 -10.188 -3.568 1 98.75 194 ALA B C 1
ATOM 4093 O O . ALA B 1 194 ? -18.781 -11.352 -3.18 1 98.75 194 ALA B O 1
ATOM 4094 N N . ARG B 1 195 ? -19.359 -9.18 -3.057 1 98.38 195 ARG B N 1
ATOM 4095 C CA . ARG B 1 195 ? -20.391 -9.414 -2.041 1 98.38 195 ARG B CA 1
ATOM 4096 C C . ARG B 1 195 ? -21.516 -10.289 -2.586 1 98.38 195 ARG B C 1
ATOM 4098 O O . ARG B 1 195 ? -22.047 -11.133 -1.868 1 98.38 195 ARG B O 1
ATOM 4105 N N . GLU B 1 196 ? -21.891 -9.992 -3.809 1 98.25 196 GLU B N 1
ATOM 4106 C CA . GLU B 1 196 ? -22.906 -10.82 -4.445 1 98.25 196 GLU B CA 1
ATOM 4107 C C . GLU B 1 196 ? -22.484 -12.281 -4.512 1 98.25 196 GLU B C 1
ATOM 4109 O O . GLU B 1 196 ? -23.25 -13.18 -4.188 1 98.25 196 GLU B O 1
ATOM 4114 N N . VAL B 1 197 ? -21.281 -12.547 -4.902 1 98.69 197 VAL B N 1
ATOM 4115 C CA . VAL B 1 197 ? -20.766 -13.906 -4.98 1 98.69 197 VAL B CA 1
ATOM 4116 C C . VAL B 1 197 ? -20.688 -14.516 -3.582 1 98.69 197 VAL B C 1
ATOM 4118 O O . VAL B 1 197 ? -20.969 -15.703 -3.4 1 98.69 197 VAL B O 1
ATOM 4121 N N . ALA B 1 198 ? -20.297 -13.719 -2.6 1 98.56 198 ALA B N 1
ATOM 4122 C CA . ALA B 1 198 ? -20.141 -14.172 -1.221 1 98.56 198 ALA B CA 1
ATOM 4123 C C . ALA B 1 198 ? -21.438 -14.805 -0.71 1 98.56 198 ALA B C 1
ATOM 4125 O O . ALA B 1 198 ? -21.406 -15.742 0.091 1 98.56 198 ALA B O 1
ATOM 4126 N N . LYS B 1 199 ? -22.562 -14.359 -1.149 1 98.25 199 LYS B N 1
ATOM 4127 C CA . LYS B 1 199 ? -23.859 -14.875 -0.721 1 98.25 199 LYS B CA 1
ATOM 4128 C C . LYS B 1 199 ? -24 -16.359 -1.055 1 98.25 199 LYS B C 1
ATOM 4130 O O . LYS B 1 199 ? -24.656 -17.094 -0.327 1 98.25 199 LYS B O 1
ATOM 4135 N N . GLU B 1 200 ? -23.406 -16.75 -2.104 1 97.56 200 GLU B N 1
ATOM 4136 C CA . GLU B 1 200 ? -23.469 -18.141 -2.531 1 97.56 200 GLU B CA 1
ATOM 4137 C C . GLU B 1 200 ? -22.656 -19.047 -1.592 1 97.56 200 GLU B C 1
ATOM 4139 O O . GLU B 1 200 ? -22.828 -20.266 -1.606 1 97.56 200 GLU B O 1
ATOM 4144 N N . TYR B 1 201 ? -21.875 -18.484 -0.818 1 97.81 201 TYR B N 1
ATOM 4145 C CA . TYR B 1 201 ? -20.984 -19.25 0.04 1 97.81 201 TYR B CA 1
ATOM 4146 C C . TYR B 1 201 ? -21.266 -18.953 1.512 1 97.81 201 TYR B C 1
ATOM 4148 O O . TYR B 1 201 ? -20.438 -19.266 2.373 1 97.81 201 TYR B O 1
ATOM 4156 N N . GLU B 1 202 ? -22.375 -18.375 1.812 1 96.81 202 GLU B N 1
ATOM 4157 C CA . GLU B 1 202 ? -22.766 -18.016 3.176 1 96.81 202 GLU B CA 1
ATOM 4158 C C . GLU B 1 202 ? -22.719 -19.234 4.098 1 96.81 202 GLU B C 1
ATOM 4160 O O . GLU B 1 202 ? -23.156 -20.312 3.725 1 96.81 202 GLU B O 1
ATOM 4165 N N . GLY B 1 203 ? -22.125 -19.047 5.289 1 97 203 GLY B N 1
ATOM 4166 C CA . GLY B 1 203 ? -22.031 -20.141 6.258 1 97 203 GLY B CA 1
ATOM 4167 C C . GLY B 1 203 ? -20.797 -21 6.082 1 97 203 GLY B C 1
ATOM 4168 O O . GLY B 1 203 ? -20.438 -21.781 6.969 1 97 203 GLY B O 1
ATOM 4169 N N . ARG B 1 204 ? -20.125 -20.844 5.004 1 97.44 204 ARG B N 1
ATOM 4170 C CA . ARG B 1 204 ? -18.953 -21.656 4.734 1 97.44 204 ARG B CA 1
ATOM 4171 C C . ARG B 1 204 ? -17.672 -20.828 4.793 1 97.44 204 ARG B C 1
ATOM 4173 O O . ARG B 1 204 ? -16.641 -21.328 5.246 1 97.44 204 ARG B O 1
ATOM 4180 N N . VAL B 1 205 ? -17.703 -19.656 4.262 1 98.31 205 VAL B N 1
ATOM 4181 C CA . VAL B 1 205 ? -16.578 -18.719 4.27 1 98.31 205 VAL B CA 1
ATOM 4182 C C . VAL B 1 205 ? -17.047 -17.375 4.797 1 98.31 205 VAL B C 1
ATOM 4184 O O . VAL B 1 205 ? -18.016 -16.797 4.297 1 98.31 205 VAL B O 1
ATOM 4187 N N . GLU B 1 206 ? -16.406 -16.906 5.824 1 98.5 206 GLU B N 1
ATOM 4188 C CA . GLU B 1 206 ? -16.688 -15.562 6.344 1 98.5 206 GLU B CA 1
ATOM 4189 C C . GLU B 1 206 ? -16.203 -14.484 5.383 1 98.5 206 GLU B C 1
ATOM 4191 O O . GLU B 1 206 ? -15.188 -14.672 4.707 1 98.5 206 GLU B O 1
ATOM 4196 N N . VAL B 1 207 ? -16.984 -13.359 5.332 1 98.5 207 VAL B N 1
ATOM 4197 C CA . VAL B 1 207 ? -16.594 -12.281 4.426 1 98.5 207 VAL B CA 1
ATOM 4198 C C . VAL B 1 207 ? -16.672 -10.938 5.152 1 98.5 207 VAL B C 1
ATOM 4200 O O . VAL B 1 207 ? -17.594 -10.695 5.922 1 98.5 207 VAL B O 1
ATOM 4203 N N . ASP B 1 208 ? -15.719 -10.094 5.035 1 98.19 208 ASP B N 1
ATOM 4204 C CA . ASP B 1 208 ? -15.758 -8.68 5.387 1 98.19 208 ASP B CA 1
ATOM 4205 C C . ASP B 1 208 ? -15.062 -7.828 4.328 1 98.19 208 ASP B C 1
ATOM 4207 O O . ASP B 1 208 ? -14.766 -8.312 3.234 1 98.19 208 ASP B O 1
ATOM 4211 N N . ASP B 1 209 ? -15.062 -6.551 4.469 1 98.25 209 ASP B N 1
ATOM 4212 C CA . ASP B 1 209 ? -14.391 -5.664 3.525 1 98.25 209 ASP B CA 1
ATOM 4213 C C . ASP B 1 209 ? -13.594 -4.582 4.258 1 98.25 209 ASP B C 1
ATOM 4215 O O . ASP B 1 209 ? -13.805 -4.355 5.449 1 98.25 209 ASP B O 1
ATOM 4219 N N . MET B 1 210 ? -12.672 -4.008 3.529 1 98 210 MET B N 1
ATOM 4220 C CA . MET B 1 210 ? -11.781 -3.008 4.113 1 98 210 MET B CA 1
ATOM 4221 C C . MET B 1 210 ? -11.211 -2.09 3.035 1 98 210 MET B C 1
ATOM 4223 O O . MET B 1 210 ? -10.891 -2.543 1.936 1 98 210 MET B O 1
ATOM 4227 N N . ILE B 1 211 ? -11.055 -0.837 3.334 1 96.5 211 ILE B N 1
ATOM 4228 C CA . ILE B 1 211 ? -10.414 0.059 2.375 1 96.5 211 ILE B CA 1
ATOM 4229 C C . ILE B 1 211 ? -8.914 -0.228 2.318 1 96.5 211 ILE B C 1
ATOM 4231 O O . ILE B 1 211 ? -8.312 -0.585 3.33 1 96.5 211 ILE B O 1
ATOM 4235 N N . VAL B 1 212 ? -8.32 0.003 1.226 1 98.5 212 VAL B N 1
ATOM 4236 C CA . VAL B 1 212 ? -6.984 -0.48 0.907 1 98.5 212 VAL B CA 1
ATOM 4237 C C . VAL B 1 212 ? -5.965 0.154 1.853 1 98.5 212 VAL B C 1
ATOM 4239 O O . VAL B 1 212 ? -5.016 -0.504 2.285 1 98.5 212 VAL B O 1
ATOM 4242 N N . ASP B 1 213 ? -6.102 1.478 2.17 1 97.44 213 ASP B N 1
ATOM 4243 C CA . ASP B 1 213 ? -5.148 2.133 3.057 1 97.44 213 ASP B CA 1
ATOM 4244 C C . ASP B 1 213 ? -5.211 1.544 4.465 1 97.44 213 ASP B C 1
ATOM 4246 O O . ASP B 1 213 ? -4.18 1.327 5.102 1 97.44 213 ASP B O 1
ATOM 4250 N N . ALA B 1 214 ? -6.422 1.285 4.938 1 97 214 ALA B N 1
ATOM 4251 C CA . ALA B 1 214 ? -6.578 0.623 6.23 1 97 214 ALA B CA 1
ATOM 4252 C C . ALA B 1 214 ? -5.984 -0.783 6.199 1 97 214 ALA B C 1
ATOM 4254 O O . ALA B 1 214 ? -5.402 -1.238 7.184 1 97 214 ALA B O 1
ATOM 4255 N N . CYS B 1 215 ? -6.195 -1.479 5.125 1 98.69 215 CYS B N 1
ATOM 4256 C CA . CYS B 1 215 ? -5.637 -2.82 4.98 1 98.69 215 CYS B CA 1
ATOM 4257 C C . CYS B 1 215 ? -4.117 -2.789 5.055 1 98.69 215 CYS B C 1
ATOM 4259 O O . CYS B 1 215 ? -3.504 -3.617 5.73 1 98.69 215 CYS B O 1
ATOM 4261 N N . ALA B 1 216 ? -3.531 -1.831 4.328 1 98.81 216 ALA B N 1
ATOM 4262 C CA . ALA B 1 216 ? -2.078 -1.695 4.355 1 98.81 216 ALA B CA 1
ATOM 4263 C C . ALA B 1 216 ? -1.57 -1.476 5.777 1 98.81 216 ALA B C 1
ATOM 4265 O O . ALA B 1 216 ? -0.542 -2.031 6.168 1 98.81 216 ALA B O 1
ATOM 4266 N N . MET B 1 217 ? -2.227 -0.701 6.531 1 98.12 217 MET B N 1
ATOM 4267 C CA . MET B 1 217 ? -1.869 -0.446 7.922 1 98.12 217 MET B CA 1
ATOM 4268 C C . MET B 1 217 ? -2.018 -1.709 8.766 1 98.12 217 MET B C 1
ATOM 4270 O O . MET B 1 217 ? -1.117 -2.061 9.523 1 98.12 217 MET B O 1
ATOM 4274 N N . GLN B 1 218 ? -3.145 -2.43 8.633 1 98.19 218 GLN B N 1
ATOM 4275 C CA . GLN B 1 218 ? -3.443 -3.596 9.461 1 98.19 218 GLN B CA 1
ATOM 4276 C C . GLN B 1 218 ? -2.484 -4.742 9.156 1 98.19 218 GLN B C 1
ATOM 4278 O O . GLN B 1 218 ? -2.158 -5.539 10.039 1 98.19 218 GLN B O 1
ATOM 4283 N N . LEU B 1 219 ? -2.02 -4.801 7.93 1 98.62 219 LEU B N 1
ATOM 4284 C CA . LEU B 1 219 ? -1.051 -5.832 7.566 1 98.62 219 LEU B CA 1
ATOM 4285 C C . LEU B 1 219 ? 0.228 -5.684 8.383 1 98.62 219 LEU B C 1
ATOM 4287 O O . LEU B 1 219 ? 0.937 -6.664 8.617 1 98.62 219 LEU B O 1
ATOM 4291 N N . VAL B 1 220 ? 0.52 -4.469 8.828 1 97.62 220 VAL B N 1
ATOM 4292 C CA . VAL B 1 220 ? 1.701 -4.227 9.648 1 97.62 220 VAL B CA 1
ATOM 4293 C C . VAL B 1 220 ? 1.357 -4.426 11.117 1 97.62 220 VAL B C 1
ATOM 4295 O O . VAL B 1 220 ? 2.145 -5 11.875 1 97.62 220 VAL B O 1
ATOM 4298 N N . LEU B 1 221 ? 0.186 -4.008 11.531 1 96.12 221 LEU B N 1
ATOM 4299 C CA . LEU B 1 221 ? -0.197 -4.016 12.938 1 96.12 221 LEU B CA 1
ATOM 4300 C C . LEU B 1 221 ? -0.648 -5.406 13.367 1 96.12 221 LEU B C 1
ATOM 4302 O O . LEU B 1 221 ? -0.236 -5.898 14.422 1 96.12 221 LEU B O 1
ATOM 4306 N N . ASN B 1 222 ? -1.533 -5.965 12.555 1 96.75 222 ASN B N 1
ATOM 4307 C CA . ASN B 1 222 ? -2.182 -7.219 12.914 1 96.75 222 ASN B CA 1
ATOM 4308 C C . ASN B 1 222 ? -2.439 -8.094 11.688 1 96.75 222 ASN B C 1
ATOM 4310 O O . ASN B 1 222 ? -3.584 -8.445 11.398 1 96.75 222 ASN B O 1
ATOM 4314 N N . PRO B 1 223 ? -1.336 -8.547 11.062 1 97.88 223 PRO B N 1
ATOM 4315 C CA . PRO B 1 223 ? -1.523 -9.336 9.844 1 97.88 223 PRO B CA 1
ATOM 4316 C C . PRO B 1 223 ? -2.271 -10.641 10.094 1 97.88 223 PRO B C 1
ATOM 4318 O O . PRO B 1 223 ? -2.859 -11.211 9.172 1 97.88 223 PRO B O 1
ATOM 4321 N N . TRP B 1 224 ? -2.395 -11.141 11.312 1 97.88 224 TRP B N 1
ATOM 4322 C CA . TRP B 1 224 ? -2.984 -12.43 11.664 1 97.88 224 TRP B CA 1
ATOM 4323 C C . TRP B 1 224 ? -4.508 -12.375 11.562 1 97.88 224 TRP B C 1
ATOM 4325 O O . TRP B 1 224 ? -5.172 -13.414 11.547 1 97.88 224 TRP B O 1
ATOM 4335 N N . ARG B 1 225 ? -5.008 -11.188 11.516 1 97.69 225 ARG B N 1
ATOM 4336 C CA . ARG B 1 225 ? -6.457 -11.055 11.383 1 97.69 225 ARG B CA 1
ATOM 4337 C C . ARG B 1 225 ? -6.922 -11.516 10.008 1 97.69 225 ARG B C 1
ATOM 4339 O O . ARG B 1 225 ? -8.117 -11.75 9.797 1 97.69 225 ARG B O 1
ATOM 4346 N N . PHE B 1 226 ? -6.012 -11.625 9.078 1 98.69 226 PHE B N 1
ATOM 4347 C CA . PHE B 1 226 ? -6.375 -11.938 7.703 1 98.69 226 PHE B CA 1
ATOM 4348 C C . PHE B 1 226 ? -6.145 -13.414 7.406 1 98.69 226 PHE B C 1
ATOM 4350 O O . PHE B 1 226 ? -5.16 -14 7.859 1 98.69 226 PHE B O 1
ATOM 4357 N N . ASP B 1 227 ? -7.043 -14.031 6.719 1 98.75 227 ASP B N 1
ATOM 4358 C CA . ASP B 1 227 ? -6.906 -15.359 6.137 1 98.75 227 ASP B CA 1
ATOM 4359 C C . ASP B 1 227 ? -6.676 -15.281 4.629 1 98.75 227 ASP B C 1
ATOM 4361 O O . ASP B 1 227 ? -5.598 -15.617 4.141 1 98.75 227 ASP B O 1
ATOM 4365 N N . MET B 1 228 ? -7.602 -14.672 3.898 1 98.88 228 MET B N 1
ATOM 4366 C CA . MET B 1 228 ? -7.473 -14.391 2.473 1 98.88 228 MET B CA 1
ATOM 4367 C C . MET B 1 228 ? -7.836 -12.938 2.168 1 98.88 228 MET B C 1
ATOM 4369 O O . MET B 1 228 ? -8.719 -12.367 2.807 1 98.88 228 MET B O 1
ATOM 4373 N N . LEU B 1 229 ? -7.172 -12.359 1.215 1 98.94 229 LEU B N 1
ATOM 4374 C CA . LEU B 1 229 ? -7.492 -11.031 0.7 1 98.94 229 LEU B CA 1
ATOM 4375 C C . LEU B 1 229 ? -7.887 -11.094 -0.771 1 98.94 229 LEU B C 1
ATOM 4377 O O . LEU B 1 229 ? -7.297 -11.852 -1.543 1 98.94 229 LEU B O 1
ATOM 4381 N N . LEU B 1 230 ? -8.898 -10.391 -1.158 1 98.94 230 LEU B N 1
ATOM 4382 C CA . LEU B 1 230 ? -9.359 -10.266 -2.537 1 98.94 230 LEU B CA 1
ATOM 4383 C C . LEU B 1 230 ? -9.258 -8.82 -3.014 1 98.94 230 LEU B C 1
ATOM 4385 O O . LEU B 1 230 ? -9.883 -7.93 -2.436 1 98.94 230 LEU B O 1
ATOM 4389 N N . CYS B 1 231 ? -8.469 -8.641 -4.078 1 98.81 231 CYS B N 1
ATOM 4390 C CA . CYS B 1 231 ? -8.094 -7.277 -4.441 1 98.81 231 CYS B CA 1
ATOM 4391 C C . CYS B 1 231 ? -8.258 -7.051 -5.941 1 98.81 231 CYS B C 1
ATOM 4393 O O . CYS B 1 231 ? -8.156 -7.992 -6.73 1 98.81 231 CYS B O 1
ATOM 4395 N N . THR B 1 232 ? -8.477 -5.754 -6.312 1 98.44 232 THR B N 1
ATOM 4396 C CA . THR B 1 232 ? -8.312 -5.332 -7.699 1 98.44 232 THR B CA 1
ATOM 4397 C C . THR B 1 232 ? -6.844 -5.387 -8.109 1 98.44 232 THR B C 1
ATOM 4399 O O . THR B 1 232 ? -5.973 -5.652 -7.277 1 98.44 232 THR B O 1
ATOM 4402 N N . ASN B 1 233 ? -6.586 -5.117 -9.336 1 97.69 233 ASN B N 1
ATOM 4403 C CA . ASN B 1 233 ? -5.262 -5.312 -9.906 1 97.69 233 ASN B CA 1
ATOM 4404 C C . ASN B 1 233 ? -4.211 -4.465 -9.195 1 97.69 233 ASN B C 1
ATOM 4406 O O . ASN B 1 233 ? -3.262 -5 -8.617 1 97.69 233 ASN B O 1
ATOM 4410 N N . LEU B 1 234 ? -4.395 -3.182 -9.125 1 97.69 234 LEU B N 1
ATOM 4411 C CA . LEU B 1 234 ? -3.41 -2.279 -8.547 1 97.69 234 LEU B CA 1
ATOM 4412 C C . LEU B 1 234 ? -3.252 -2.541 -7.051 1 97.69 234 LEU B C 1
ATOM 4414 O O . LEU B 1 234 ? -2.129 -2.609 -6.543 1 97.69 234 LEU B O 1
ATOM 4418 N N . PHE B 1 235 ? -4.387 -2.668 -6.34 1 98.69 235 PHE B N 1
ATOM 4419 C CA . PHE B 1 235 ? -4.348 -2.869 -4.895 1 98.69 235 PHE B CA 1
ATOM 4420 C C . PHE B 1 235 ? -3.664 -4.188 -4.551 1 98.69 235 PHE B C 1
ATOM 4422 O O . PHE B 1 235 ? -2.854 -4.246 -3.625 1 98.69 235 PHE B O 1
ATOM 4429 N N . GLY B 1 236 ? -3.965 -5.195 -5.348 1 98.62 236 GLY B N 1
ATOM 4430 C CA . GLY B 1 236 ? -3.316 -6.477 -5.133 1 98.62 236 GLY B CA 1
ATOM 4431 C C . GLY B 1 236 ? -1.821 -6.441 -5.391 1 98.62 236 GLY B C 1
ATOM 4432 O O . GLY B 1 236 ? -1.052 -7.125 -4.715 1 98.62 236 GLY B O 1
ATOM 4433 N N . ASP B 1 237 ? -1.449 -5.688 -6.391 1 97.44 237 ASP B N 1
ATOM 4434 C CA . ASP B 1 237 ? -0.035 -5.523 -6.711 1 97.44 237 ASP B CA 1
ATOM 4435 C C . ASP B 1 237 ? 0.73 -4.926 -5.535 1 97.44 237 ASP B C 1
ATOM 4437 O O . ASP B 1 237 ? 1.764 -5.457 -5.125 1 97.44 237 ASP B O 1
ATOM 4441 N N . ILE B 1 238 ? 0.205 -3.912 -4.938 1 98.69 238 ILE B N 1
ATOM 4442 C CA . ILE B 1 238 ? 0.856 -3.189 -3.85 1 98.69 238 ILE B CA 1
ATOM 4443 C C . ILE B 1 238 ? 0.858 -4.047 -2.586 1 98.69 238 ILE B C 1
ATOM 4445 O O . ILE B 1 238 ? 1.905 -4.25 -1.967 1 98.69 238 ILE B O 1
ATOM 4449 N N . LEU B 1 239 ? -0.282 -4.641 -2.246 1 98.88 239 LEU B N 1
ATOM 4450 C CA . LEU B 1 239 ? -0.425 -5.344 -0.977 1 98.88 239 LEU B CA 1
ATOM 4451 C C . LEU B 1 239 ? 0.304 -6.684 -1.013 1 98.88 239 LEU B C 1
ATOM 4453 O O . LEU B 1 239 ? 0.828 -7.137 0.008 1 98.88 239 LEU B O 1
ATOM 4457 N N . SER B 1 240 ? 0.333 -7.328 -2.195 1 98.56 240 SER B N 1
ATOM 4458 C CA . SER B 1 240 ? 1.036 -8.609 -2.258 1 98.56 240 SER B CA 1
ATOM 4459 C C . SER B 1 240 ? 2.531 -8.43 -2.012 1 98.56 240 SER B C 1
ATOM 4461 O O . SER B 1 240 ? 3.164 -9.266 -1.369 1 98.56 240 SER B O 1
ATOM 4463 N N . ASP B 1 241 ? 3.156 -7.367 -2.547 1 98.12 241 ASP B N 1
ATOM 4464 C CA . ASP B 1 241 ? 4.562 -7.094 -2.26 1 98.12 241 ASP B CA 1
ATOM 4465 C C . ASP B 1 241 ? 4.758 -6.719 -0.792 1 98.12 241 ASP B C 1
ATOM 4467 O O . ASP B 1 241 ? 5.762 -7.094 -0.18 1 98.12 241 ASP B O 1
ATOM 4471 N N . GLN B 1 242 ? 3.811 -5.918 -0.245 1 98.75 242 GLN B N 1
ATOM 4472 C CA . GLN B 1 242 ? 3.863 -5.645 1.188 1 98.75 242 GLN B CA 1
ATOM 4473 C C . GLN B 1 242 ? 3.855 -6.938 1.996 1 98.75 242 GLN B C 1
ATOM 4475 O O . GLN B 1 242 ? 4.66 -7.105 2.916 1 98.75 242 GLN B O 1
ATOM 4480 N N . ILE B 1 243 ? 2.971 -7.883 1.672 1 98.56 243 ILE B N 1
ATOM 4481 C CA . ILE B 1 243 ? 2.82 -9.156 2.373 1 98.56 243 ILE B CA 1
ATOM 4482 C C . ILE B 1 243 ? 4.098 -9.977 2.23 1 98.56 243 ILE B C 1
ATOM 4484 O O . ILE B 1 243 ? 4.531 -10.633 3.182 1 98.56 243 ILE B O 1
ATOM 4488 N N . ALA B 1 244 ? 4.672 -9.945 1.018 1 97.38 244 ALA B N 1
ATOM 4489 C CA . ALA B 1 244 ? 5.953 -10.625 0.829 1 97.38 244 ALA B CA 1
ATOM 4490 C C . ALA B 1 244 ? 6.996 -10.102 1.812 1 97.38 244 ALA B C 1
ATOM 4492 O O . ALA B 1 244 ? 7.816 -10.875 2.322 1 97.38 244 ALA B O 1
ATOM 4493 N N . GLY B 1 245 ? 6.973 -8.805 2.094 1 96.75 245 GLY B N 1
ATOM 4494 C CA . GLY B 1 245 ? 7.883 -8.227 3.066 1 96.75 245 GLY B CA 1
ATOM 4495 C C . GLY B 1 245 ? 7.699 -8.781 4.465 1 96.75 245 GLY B C 1
ATOM 4496 O O . GLY B 1 245 ? 8.656 -8.875 5.234 1 96.75 245 GLY B O 1
ATOM 4497 N N . LEU B 1 246 ? 6.457 -9.148 4.816 1 97.31 246 LEU B N 1
ATOM 4498 C CA . LEU B 1 246 ? 6.164 -9.68 6.145 1 97.31 246 LEU B CA 1
ATOM 4499 C C . LEU B 1 246 ? 6.867 -11.016 6.363 1 97.31 246 LEU B C 1
ATOM 4501 O O . LEU B 1 246 ? 7.172 -11.383 7.5 1 97.31 246 LEU B O 1
ATOM 4505 N N . VAL B 1 247 ? 7.137 -11.766 5.246 1 95.81 247 VAL B N 1
ATOM 4506 C CA . VAL B 1 247 ? 7.637 -13.125 5.414 1 95.81 247 VAL B CA 1
ATOM 4507 C C . VAL B 1 247 ? 9.078 -13.211 4.93 1 95.81 247 VAL B C 1
ATOM 4509 O O . VAL B 1 247 ? 9.578 -14.297 4.617 1 95.81 247 VAL B O 1
ATOM 4512 N N . GLY B 1 248 ? 9.688 -12.117 4.73 1 92.19 248 GLY B N 1
ATOM 4513 C CA . GLY B 1 248 ? 11.117 -12.148 4.453 1 92.19 248 GLY B CA 1
ATOM 4514 C C . GLY B 1 248 ? 11.461 -11.617 3.076 1 92.19 248 GLY B C 1
ATOM 4515 O O . GLY B 1 248 ? 12.633 -11.602 2.688 1 92.19 248 GLY B O 1
ATOM 4516 N N . GLY B 1 249 ? 10.484 -11.297 2.291 1 92.25 249 GLY B N 1
ATOM 4517 C CA . GLY B 1 249 ? 10.734 -10.664 1.007 1 92.25 249 GLY B CA 1
ATOM 4518 C C . GLY B 1 249 ? 10.188 -11.461 -0.166 1 92.25 249 GLY B C 1
ATOM 4519 O O . GLY B 1 249 ? 9.57 -12.508 0.022 1 92.25 249 GLY B O 1
ATOM 4520 N N . LEU B 1 250 ? 10.508 -10.938 -1.39 1 87.94 250 LEU B N 1
ATOM 4521 C CA . LEU B 1 250 ? 9.969 -11.516 -2.611 1 87.94 250 LEU B CA 1
ATOM 4522 C C . LEU B 1 250 ? 10.609 -12.867 -2.908 1 87.94 250 LEU B C 1
ATOM 4524 O O . LEU B 1 250 ? 10.039 -13.68 -3.637 1 87.94 250 LEU B O 1
ATOM 4528 N N . GLY B 1 251 ? 11.758 -13.125 -2.377 1 93.06 251 GLY B N 1
ATOM 4529 C CA . GLY B 1 251 ? 12.422 -14.406 -2.564 1 93.06 251 GLY B CA 1
ATOM 4530 C C . GLY B 1 251 ? 11.695 -15.555 -1.904 1 93.06 251 GLY B C 1
ATOM 4531 O O . GLY B 1 251 ? 11.953 -16.719 -2.211 1 93.06 251 GLY B O 1
ATOM 4532 N N . MET B 1 252 ? 10.766 -15.203 -1.101 1 94.19 252 MET B N 1
ATOM 4533 C CA . MET B 1 252 ? 10.039 -16.219 -0.352 1 94.19 252 MET B CA 1
ATOM 4534 C C . MET B 1 252 ? 8.602 -16.359 -0.85 1 94.19 252 MET B C 1
ATOM 4536 O O . MET B 1 252 ? 7.812 -17.109 -0.292 1 94.19 252 MET B O 1
ATOM 4540 N N . ALA B 1 253 ? 8.266 -15.633 -1.821 1 94.81 253 ALA B N 1
ATOM 4541 C CA . ALA B 1 253 ? 6.859 -15.516 -2.201 1 94.81 253 ALA B CA 1
ATOM 4542 C C . ALA B 1 253 ? 6.617 -16.062 -3.602 1 94.81 253 ALA B C 1
ATOM 4544 O O . ALA B 1 253 ? 7.191 -15.578 -4.578 1 94.81 253 ALA B O 1
ATOM 4545 N N . PRO B 1 254 ? 5.789 -17.094 -3.727 1 97.69 254 PRO B N 1
ATOM 4546 C CA . PRO B 1 254 ? 5.418 -17.625 -5.043 1 97.69 254 PRO B CA 1
ATOM 4547 C C . PRO B 1 254 ? 4.191 -16.922 -5.633 1 97.69 254 PRO B C 1
ATOM 4549 O O . PRO B 1 254 ? 3.535 -16.141 -4.949 1 97.69 254 PRO B O 1
ATOM 4552 N N . GLY B 1 255 ? 3.939 -17.156 -6.898 1 98.06 255 GLY B N 1
ATOM 4553 C CA . GLY B 1 255 ? 2.744 -16.656 -7.555 1 98.06 255 GLY B CA 1
ATOM 4554 C C . GLY B 1 255 ? 2.213 -17.578 -8.625 1 98.06 255 GLY B C 1
ATOM 4555 O O . GLY B 1 255 ? 2.955 -18.406 -9.156 1 98.06 255 GLY B O 1
ATOM 4556 N N . ALA B 1 256 ? 0.998 -17.531 -8.875 1 98.69 256 ALA B N 1
ATOM 4557 C CA . ALA B 1 256 ? 0.323 -18.25 -9.953 1 98.69 256 ALA B CA 1
ATOM 4558 C C . ALA B 1 256 ? -0.655 -17.344 -10.688 1 98.69 256 ALA B C 1
ATOM 4560 O O . ALA B 1 256 ? -1.359 -16.547 -10.062 1 98.69 256 ALA B O 1
ATOM 4561 N N . ASN B 1 257 ? -0.613 -17.328 -11.961 1 98.69 257 ASN B N 1
ATOM 4562 C CA . ASN B 1 257 ? -1.606 -16.688 -12.812 1 98.69 257 ASN B CA 1
ATOM 4563 C C . ASN B 1 257 ? -2.52 -17.719 -13.477 1 98.69 257 ASN B C 1
ATOM 4565 O O . ASN B 1 257 ? -2.068 -18.531 -14.297 1 98.69 257 ASN B O 1
ATOM 4569 N N . ILE B 1 258 ? -3.764 -17.625 -13.133 1 98.69 258 ILE B N 1
ATOM 4570 C CA . ILE B 1 258 ? -4.707 -18.672 -13.516 1 98.69 258 ILE B CA 1
ATOM 4571 C C . ILE B 1 258 ? -5.742 -18.094 -14.484 1 98.69 258 ILE B C 1
ATOM 4573 O O . ILE B 1 258 ? -6.348 -17.062 -14.219 1 98.69 258 ILE B O 1
ATOM 4577 N N . GLY B 1 259 ? -5.867 -18.688 -15.625 1 98 259 GLY B N 1
ATOM 4578 C CA . GLY B 1 259 ? -6.945 -18.438 -16.562 1 98 259 GLY B CA 1
ATOM 4579 C C . GLY B 1 259 ? -7.895 -19.625 -16.719 1 98 259 GLY B C 1
ATOM 4580 O O . GLY B 1 259 ? -7.848 -20.562 -15.922 1 98 259 GLY B O 1
ATOM 4581 N N . LYS B 1 260 ? -8.844 -19.484 -17.625 1 95.5 260 LYS B N 1
ATOM 4582 C CA . LYS B 1 260 ? -9.789 -20.562 -17.875 1 95.5 260 LYS B CA 1
ATOM 4583 C C . LYS B 1 260 ? -9.078 -21.797 -18.406 1 95.5 260 LYS B C 1
ATOM 4585 O O . LYS B 1 260 ? -9.391 -22.922 -18.016 1 95.5 260 LYS B O 1
ATOM 4590 N N . ASP B 1 261 ? -8.07 -21.547 -19.266 1 96.19 261 ASP B N 1
ATOM 4591 C CA . ASP B 1 261 ? -7.484 -22.656 -20 1 96.19 261 ASP B CA 1
ATOM 4592 C C . ASP B 1 261 ? -5.992 -22.781 -19.688 1 96.19 261 ASP B C 1
ATOM 4594 O O . ASP B 1 261 ? -5.391 -23.844 -19.938 1 96.19 261 ASP B O 1
ATOM 4598 N N . VAL B 1 262 ? -5.406 -21.719 -19.281 1 98.44 262 VAL B N 1
ATOM 4599 C CA . VAL B 1 262 ? -3.957 -21.672 -19.109 1 98.44 262 VAL B CA 1
ATOM 4600 C C . VAL B 1 262 ? -3.613 -21.297 -17.672 1 98.44 262 VAL B C 1
ATOM 4602 O O . VAL B 1 262 ? -4.328 -20.516 -17.047 1 98.44 262 VAL B O 1
ATOM 4605 N N . ALA B 1 263 ? -2.59 -21.859 -17.109 1 98.81 263 ALA B N 1
ATOM 4606 C CA . ALA B 1 263 ? -2.027 -21.484 -15.812 1 98.81 263 ALA B CA 1
ATOM 4607 C C . ALA B 1 263 ? -0.521 -21.266 -1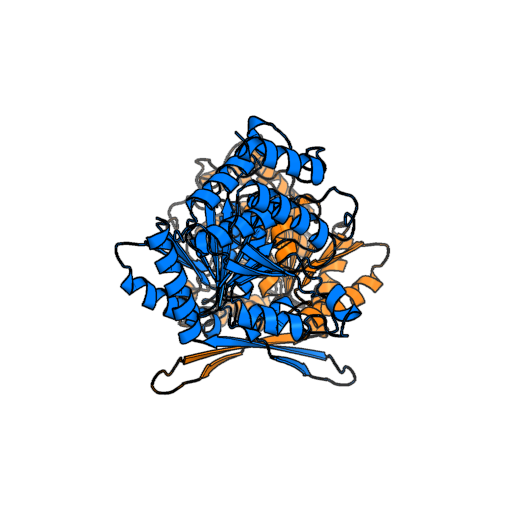5.914 1 98.81 263 ALA B C 1
ATOM 4609 O O . ALA B 1 263 ? 0.191 -22.062 -16.531 1 98.81 263 ALA B O 1
ATOM 4610 N N . ILE B 1 264 ? -0.077 -20.172 -15.375 1 98.81 264 ILE B N 1
ATOM 4611 C CA . ILE B 1 264 ? 1.345 -19.844 -15.367 1 98.81 264 ILE B CA 1
ATOM 4612 C C . ILE B 1 264 ? 1.818 -19.625 -13.93 1 98.81 264 ILE B C 1
ATOM 4614 O O . ILE B 1 264 ? 1.267 -18.797 -13.211 1 98.81 264 ILE B O 1
ATOM 4618 N N . PHE B 1 265 ? 2.777 -20.375 -13.539 1 98.81 265 PHE B N 1
ATOM 4619 C CA . PHE B 1 265 ? 3.389 -20.266 -12.219 1 98.81 265 PHE B CA 1
ATOM 4620 C C . PHE B 1 265 ? 4.73 -19.547 -12.297 1 98.81 265 PHE B C 1
ATOM 4622 O O . PHE B 1 265 ? 5.492 -19.75 -13.242 1 98.81 265 PHE B O 1
ATOM 4629 N N . GLU B 1 266 ? 4.973 -18.703 -11.273 1 97.81 266 GLU B N 1
ATOM 4630 C CA . GLU B 1 266 ? 6.156 -17.859 -11.438 1 97.81 266 GLU B CA 1
ATOM 4631 C C . GLU B 1 266 ? 6.723 -17.438 -10.086 1 97.81 266 GLU B C 1
ATOM 4633 O O . GLU B 1 266 ? 6 -17.391 -9.086 1 97.81 266 GLU B O 1
ATOM 4638 N N . ALA B 1 267 ? 8.016 -17.125 -10.125 1 92.94 267 ALA B N 1
ATOM 4639 C CA . ALA B 1 267 ? 8.602 -16.344 -9.039 1 92.94 267 ALA B CA 1
ATOM 4640 C C . ALA B 1 267 ? 8.125 -14.898 -9.094 1 92.94 267 ALA B C 1
ATOM 4642 O O . ALA B 1 267 ? 7.996 -14.32 -10.172 1 92.94 267 ALA B O 1
ATOM 4643 N N . VAL B 1 268 ? 7.891 -14.266 -7.945 1 90.25 268 VAL B N 1
ATOM 4644 C CA . VAL B 1 268 ? 7.352 -12.914 -7.953 1 90.25 268 VAL B CA 1
ATOM 4645 C C . VAL B 1 268 ? 8.492 -11.898 -7.867 1 90.25 268 VAL B C 1
ATOM 4647 O O . VAL B 1 268 ? 8.289 -10.711 -8.117 1 90.25 268 VAL B O 1
ATOM 4650 N N . HIS B 1 269 ? 9.664 -12.406 -7.543 1 90.31 269 HIS B N 1
ATOM 4651 C CA . HIS B 1 269 ? 10.789 -11.492 -7.402 1 90.31 269 HIS B CA 1
ATOM 4652 C C . HIS B 1 269 ? 11.312 -11.039 -8.766 1 90.31 269 HIS B C 1
ATOM 4654 O O . HIS B 1 269 ? 10.953 -11.617 -9.789 1 90.31 269 HIS B O 1
ATOM 4660 N N . GLY B 1 270 ? 12.148 -10.023 -8.758 1 89.06 270 GLY B N 1
ATOM 4661 C CA . GLY B 1 270 ? 12.719 -9.477 -9.977 1 89.06 270 GLY B CA 1
ATOM 4662 C C . GLY B 1 270 ? 13.93 -10.25 -10.469 1 89.06 270 GLY B C 1
ATOM 4663 O O . GLY B 1 270 ? 14.148 -11.398 -10.07 1 89.06 270 GLY B O 1
ATOM 4664 N N . THR B 1 271 ? 14.633 -9.57 -11.383 1 92.5 271 THR B N 1
ATOM 4665 C CA . THR B 1 271 ? 15.711 -10.258 -12.094 1 92.5 271 THR B CA 1
ATOM 4666 C C . THR B 1 271 ? 17.016 -10.172 -11.297 1 92.5 271 THR B C 1
ATOM 4668 O O . THR B 1 271 ? 17.969 -10.883 -11.602 1 92.5 271 THR B O 1
ATOM 4671 N N . ALA B 1 272 ? 17.047 -9.25 -10.328 1 91 272 ALA B N 1
ATOM 4672 C CA . ALA B 1 272 ? 18.219 -9.102 -9.469 1 91 272 ALA B CA 1
ATOM 4673 C C . ALA B 1 272 ? 19.516 -9.164 -10.281 1 91 272 ALA B C 1
ATOM 4675 O O . ALA B 1 272 ? 20.375 -10.016 -10.031 1 91 272 ALA B O 1
ATOM 4676 N N . PRO B 1 273 ? 19.734 -8.203 -11.141 1 90.75 273 PRO B N 1
ATOM 4677 C CA . PRO B 1 273 ? 20.875 -8.266 -12.055 1 90.75 273 PRO B CA 1
ATOM 4678 C C . PRO B 1 273 ? 22.219 -8.234 -11.328 1 90.75 273 PRO B C 1
ATOM 4680 O O . PRO B 1 273 ? 23.203 -8.789 -11.82 1 90.75 273 PRO B O 1
ATOM 4683 N N . ASP B 1 274 ? 22.281 -7.742 -10.156 1 92.44 274 ASP B N 1
ATOM 4684 C CA . ASP B 1 274 ? 23.531 -7.551 -9.414 1 92.44 274 ASP B CA 1
ATOM 4685 C C . ASP B 1 274 ? 24.109 -8.891 -8.961 1 92.44 274 ASP B C 1
ATOM 4687 O O . ASP B 1 274 ? 25.312 -9 -8.727 1 92.44 274 ASP B O 1
ATOM 4691 N N . ILE B 1 275 ? 23.266 -9.867 -8.852 1 94.75 275 ILE B N 1
ATOM 4692 C CA . ILE B 1 275 ? 23.797 -11.141 -8.367 1 94.75 275 ILE B CA 1
ATOM 4693 C C . ILE B 1 275 ? 23.594 -12.227 -9.43 1 94.75 275 ILE B C 1
ATOM 4695 O O . ILE B 1 275 ? 23.844 -13.406 -9.18 1 94.75 275 ILE B O 1
ATOM 4699 N N . ALA B 1 276 ? 23.156 -11.836 -10.602 1 95.12 276 ALA B N 1
ATOM 4700 C CA . ALA B 1 276 ? 22.938 -12.789 -11.688 1 95.12 276 ALA B CA 1
ATOM 4701 C C . ALA B 1 276 ? 24.219 -13.523 -12.055 1 95.12 276 ALA B C 1
ATOM 4703 O O . ALA B 1 276 ? 25.266 -12.891 -12.234 1 95.12 276 ALA B O 1
ATOM 4704 N N . GLY B 1 277 ? 24.156 -14.852 -12.117 1 95.38 277 GLY B N 1
ATOM 4705 C CA . GLY B 1 277 ? 25.281 -15.656 -12.562 1 95.38 277 GLY B CA 1
ATOM 4706 C C . GLY B 1 277 ? 26.312 -15.914 -11.477 1 95.38 277 GLY B C 1
ATOM 4707 O O . GLY B 1 277 ? 27.328 -16.562 -11.719 1 95.38 277 GLY B O 1
ATOM 4708 N N . LYS B 1 278 ? 26.047 -15.484 -10.297 1 97.06 278 LYS B N 1
ATOM 4709 C CA . LYS B 1 278 ? 27.047 -15.578 -9.234 1 97.06 278 LYS B CA 1
ATOM 4710 C C . LYS B 1 278 ? 26.766 -16.766 -8.328 1 97.06 278 LYS B C 1
ATOM 4712 O O . LYS B 1 278 ? 27.562 -17.062 -7.426 1 97.06 278 LYS B O 1
ATOM 4717 N N . GLY B 1 279 ? 25.672 -17.406 -8.562 1 97.38 279 GLY B N 1
ATOM 4718 C CA . GLY B 1 279 ? 25.344 -18.578 -7.758 1 97.38 279 GLY B CA 1
ATOM 4719 C C . GLY B 1 279 ? 24.859 -18.219 -6.363 1 97.38 279 GLY B C 1
ATOM 4720 O O . GLY B 1 279 ? 25.031 -19.016 -5.426 1 97.38 279 GLY B O 1
ATOM 4721 N N . LEU B 1 280 ? 24.297 -17.047 -6.223 1 97.38 280 LEU B N 1
ATOM 4722 C CA . LEU B 1 280 ? 23.906 -16.547 -4.906 1 97.38 280 LEU B CA 1
ATOM 4723 C C . LEU B 1 280 ? 22.391 -16.484 -4.789 1 97.38 280 LEU B C 1
ATOM 4725 O O . LEU B 1 280 ? 21.859 -16.219 -3.707 1 97.38 280 LEU B O 1
ATOM 4729 N N . ALA B 1 281 ? 21.672 -16.75 -5.852 1 97.19 281 ALA B N 1
ATOM 4730 C CA . ALA B 1 281 ? 20.234 -16.516 -5.922 1 97.19 281 ALA B CA 1
ATOM 4731 C C . ALA B 1 281 ? 19.469 -17.516 -5.043 1 97.19 281 ALA B C 1
ATOM 4733 O O . ALA B 1 281 ? 19.828 -18.688 -4.984 1 97.19 281 ALA B O 1
ATOM 4734 N N . ASN B 1 282 ? 18.516 -17.062 -4.293 1 97.12 282 ASN B N 1
ATOM 4735 C CA . ASN B 1 282 ? 17.547 -17.859 -3.545 1 97.12 282 ASN B CA 1
ATOM 4736 C C . ASN B 1 282 ? 16.469 -18.438 -4.457 1 97.12 282 ASN B C 1
ATOM 4738 O O . ASN B 1 282 ? 15.656 -17.703 -5.008 1 97.12 282 ASN B O 1
ATOM 4742 N N . PRO B 1 283 ? 16.422 -19.766 -4.617 1 98.12 283 PRO B N 1
ATOM 4743 C CA . PRO B 1 283 ? 15.469 -20.344 -5.574 1 98.12 283 PRO B CA 1
ATOM 4744 C C . PRO B 1 283 ? 14.102 -20.625 -4.949 1 98.12 283 PRO B C 1
ATOM 4746 O O . PRO B 1 283 ? 13.219 -21.172 -5.613 1 98.12 283 PRO B O 1
ATOM 4749 N N . ILE B 1 284 ? 13.812 -20.25 -3.781 1 98.31 284 ILE B N 1
ATOM 4750 C CA . ILE B 1 284 ? 12.68 -20.719 -2.986 1 98.31 284 ILE B CA 1
ATOM 4751 C C . ILE B 1 284 ? 11.375 -20.219 -3.611 1 98.31 284 ILE B C 1
ATOM 4753 O O . ILE B 1 284 ? 10.398 -20.969 -3.688 1 98.31 284 ILE B O 1
ATOM 4757 N N . SER B 1 285 ? 11.328 -18.953 -4 1 98 285 SER B N 1
ATOM 4758 C CA . SER B 1 285 ? 10.102 -18.406 -4.59 1 98 285 SER B CA 1
ATOM 4759 C C . SER B 1 285 ? 9.641 -19.25 -5.77 1 98 285 SER B C 1
ATOM 4761 O O . SER B 1 285 ? 8.461 -19.594 -5.863 1 98 285 SER B O 1
ATOM 4763 N N . LEU B 1 286 ? 10.531 -19.609 -6.66 1 98.5 286 LEU B N 1
ATOM 4764 C CA . LEU B 1 286 ? 10.156 -20.406 -7.82 1 98.5 286 LEU B CA 1
ATOM 4765 C C . LEU B 1 286 ? 9.844 -21.844 -7.418 1 98.5 286 LEU B C 1
ATOM 4767 O O . LEU B 1 286 ? 8.969 -22.484 -8.008 1 98.5 286 LEU B O 1
ATOM 4771 N N . LEU B 1 287 ? 10.594 -22.406 -6.457 1 98.56 287 LEU B N 1
ATOM 4772 C CA . LEU B 1 287 ? 10.305 -23.75 -5.949 1 98.56 287 LEU B CA 1
ATOM 4773 C C . LEU B 1 287 ? 8.883 -23.812 -5.406 1 98.56 287 LEU B C 1
ATOM 4775 O O . LEU B 1 287 ? 8.164 -24.797 -5.66 1 98.56 287 LEU B O 1
ATOM 4779 N N . LEU B 1 288 ? 8.562 -22.797 -4.656 1 98.62 288 LEU B N 1
ATOM 4780 C CA . LEU B 1 288 ? 7.211 -22.766 -4.102 1 98.62 288 LEU B CA 1
ATOM 4781 C C . LEU B 1 288 ? 6.172 -22.594 -5.207 1 98.62 288 LEU B C 1
ATOM 4783 O O . LEU B 1 288 ? 5.07 -23.141 -5.113 1 98.62 288 LEU B O 1
ATOM 4787 N N . ALA B 1 289 ? 6.477 -21.797 -6.242 1 98.69 289 ALA B N 1
ATOM 4788 C CA . ALA B 1 289 ? 5.598 -21.703 -7.406 1 98.69 289 ALA B CA 1
ATOM 4789 C C . ALA B 1 289 ? 5.438 -23.062 -8.078 1 98.69 289 ALA B C 1
ATOM 4791 O O . ALA B 1 289 ? 4.344 -23.422 -8.523 1 98.69 289 ALA B O 1
ATOM 4792 N N . ALA B 1 290 ? 6.52 -23.797 -8.164 1 98.69 290 ALA B N 1
ATOM 4793 C CA . ALA B 1 290 ? 6.465 -25.156 -8.727 1 98.69 290 ALA B CA 1
ATOM 4794 C C . ALA B 1 290 ? 5.582 -26.062 -7.875 1 98.69 290 ALA B C 1
ATOM 4796 O O . ALA B 1 290 ? 4.875 -26.922 -8.406 1 98.69 290 ALA B O 1
ATOM 4797 N N . ALA B 1 291 ? 5.68 -25.906 -6.574 1 98.44 291 ALA B N 1
ATOM 4798 C CA . ALA B 1 291 ? 4.785 -26.656 -5.699 1 98.44 291 ALA B CA 1
ATOM 4799 C C . ALA B 1 291 ? 3.322 -26.344 -5.996 1 98.44 291 ALA B C 1
ATOM 4801 O O . ALA B 1 291 ? 2.473 -27.234 -6.012 1 98.44 291 ALA B O 1
ATOM 4802 N N . MET B 1 292 ? 3.045 -25.062 -6.234 1 98.56 292 MET B N 1
ATOM 4803 C CA . MET B 1 292 ? 1.694 -24.672 -6.625 1 98.56 292 MET B CA 1
ATOM 4804 C C . MET B 1 292 ? 1.292 -25.344 -7.934 1 98.56 292 MET B C 1
ATOM 4806 O O . MET B 1 292 ? 0.141 -25.75 -8.102 1 98.56 292 MET B O 1
ATOM 4810 N N . MET B 1 293 ? 2.215 -25.406 -8.836 1 98.56 293 MET B N 1
ATOM 4811 C CA . MET B 1 293 ? 1.979 -26.062 -10.117 1 98.56 293 MET B CA 1
ATOM 4812 C C . MET B 1 293 ? 1.643 -27.547 -9.922 1 98.56 293 MET B C 1
ATOM 4814 O O . MET B 1 293 ? 0.718 -28.062 -10.547 1 98.56 293 MET B O 1
ATOM 4818 N N . LEU B 1 294 ? 2.385 -28.219 -9.031 1 98.19 294 LEU B N 1
ATOM 4819 C CA . LEU B 1 294 ? 2.105 -29.609 -8.688 1 98.19 294 LEU B CA 1
ATOM 4820 C C . LEU B 1 294 ? 0.705 -29.75 -8.102 1 98.19 294 LEU B C 1
ATOM 4822 O O . LEU B 1 294 ? -0.038 -30.672 -8.469 1 98.19 294 LEU B O 1
ATOM 4826 N N . ASP B 1 295 ? 0.342 -28.844 -7.191 1 97.38 295 ASP B N 1
ATOM 4827 C CA . ASP B 1 295 ? -1.018 -28.859 -6.66 1 97.38 295 ASP B CA 1
ATOM 4828 C C . ASP B 1 295 ? -2.047 -28.734 -7.781 1 97.38 295 ASP B C 1
ATOM 4830 O O . ASP B 1 295 ? -3.07 -29.422 -7.766 1 97.38 295 ASP B O 1
ATOM 4834 N N . HIS B 1 296 ? -1.737 -27.875 -8.719 1 97.31 296 HIS B N 1
ATOM 4835 C CA . HIS B 1 296 ? -2.662 -27.562 -9.797 1 97.31 296 HIS B CA 1
ATOM 4836 C C . HIS B 1 296 ? -2.949 -28.781 -10.656 1 97.31 296 HIS B C 1
ATOM 4838 O O . HIS B 1 296 ? -4.066 -28.953 -11.148 1 97.31 296 HIS B O 1
ATOM 4844 N N . VAL B 1 297 ? -1.979 -29.641 -10.82 1 96.75 297 VAL B N 1
ATOM 4845 C CA . VAL B 1 297 ? -2.162 -30.797 -11.695 1 96.75 297 VAL B CA 1
ATOM 4846 C C . VAL B 1 297 ? -2.539 -32.031 -10.867 1 96.75 297 VAL B C 1
ATOM 4848 O O . VAL B 1 297 ? -2.463 -33.156 -11.352 1 96.75 297 VAL B O 1
ATOM 4851 N N . GLY B 1 298 ? -2.814 -31.844 -9.586 1 95.5 298 GLY B N 1
ATOM 4852 C CA . GLY B 1 298 ? -3.377 -32.906 -8.766 1 95.5 298 GLY B CA 1
ATOM 4853 C C . GLY B 1 298 ? -2.32 -33.75 -8.062 1 95.5 298 GLY B C 1
ATOM 4854 O O . GLY B 1 298 ? -2.602 -34.844 -7.605 1 95.5 298 GLY B O 1
ATOM 4855 N N . LEU B 1 299 ? -1.126 -33.25 -8.039 1 96.56 299 LEU B N 1
ATOM 4856 C CA . LEU B 1 299 ? -0.043 -33.969 -7.379 1 96.56 299 LEU B CA 1
ATOM 4857 C C . LEU B 1 299 ? 0.278 -33.344 -6.023 1 96.56 299 LEU B C 1
ATOM 4859 O O . LEU B 1 299 ? 1.43 -33 -5.754 1 96.56 299 LEU B O 1
ATOM 4863 N N . GLN B 1 300 ? -0.641 -33.312 -5.164 1 96.62 300 GLN B N 1
ATOM 4864 C CA . GLN B 1 300 ? -0.555 -32.656 -3.867 1 96.62 300 GLN B CA 1
ATOM 4865 C C . GLN B 1 300 ? 0.507 -33.312 -2.986 1 96.62 300 GLN B C 1
ATOM 4867 O O . GLN B 1 300 ? 1.177 -32.625 -2.205 1 96.62 300 GLN B O 1
ATOM 4872 N N . ASP B 1 301 ? 0.615 -34.594 -3.129 1 96.81 301 ASP B N 1
ATOM 4873 C CA . ASP B 1 301 ? 1.596 -35.312 -2.312 1 96.81 301 ASP B CA 1
ATOM 4874 C C . ASP B 1 301 ? 3.016 -34.844 -2.637 1 96.81 301 ASP B C 1
ATOM 4876 O O . ASP B 1 301 ? 3.818 -34.594 -1.732 1 96.81 301 ASP B O 1
ATOM 4880 N N . LYS B 1 302 ? 3.312 -34.781 -3.932 1 97 302 LYS B N 1
ATOM 4881 C CA . LYS B 1 302 ? 4.629 -34.312 -4.344 1 97 302 LYS B CA 1
ATOM 4882 C C . LYS B 1 302 ? 4.844 -32.844 -3.924 1 97 302 LYS B C 1
ATOM 4884 O O . LYS B 1 302 ? 5.961 -32.469 -3.568 1 97 302 LYS B O 1
ATOM 4889 N N . ALA B 1 303 ? 3.801 -32.062 -4.055 1 98 303 ALA B N 1
ATOM 4890 C CA . ALA B 1 303 ? 3.877 -30.656 -3.635 1 98 303 ALA B CA 1
ATOM 4891 C C . ALA B 1 303 ? 4.195 -30.531 -2.146 1 98 303 ALA B C 1
ATOM 4893 O O . ALA B 1 303 ? 5.047 -29.734 -1.745 1 98 303 ALA B O 1
ATOM 4894 N N . THR B 1 304 ? 3.521 -31.328 -1.343 1 97.88 304 THR B N 1
ATOM 4895 C CA . THR B 1 304 ? 3.729 -31.328 0.101 1 97.88 304 THR B CA 1
ATOM 4896 C C . THR B 1 304 ? 5.148 -31.781 0.442 1 97.88 304 THR B C 1
ATOM 4898 O O . THR B 1 304 ? 5.789 -31.203 1.327 1 97.88 304 THR B O 1
ATOM 4901 N N . CYS B 1 305 ? 5.578 -32.781 -0.275 1 98.06 305 CYS B N 1
ATOM 4902 C CA . CYS B 1 305 ? 6.941 -33.25 -0.079 1 98.06 305 CYS B CA 1
ATOM 4903 C C . CYS B 1 305 ? 7.957 -32.156 -0.349 1 98.06 305 CYS B C 1
ATOM 4905 O O . CYS B 1 305 ? 8.891 -31.969 0.428 1 98.06 305 CYS B O 1
ATOM 4907 N N . LEU B 1 306 ? 7.773 -31.453 -1.405 1 98.38 306 LEU B N 1
ATOM 4908 C CA . LEU B 1 306 ? 8.664 -30.359 -1.771 1 98.38 306 LEU B CA 1
ATOM 4909 C C . LEU B 1 306 ? 8.656 -29.281 -0.707 1 98.38 306 LEU B C 1
ATOM 4911 O O . LEU B 1 306 ? 9.711 -28.812 -0.27 1 98.38 306 LEU B O 1
ATOM 4915 N N . ARG B 1 307 ? 7.477 -28.828 -0.292 1 98.19 307 ARG B N 1
ATOM 4916 C CA . ARG B 1 307 ? 7.352 -27.797 0.731 1 98.19 307 ARG B CA 1
ATOM 4917 C C . ARG B 1 307 ? 8.016 -28.234 2.035 1 98.19 307 ARG B C 1
ATOM 4919 O O . ARG B 1 307 ? 8.672 -27.438 2.701 1 98.19 307 ARG B O 1
ATOM 4926 N N . THR B 1 308 ? 7.805 -29.453 2.41 1 98.19 308 THR B N 1
ATOM 4927 C CA . THR B 1 308 ? 8.398 -30 3.631 1 98.19 308 THR B CA 1
ATOM 4928 C C . THR B 1 308 ? 9.922 -30 3.533 1 98.19 308 THR B C 1
ATOM 4930 O O . THR B 1 308 ? 10.609 -29.641 4.488 1 98.19 308 THR B O 1
ATOM 4933 N N . ALA B 1 309 ? 10.422 -30.438 2.373 1 98.56 309 ALA B N 1
ATOM 4934 C CA . ALA B 1 309 ? 11.867 -30.453 2.164 1 98.56 309 ALA B CA 1
ATOM 4935 C C . ALA B 1 309 ? 12.453 -29.047 2.291 1 98.56 309 ALA B C 1
ATOM 4937 O O . ALA B 1 309 ? 13.508 -28.859 2.902 1 98.56 309 ALA B O 1
ATOM 4938 N N . ILE B 1 310 ? 11.797 -28.062 1.693 1 98.5 310 ILE B N 1
ATOM 4939 C CA . ILE B 1 310 ? 12.242 -26.672 1.787 1 98.5 310 ILE B CA 1
ATOM 4940 C C . ILE B 1 310 ? 12.289 -26.25 3.252 1 98.5 310 ILE B C 1
ATOM 4942 O O . ILE B 1 310 ? 13.281 -25.688 3.709 1 98.5 310 ILE B O 1
ATOM 4946 N N . TYR B 1 311 ? 11.227 -26.547 3.945 1 97.81 311 TYR B N 1
ATOM 4947 C CA . TYR B 1 311 ? 11.125 -26.188 5.355 1 97.81 311 TYR B CA 1
ATOM 4948 C C . TYR B 1 311 ? 12.25 -26.828 6.164 1 97.81 311 TYR B C 1
ATOM 4950 O O . TYR B 1 311 ? 12.898 -26.156 6.973 1 97.81 311 TYR B O 1
ATOM 4958 N N . ASP B 1 312 ? 12.453 -28.078 5.965 1 98.19 312 ASP B N 1
ATOM 4959 C CA . ASP B 1 312 ? 13.453 -28.828 6.727 1 98.19 312 ASP B CA 1
ATOM 4960 C C . ASP B 1 312 ? 14.859 -28.312 6.438 1 98.19 312 ASP B C 1
ATOM 4962 O O . ASP B 1 312 ? 15.68 -28.188 7.348 1 98.19 312 ASP B O 1
ATOM 4966 N N . VAL B 1 313 ? 15.172 -28.031 5.234 1 98.56 313 VAL B N 1
ATOM 4967 C CA . VAL B 1 313 ? 16.484 -27.531 4.863 1 98.56 313 VAL B CA 1
ATOM 4968 C C . VAL B 1 313 ? 16.75 -26.188 5.543 1 98.56 313 VAL B C 1
ATOM 4970 O O . VAL B 1 313 ? 17.828 -25.938 6.059 1 98.56 313 VAL B O 1
ATOM 4973 N N . LEU B 1 314 ? 15.703 -25.375 5.594 1 98.06 314 LEU B N 1
ATOM 4974 C CA . LEU B 1 314 ? 15.828 -24.047 6.168 1 98.06 314 LEU B CA 1
ATOM 4975 C C . LEU B 1 314 ? 15.969 -24.125 7.688 1 98.06 314 LEU B C 1
ATOM 4977 O O . LEU B 1 314 ? 16.75 -23.375 8.281 1 98.06 314 LEU B O 1
ATOM 4981 N N . ASN B 1 315 ? 15.25 -25.031 8.305 1 97 315 ASN B N 1
ATOM 4982 C CA . ASN B 1 315 ? 15.07 -24.906 9.75 1 97 315 ASN B CA 1
ATOM 4983 C C . ASN B 1 315 ? 15.781 -26.016 10.508 1 97 315 ASN B C 1
ATOM 4985 O O . ASN B 1 315 ? 16.203 -25.828 11.648 1 97 315 ASN B O 1
ATOM 4989 N N . GLU B 1 316 ? 15.812 -27.172 9.922 1 97.38 316 GLU B N 1
ATOM 4990 C CA . GLU B 1 316 ? 16.484 -28.297 10.562 1 97.38 316 GLU B CA 1
ATOM 4991 C C . GLU B 1 316 ? 17.969 -28.344 10.172 1 97.38 316 GLU B C 1
ATOM 4993 O O . GLU B 1 316 ? 18.844 -28.469 11.031 1 97.38 316 GLU B O 1
ATOM 4998 N N . ASP B 1 317 ? 18.234 -28.188 8.844 1 97.62 317 ASP B N 1
ATOM 4999 C CA . ASP B 1 317 ? 19.594 -28.25 8.344 1 97.62 317 ASP B CA 1
ATOM 5000 C C . ASP B 1 317 ? 20.297 -26.891 8.453 1 97.62 317 ASP B C 1
ATOM 5002 O O . ASP B 1 317 ? 21.516 -26.797 8.375 1 97.62 317 ASP B O 1
ATOM 5006 N N . ASN B 1 318 ? 19.562 -25.875 8.523 1 97.19 318 ASN B N 1
ATOM 5007 C CA . ASN B 1 318 ? 20.047 -24.5 8.641 1 97.19 318 ASN B CA 1
ATOM 5008 C C . ASN B 1 318 ? 20.875 -24.094 7.43 1 97.19 318 ASN B C 1
ATOM 5010 O O . ASN B 1 318 ? 21.953 -23.5 7.578 1 97.19 318 ASN B O 1
ATOM 5014 N N . VAL B 1 319 ? 20.5 -24.516 6.266 1 98.12 319 VAL B N 1
ATOM 5015 C CA . VAL B 1 319 ? 21.094 -24.094 5 1 98.12 319 VAL B CA 1
ATOM 5016 C C . VAL B 1 319 ? 20.266 -22.953 4.395 1 98.12 319 VAL B C 1
ATOM 5018 O O . VAL B 1 319 ? 19.141 -23.172 3.947 1 98.12 319 VAL B O 1
ATOM 5021 N N . ARG B 1 320 ? 20.828 -21.781 4.398 1 97.5 320 ARG B N 1
ATOM 5022 C CA . ARG B 1 320 ? 20.141 -20.578 3.941 1 97.5 320 ARG B CA 1
ATOM 5023 C C . ARG B 1 320 ? 21.047 -19.734 3.047 1 97.5 320 ARG B C 1
ATOM 5025 O O . ARG B 1 320 ? 22.266 -19.703 3.238 1 97.5 320 ARG B O 1
ATOM 5032 N N . THR B 1 321 ? 20.406 -19.156 2.062 1 97.38 321 THR B N 1
ATOM 5033 C CA . THR B 1 321 ? 21.141 -18.25 1.194 1 97.38 321 THR B CA 1
ATOM 5034 C C . THR B 1 321 ? 21.359 -16.906 1.878 1 97.38 321 THR B C 1
ATOM 5036 O O . THR B 1 321 ? 20.844 -16.672 2.977 1 97.38 321 THR B O 1
ATOM 5039 N N . GLY B 1 322 ? 22.156 -16.016 1.199 1 94.81 322 GLY B N 1
ATOM 5040 C CA . GLY B 1 322 ? 22.594 -14.758 1.776 1 94.81 322 GLY B CA 1
ATOM 5041 C C . GLY B 1 322 ? 21.438 -13.859 2.172 1 94.81 322 GLY B C 1
ATOM 5042 O O . GLY B 1 322 ? 21.5 -13.172 3.193 1 94.81 322 GLY B O 1
ATOM 5043 N N . ASP B 1 323 ? 20.375 -13.812 1.419 1 92.44 323 ASP B N 1
ATOM 5044 C CA . ASP B 1 323 ? 19.234 -12.953 1.691 1 92.44 323 ASP B CA 1
ATOM 5045 C C . ASP B 1 323 ? 18.484 -13.414 2.947 1 92.44 323 ASP B C 1
ATOM 5047 O O . ASP B 1 323 ? 17.719 -12.648 3.531 1 92.44 323 ASP B O 1
ATOM 5051 N N . LEU B 1 324 ? 18.719 -14.609 3.369 1 94.69 324 LEU B N 1
ATOM 5052 C CA . LEU B 1 324 ? 18.109 -15.156 4.578 1 94.69 324 LEU B CA 1
ATOM 5053 C C . LEU B 1 324 ? 19.141 -15.25 5.703 1 94.69 324 LEU B C 1
ATOM 5055 O O . LEU B 1 324 ? 18.984 -16.047 6.629 1 94.69 324 LEU B O 1
ATOM 5059 N N . LYS B 1 325 ? 20.266 -14.547 5.531 1 92.88 325 LYS B N 1
ATOM 5060 C CA . LYS B 1 325 ? 21.312 -14.414 6.531 1 92.88 325 LYS B CA 1
ATOM 5061 C C . LYS B 1 325 ? 22.156 -15.688 6.625 1 92.88 325 LYS B C 1
ATOM 5063 O O . LYS B 1 325 ? 22.656 -16.031 7.695 1 92.88 325 LYS B O 1
ATOM 5068 N N . GLY B 1 326 ? 22.141 -16.406 5.559 1 96.25 326 GLY B N 1
ATOM 5069 C CA . GLY B 1 326 ? 23.016 -17.547 5.445 1 96.25 326 GLY B CA 1
ATOM 5070 C C . GLY B 1 326 ? 24.156 -17.344 4.469 1 96.25 326 GLY B C 1
ATOM 5071 O O . GLY B 1 326 ? 24.469 -16.203 4.109 1 96.25 326 GLY B O 1
ATOM 5072 N N . SER B 1 327 ? 24.781 -18.422 4.156 1 97.56 327 SER B N 1
ATOM 5073 C CA . SER B 1 327 ? 25.938 -18.312 3.281 1 97.56 327 SER B CA 1
ATOM 5074 C C . SER B 1 327 ? 25.891 -19.328 2.145 1 97.56 327 SER B C 1
ATOM 5076 O O . SER B 1 327 ? 26.781 -19.375 1.3 1 97.56 327 SER B O 1
ATOM 5078 N N . ALA B 1 328 ? 24.844 -20.062 2.084 1 98.19 328 ALA B N 1
ATOM 5079 C CA . ALA B 1 328 ? 24.75 -21.109 1.077 1 98.19 328 ALA B CA 1
ATOM 5080 C C . ALA B 1 328 ? 24.641 -20.516 -0.326 1 98.19 328 ALA B C 1
ATOM 5082 O O . ALA B 1 328 ? 23.953 -19.516 -0.527 1 98.19 328 ALA B O 1
ATOM 5083 N N . SER B 1 329 ? 25.25 -21.094 -1.25 1 98.38 329 SER B N 1
ATOM 5084 C CA . SER B 1 329 ? 25.047 -20.781 -2.66 1 98.38 329 SER B CA 1
ATOM 5085 C C . SER B 1 329 ? 23.75 -21.406 -3.178 1 98.38 329 SER B C 1
ATOM 5087 O O . SER B 1 329 ? 23.141 -22.219 -2.5 1 98.38 329 SER B O 1
ATOM 5089 N N . THR B 1 330 ? 23.359 -20.969 -4.34 1 98.44 330 THR B N 1
ATOM 5090 C CA . THR B 1 330 ? 22.203 -21.578 -4.973 1 98.44 330 THR B CA 1
ATOM 5091 C C . THR B 1 330 ? 22.375 -23.078 -5.102 1 98.44 330 THR B C 1
ATOM 5093 O O . THR B 1 330 ? 21.453 -23.844 -4.824 1 98.44 330 THR B O 1
ATOM 5096 N N . LYS B 1 331 ? 23.562 -23.484 -5.496 1 98.38 331 LYS B N 1
ATOM 5097 C CA . LYS B 1 331 ? 23.875 -24.906 -5.688 1 98.38 331 LYS B CA 1
ATOM 5098 C C . LYS B 1 331 ? 23.812 -25.656 -4.367 1 98.38 331 LYS B C 1
ATOM 5100 O O . LYS B 1 331 ? 23.281 -26.766 -4.305 1 98.38 331 LYS B O 1
ATOM 5105 N N . GLU B 1 332 ? 24.438 -25.062 -3.395 1 98.62 332 GLU B N 1
ATOM 5106 C CA . GLU B 1 332 ? 24.438 -25.719 -2.088 1 98.62 332 GLU B CA 1
ATOM 5107 C C . GLU B 1 332 ? 23.016 -25.906 -1.56 1 98.62 332 GLU B C 1
ATOM 5109 O O . GLU B 1 332 ? 22.688 -26.953 -0.995 1 98.62 332 GLU B O 1
ATOM 5114 N N . PHE B 1 333 ? 22.266 -24.906 -1.692 1 98.62 333 PHE B N 1
ATOM 5115 C CA . PHE B 1 333 ? 20.875 -25 -1.258 1 98.62 333 PHE B CA 1
ATOM 5116 C C . PHE B 1 333 ? 20.125 -26.062 -2.043 1 98.62 333 PHE B C 1
ATOM 5118 O O . PHE B 1 333 ? 19.391 -26.859 -1.467 1 98.62 333 PHE B O 1
ATOM 5125 N N . THR B 1 334 ? 20.297 -26.078 -3.346 1 98.62 334 THR B N 1
ATOM 5126 C CA . THR B 1 334 ? 19.688 -27.062 -4.23 1 98.62 334 THR B CA 1
ATOM 5127 C C . THR B 1 334 ? 20.062 -28.484 -3.811 1 98.62 334 THR B C 1
ATOM 5129 O O . THR B 1 334 ? 19.203 -29.359 -3.693 1 98.62 334 THR B O 1
ATOM 5132 N N . ASP B 1 335 ? 21.312 -28.672 -3.582 1 98.69 335 ASP B N 1
ATOM 5133 C CA . ASP B 1 335 ? 21.812 -29.984 -3.191 1 98.69 335 ASP B CA 1
ATOM 5134 C C . ASP B 1 335 ? 21.203 -30.422 -1.856 1 98.69 335 ASP B C 1
ATOM 5136 O O . ASP B 1 335 ? 20.922 -31.609 -1.657 1 98.69 335 ASP B O 1
ATOM 5140 N N . ALA B 1 336 ? 21.078 -29.469 -0.967 1 98.62 336 ALA B N 1
ATOM 5141 C CA . ALA B 1 336 ? 20.5 -29.766 0.339 1 98.62 336 ALA B CA 1
ATOM 5142 C C . ALA B 1 336 ? 19.047 -30.25 0.199 1 98.62 336 ALA B C 1
ATOM 5144 O O . ALA B 1 336 ? 18.641 -31.188 0.891 1 98.62 336 ALA B O 1
ATOM 5145 N N . ILE B 1 337 ? 18.297 -29.625 -0.64 1 98.75 337 ILE B N 1
ATOM 5146 C CA . ILE B 1 337 ? 16.922 -30.016 -0.855 1 98.75 337 ILE B CA 1
ATOM 5147 C C . ILE B 1 337 ? 16.875 -31.422 -1.458 1 98.75 337 ILE B C 1
ATOM 5149 O O . ILE B 1 337 ? 16.094 -32.281 -1.021 1 98.75 337 ILE B O 1
ATOM 5153 N N . ILE B 1 338 ? 17.719 -31.688 -2.463 1 98.56 338 ILE B N 1
ATOM 5154 C CA . ILE B 1 338 ? 17.75 -32.969 -3.148 1 98.56 338 ILE B CA 1
ATOM 5155 C C . ILE B 1 338 ? 18.078 -34.062 -2.15 1 98.56 338 ILE B C 1
ATOM 5157 O O . ILE B 1 338 ? 17.484 -35.156 -2.201 1 98.56 338 ILE B O 1
ATOM 5161 N N . LYS B 1 339 ? 19 -33.781 -1.298 1 98 339 LYS B N 1
ATOM 5162 C CA . LYS B 1 339 ? 19.359 -34.75 -0.269 1 98 339 LYS B CA 1
ATOM 5163 C C . LYS B 1 339 ? 18.141 -35.125 0.585 1 98 339 LYS B C 1
ATOM 5165 O O . LYS B 1 339 ? 17.953 -36.281 0.921 1 98 339 LYS B O 1
ATOM 5170 N N . ARG B 1 340 ? 17.328 -34.156 0.96 1 97.06 340 ARG B N 1
ATOM 5171 C CA . ARG B 1 340 ? 16.141 -34.375 1.771 1 97.06 340 ARG B CA 1
ATOM 5172 C C . ARG B 1 340 ? 15.102 -35.188 0.997 1 97.06 340 ARG B C 1
ATOM 5174 O O . ARG B 1 340 ? 14.359 -35.969 1.582 1 97.06 340 ARG B O 1
ATOM 5181 N N . LEU B 1 341 ? 15 -34.969 -0.287 1 96.56 341 LEU B N 1
ATOM 5182 C CA . LEU B 1 341 ? 14.008 -35.656 -1.112 1 96.56 341 LEU B CA 1
ATOM 5183 C C . LEU B 1 341 ? 14.383 -37.125 -1.325 1 96.56 341 LEU B C 1
ATOM 5185 O O . LEU B 1 341 ? 13.523 -37.938 -1.641 1 96.56 341 LEU B O 1
ATOM 5189 N N . ALA B 1 342 ? 15.672 -37.469 -1.262 1 89 342 ALA B N 1
ATOM 5190 C CA . ALA B 1 342 ? 16.156 -38.844 -1.452 1 89 342 ALA B CA 1
ATOM 5191 C C . ALA B 1 342 ? 15.875 -39.688 -0.223 1 89 342 ALA B C 1
ATOM 5193 O O . ALA B 1 342 ? 15.906 -40.906 -0.297 1 89 342 ALA B O 1
ATOM 5194 N N . VAL B 1 343 ? 15.641 -39.188 0.913 1 73.12 343 VAL B N 1
ATOM 5195 C CA . VAL B 1 343 ? 15.383 -39.969 2.129 1 73.12 343 VAL B CA 1
ATOM 5196 C C . VAL B 1 343 ? 13.906 -40.344 2.199 1 73.12 343 VAL B C 1
ATOM 5198 O O . VAL B 1 343 ? 13.031 -39.531 1.861 1 73.12 343 VAL B O 1
#